Protein 5X42 (pdb70)

B-factor: mean 37.93, std 12.47, range [15.93, 81.34]

InterPro domains:
  IPR003615 HNH nuclease [SM00507] (39-89)
  IPR053558 Type IV secretion system Dot/Icm subcomplex protein [NF038221] (7-212)

GO terms:
  GO:0005737 cytoplasm (C, EXP)

Radius of gyration: 28.73 Å; Cα contacts (8 Å, |Δi|>4): 804; chains: 4; bounding box: 49×54×98 Å

Solvent-accessible surface area: 24850 Å² total; per-residue (Å²): 150,38,132,26,71,8,35,18,21,65,26,23,62,122,83,2,23,45,18,81,145,42,81,168,4,122,77,27,30,92,118,1,13,135,115,14,177,58,30,2,60,16,3,16,27,109,12,81,73,92,12,22,3,1,6,94,82,32,61,12,100,31,41,164,66,89,11,1,9,0,0,0,13,1,0,0,2,0,23,1,0,26,11,2,45,77,86,75,31,15,3,17,23,0,0,6,0,48,55,3,69,13,28,67,0,0,6,1,0,10,13,0,2,64,17,10,57,59,92,117,41,54,77,77,9,0,24,60,0,17,140,14,0,105,133,14,18,77,30,0,33,137,43,6,28,157,30,4,13,60,2,20,69,0,0,37,2,5,20,1,18,55,34,146,50,77,103,48,29,94,89,0,10,97,39,3,39,0,1,0,18,75,76,134,4,130,116,34,9,76,91,35,51,96,84,133,31,56,82,24,8,95,17,38,116,18,12,134,39,1,25,55,1,41,65,28,35,129,70,72,79,10,13,2,100,117,111,50,130,49,139,48,0,59,33,0,18,104,19,21,172,107,35,132,48,133,74,39,38,93,50,1,66,37,4,5,85,39,0,62,48,122,57,178,85,131,27,67,8,48,15,26,83,27,18,67,148,94,9,34,68,21,59,140,59,80,204,10,103,84,33,30,94,57,2,18,96,121,15,46,31,32,3,68,18,3,16,13,69,2,45,83,97,18,9,0,0,4,80,84,32,56,18,114,42,68,157,86,70,11,2,11,0,0,0,22,1,0,1,2,0,20,1,0,25,12,2,35,76,80,82,34,17,0,11,26,0,0,7,0,49,54,4,69,10,30,57,0,0,5,1,0,7,0,0,2,12,2,2,41,33,93,39,44,18,72,68,8,0,63,58,0,20,140,10,0,76,130,13,19,90,25,0,46,128,50,9,32,163,22,5,13,60,2,19,51,0,0,59,3,2,47,66,28,50,26,137,45,98,109,51,16,70,81,0,9,99,37,2,39,0,1,0,8,79,71,123,4,51,61,34,12,102,102,20,22,64,35,154,143,120,91,80,150,105,102,123,27,106,138,49,31,62,65,1,69,71,27,28,136,70,75,82,8,15,6,106,108,110,42,132,38,132,56,0,56,30,0,16,108,22,13,179,108,34,92,16,124,77,39,12,32,40,1,1,14,4,2,20,58,4,49,42,112,72,180

Structure (mmCIF, N/CA/C/O backbone):
data_5X42
#
_entry.id   5X42
#
_cell.length_a   50.683
_cell.length_b   72.220
_cell.length_c   170.435
_cell.angle_alpha   90.000
_cell.angle_beta   90.000
_cell.angle_gamma   90.000
#
_symmetry.space_group_name_H-M   'P 21 21 21'
#
loop_
_entity.id
_entity.type
_entity.pdbx_description
1 polymer DotN
2 polymer 'IcmO (DotL)'
3 polymer 'IcmJ (DotN)'
4 non-polymer 'ZINC ION'
5 water water
#
loop_
_atom_site.group_PDB
_atom_site.id
_atom_site.type_symbol
_atom_site.label_atom_id
_atom_site.label_alt_id
_atom_site.label_comp_id
_atom_site.label_asym_id
_atom_site.label_entity_id
_atom_site.label_seq_id
_atom_site.pdbx_PDB_ins_code
_atom_site.Cartn_x
_atom_site.Cartn_y
_atom_site.Cartn_z
_atom_site.occupancy
_atom_site.B_iso_or_equiv
_atom_site.auth_seq_id
_atom_site.auth_comp_id
_atom_site.auth_asym_id
_atom_site.auth_atom_id
_atom_site.pdbx_PDB_model_num
ATOM 1 N N . ARG A 1 1 ? -21.416 2.059 49.668 1.00 55.42 13 ARG A N 1
ATOM 2 C CA . ARG A 1 1 ? -21.669 0.955 48.741 1.00 51.64 13 ARG A CA 1
ATOM 3 C C . ARG A 1 1 ? -22.462 1.402 47.495 1.00 48.77 13 ARG A C 1
ATOM 4 O O . ARG A 1 1 ? -23.700 1.437 47.519 1.00 52.45 13 ARG A O 1
ATOM 6 N N . CYS A 1 2 ? -21.743 1.742 46.417 1.00 43.14 14 CYS A N 1
ATOM 7 C CA . CYS A 1 2 ? -22.347 2.079 45.130 1.00 43.37 14 CYS A CA 1
ATOM 8 C C . CYS A 1 2 ? -22.737 0.800 44.382 1.00 36.38 14 CYS A C 1
ATOM 9 O O . CYS A 1 2 ? -22.202 -0.278 44.644 1.00 38.01 14 CYS A O 1
ATOM 12 N N . GLU A 1 3 ? -23.665 0.927 43.433 1.00 35.21 15 GLU A N 1
ATOM 13 C CA . GLU A 1 3 ? -24.275 -0.235 42.781 1.00 34.86 15 GLU A CA 1
ATOM 14 C C . GLU A 1 3 ? -23.527 -0.630 41.502 1.00 32.86 15 GLU A C 1
ATOM 15 O O . GLU A 1 3 ? -23.468 0.145 40.537 1.00 31.09 15 GLU A O 1
ATOM 21 N N . LEU A 1 4 ? -22.986 -1.844 41.480 1.00 25.59 16 LEU A N 1
ATOM 22 C CA . LEU A 1 4 ? -22.304 -2.364 40.299 1.00 28.97 16 LEU A CA 1
ATOM 23 C C . LEU A 1 4 ? -23.309 -3.049 39.383 1.00 27.23 16 LEU A C 1
ATOM 24 O O . LEU A 1 4 ? -24.133 -3.836 39.846 1.00 34.27 16 LEU A O 1
ATOM 29 N N . LYS A 1 5 ? -23.256 -2.751 38.095 1.00 25.76 17 LYS A N 1
ATOM 30 C CA . LYS A 1 5 ? -24.044 -3.540 37.160 1.00 26.66 17 LYS A CA 1
ATOM 31 C C . LYS A 1 5 ? -23.278 -3.675 35.853 1.00 25.41 17 LYS A C 1
ATOM 32 O O . LYS A 1 5 ? -22.327 -2.939 35.576 1.00 24.74 17 LYS A O 1
ATOM 38 N N . LEU A 1 6 ? -23.666 -4.671 35.074 1.00 21.50 18 LEU A N 1
ATOM 39 C CA . LEU A 1 6 ? -23.068 -4.885 33.765 1.00 23.21 18 LEU A CA 1
ATOM 40 C C . LEU A 1 6 ? -23.831 -4.054 32.742 1.00 24.77 18 LEU A C 1
ATOM 41 O O . LEU A 1 6 ? -25.057 -4.178 32.623 1.00 27.79 18 LEU A O 1
ATOM 46 N N . ILE A 1 7 ? -23.113 -3.200 32.019 1.00 21.99 19 ILE A N 1
ATOM 47 C CA . ILE A 1 7 ? -23.723 -2.278 31.064 1.00 22.46 19 ILE A CA 1
ATOM 48 C C . ILE A 1 7 ? -23.019 -2.448 29.735 1.00 23.53 19 ILE A C 1
ATOM 49 O O . ILE A 1 7 ? -21.783 -2.480 29.684 1.00 24.81 19 ILE A O 1
ATOM 54 N N . ALA A 1 8 ? -23.805 -2.607 28.672 1.00 23.13 20 ALA A N 1
ATOM 55 C CA . ALA A 1 8 ? -23.322 -2.597 27.300 1.00 26.96 20 ALA A CA 1
ATOM 56 C C . ALA A 1 8 ? -24.026 -1.449 26.596 1.00 30.07 20 ALA A C 1
ATOM 57 O O . ALA A 1 8 ? -25.254 -1.444 26.496 1.00 29.16 20 ALA A O 1
ATOM 59 N N . SER A 1 9 ? -23.262 -0.473 26.129 1.00 32.17 21 SER A N 1
ATOM 60 C CA . SER A 1 9 ? -23.875 0.675 25.487 1.00 31.39 21 SER A CA 1
ATOM 61 C C . SER A 1 9 ? -23.014 1.075 24.286 1.00 36.02 21 SER A C 1
ATOM 62 O O . SER A 1 9 ? -21.810 0.824 24.283 1.00 36.18 21 SER A O 1
ATOM 65 N N . PRO A 1 10 ? -23.632 1.688 23.276 1.00 30.58 22 PRO A N 1
ATOM 66 C CA . PRO A 1 10 ? -22.869 1.948 22.037 1.00 37.11 22 PRO A CA 1
ATOM 67 C C . PRO A 1 10 ? -21.737 2.943 22.212 1.00 38.10 22 PRO A C 1
ATOM 68 O O . PRO A 1 10 ? -20.701 2.807 21.545 1.00 42.37 22 PRO A O 1
ATOM 72 N N . GLY A 1 11 ? -21.908 3.958 23.055 1.00 29.31 23 GLY A N 1
ATOM 73 C CA . GLY A 1 11 ? -20.999 5.080 22.990 1.00 31.67 23 GLY A CA 1
ATOM 74 C C . GLY A 1 11 ? -20.463 5.600 24.305 1.00 35.04 23 GLY A C 1
ATOM 75 O O . GLY A 1 11 ? -19.703 6.575 24.305 1.00 31.13 23 GLY A O 1
ATOM 76 N N . SER A 1 12 ? -20.851 4.973 25.426 1.00 30.90 24 SER A N 1
ATOM 77 C CA . SER A 1 12 ? -20.348 5.406 26.724 1.00 31.08 24 SER A CA 1
ATOM 78 C C . SER A 1 12 ? -18.843 5.242 26.811 1.00 30.14 24 SER A C 1
ATOM 79 O O . SER A 1 12 ? -18.147 6.139 27.301 1.00 29.51 24 SER A O 1
ATOM 82 N N . TRP A 1 13 ? -18.318 4.106 26.327 1.00 27.79 25 TRP A N 1
ATOM 83 C CA . TRP A 1 13 ? -16.886 3.855 26.446 1.00 33.45 25 TRP A CA 1
ATOM 84 C C . TRP A 1 13 ? -16.089 4.860 25.638 1.00 36.67 25 TRP A C 1
ATOM 85 O O . TRP A 1 13 ? -14.991 5.264 26.048 1.00 30.41 25 TRP A O 1
ATOM 96 N N . ARG A 1 14 ? -16.637 5.290 24.502 1.00 36.11 26 ARG A N 1
ATOM 97 C CA . ARG A 1 14 ? -15.933 6.258 23.677 1.00 37.79 26 ARG A CA 1
ATOM 98 C C . ARG A 1 14 ? -15.832 7.602 24.387 1.00 33.34 26 ARG A C 1
ATOM 99 O O . ARG A 1 14 ? -14.761 8.218 24.394 1.00 36.11 26 ARG A O 1
ATOM 107 N N . LEU A 1 15 ? -16.928 8.061 25.002 1.00 33.77 27 LEU A N 1
ATOM 108 C CA . LEU A 1 15 ? -16.877 9.282 25.812 1.00 31.53 27 LEU A CA 1
ATOM 109 C C . LEU A 1 15 ? -15.956 9.120 27.009 1.00 35.58 27 LEU A C 1
ATOM 110 O O . LEU A 1 15 ? -15.174 10.026 27.337 1.00 35.99 27 LEU A O 1
ATOM 115 N N . TYR A 1 16 ? -16.063 7.986 27.696 1.00 33.95 28 TYR A N 1
ATOM 116 C CA . TYR A 1 16 ? -15.205 7.708 28.843 1.00 33.73 28 TYR A CA 1
ATOM 117 C C . TYR A 1 16 ? -13.740 7.607 28.432 1.00 33.01 28 TYR A C 1
ATOM 118 O O . TYR A 1 16 ? -12.848 8.077 29.152 1.00 34.48 28 TYR A O 1
ATOM 127 N N . SER A 1 17 ? -13.474 6.999 27.275 1.00 36.66 29 SER A N 1
ATOM 128 C CA . SER A 1 17 ?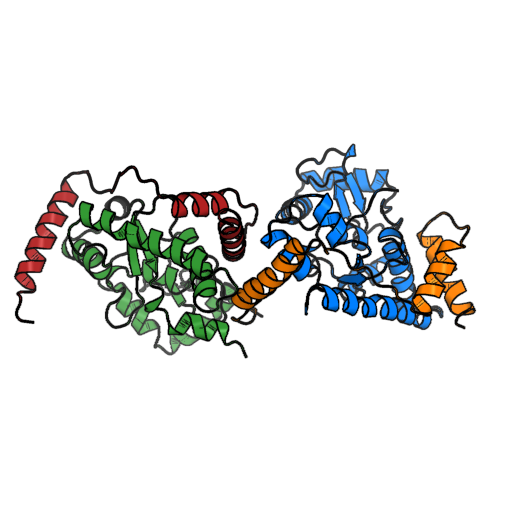 -12.097 6.823 26.828 1.00 38.41 29 SER A CA 1
ATOM 129 C C . SER A 1 17 ? -11.491 8.149 26.390 1.00 38.93 29 SER A C 1
ATOM 130 O O . SER A 1 17 ? -10.305 8.404 26.624 1.00 40.16 29 SER A O 1
ATOM 133 N N . ALA A 1 18 ? -12.294 9.007 25.757 1.00 39.20 30 ALA A N 1
ATOM 134 C CA . ALA A 1 18 ? -11.793 10.304 25.312 1.00 40.75 30 ALA A CA 1
ATOM 135 C C . ALA A 1 18 ? -11.555 11.232 26.493 1.00 41.93 30 ALA A C 1
ATOM 136 O O . ALA A 1 18 ? -10.559 11.967 26.518 1.00 40.26 30 ALA A O 1
ATOM 138 N N . ARG A 1 19 ? -12.474 11.218 27.469 1.00 36.53 31 ARG A N 1
ATOM 139 C CA . ARG A 1 19 ? -12.317 12.019 28.678 1.00 38.18 31 ARG A CA 1
ATOM 140 C C . ARG A 1 19 ? -10.998 11.715 29.359 1.00 38.18 31 ARG A C 1
ATOM 141 O O . ARG A 1 19 ? -10.365 12.615 29.921 1.00 39.07 31 ARG A O 1
ATOM 149 N N . LYS A 1 20 ? -10.553 10.461 29.280 1.00 39.96 32 LYS A N 1
ATOM 150 C CA . LYS A 1 20 ? -9.394 10.022 30.044 1.00 44.90 32 LYS A CA 1
ATOM 151 C C . LYS A 1 20 ? -8.116 10.731 29.611 1.00 44.22 32 LYS A C 1
ATOM 152 O O . LYS A 1 20 ? -7.199 10.889 30.425 1.00 51.86 32 LYS A O 1
ATOM 158 N N . ILE A 1 21 ? -8.029 11.178 28.354 1.00 46.14 33 ILE A N 1
ATOM 159 C CA . ILE A 1 21 ? -6.876 11.955 27.903 1.00 42.42 33 ILE A CA 1
ATOM 160 C C . ILE A 1 21 ? -7.174 13.441 27.801 1.00 44.37 33 ILE A C 1
ATOM 161 O O . ILE A 1 21 ? -6.298 14.213 27.397 1.00 47.42 33 ILE A O 1
ATOM 166 N N . ASP A 1 22 ? -8.385 13.867 28.139 1.00 43.36 34 ASP A N 1
ATOM 167 C CA . ASP A 1 22 ? -8.664 15.291 28.234 1.00 43.05 34 ASP A CA 1
ATOM 168 C C . ASP A 1 22 ? -7.908 15.887 29.423 1.00 48.76 34 ASP A C 1
ATOM 169 O O . ASP A 1 22 ? -7.748 15.242 30.466 1.00 43.69 34 ASP A O 1
ATOM 174 N N . ALA A 1 23 ? -7.406 17.117 29.244 1.00 50.85 35 ALA A N 1
ATOM 175 C CA . ALA A 1 23 ? -6.567 17.743 30.265 1.00 50.73 35 ALA A CA 1
ATOM 176 C C . ALA A 1 23 ? -7.402 18.303 31.407 1.00 47.88 35 ALA A C 1
ATOM 177 O O . ALA A 1 23 ? -7.011 18.200 32.576 1.00 52.33 35 ALA A O 1
ATOM 179 N N . ARG A 1 24 ? -8.550 18.900 31.079 1.00 44.71 36 ARG A N 1
ATOM 180 C CA . ARG A 1 24 ? -9.471 19.381 32.101 1.00 53.94 36 ARG A CA 1
ATOM 181 C C . ARG A 1 24 ? -9.890 18.265 33.056 1.00 51.18 36 ARG A C 1
ATOM 182 O O . ARG A 1 24 ? -10.137 18.515 34.242 1.00 51.16 36 ARG A O 1
ATOM 190 N N . PHE A 1 25 ? -9.963 17.030 32.554 1.00 49.93 37 PHE A N 1
ATOM 191 C CA . PHE A 1 25 ? -10.313 15.882 33.384 1.00 48.64 37 PHE A CA 1
ATOM 192 C C . PHE A 1 25 ? -9.244 15.606 34.439 1.00 48.85 37 PHE A C 1
ATOM 193 O O . PHE A 1 25 ? -9.565 15.361 35.609 1.00 42.88 37 PHE A O 1
ATOM 201 N N . LYS A 1 26 ? -7.967 15.637 34.050 1.00 52.19 38 LYS A N 1
ATOM 202 C CA . LYS A 1 26 ? -6.933 15.284 35.013 1.00 51.44 38 LYS A CA 1
ATOM 203 C C . LYS A 1 26 ? -6.916 16.242 36.196 1.00 50.48 38 LYS A C 1
ATOM 204 O O . LYS A 1 26 ? -6.488 15.853 37.291 1.00 50.48 38 LYS A O 1
ATOM 210 N N . SER A 1 27 ? -7.429 17.460 36.017 1.00 51.90 39 SER A N 1
ATOM 211 C CA . SER A 1 27 ? -7.614 18.380 37.132 1.00 50.22 39 SER A CA 1
ATOM 212 C C . SER A 1 27 ? -8.457 17.778 38.253 1.00 53.79 39 SER A C 1
ATOM 213 O O . SER A 1 27 ? -7.955 17.560 39.364 1.00 54.98 39 SER A O 1
ATOM 216 N N . TYR A 1 28 ? -9.739 17.510 37.980 1.00 49.98 40 TYR A N 1
ATOM 217 C CA . TYR A 1 28 ? -10.652 17.040 39.016 1.00 45.01 40 TYR A CA 1
ATOM 218 C C . TYR A 1 28 ? -10.534 15.544 39.281 1.00 41.37 40 TYR A C 1
ATOM 219 O O . TYR A 1 28 ? -11.068 15.069 40.290 1.00 39.08 40 TYR A O 1
ATOM 228 N N . GLU A 1 29 ? -9.862 14.797 38.398 1.00 41.30 41 GLU A N 1
ATOM 229 C CA . GLU A 1 29 ? -9.612 13.381 38.644 1.00 38.66 41 GLU A CA 1
ATOM 230 C C . GLU A 1 29 ? -8.927 13.170 39.988 1.00 41.67 41 GLU A C 1
ATOM 231 O O . GLU A 1 29 ? -9.276 12.257 40.750 1.00 34.69 41 GLU A O 1
ATOM 237 N N . GLN A 1 30 ? -7.953 14.022 40.301 1.00 41.09 42 GLN A N 1
ATOM 238 C CA . GLN A 1 30 ? -7.248 13.898 41.567 1.00 40.07 42 GLN A CA 1
ATOM 239 C C . GLN A 1 30 ? -8.130 14.283 42.741 1.00 36.25 42 GLN A C 1
ATOM 240 O O . GLN A 1 30 ? -7.979 13.718 43.832 1.00 37.77 42 GLN A O 1
ATOM 246 N N . LYS A 1 31 ? -9.050 15.234 42.542 1.00 33.86 43 LYS A N 1
ATOM 247 C CA . LYS A 1 31 ? -10.004 15.574 43.592 1.00 32.24 43 LYS A CA 1
ATOM 248 C C . LYS A 1 31 ? -10.842 14.365 43.990 1.00 35.07 43 LYS A C 1
ATOM 249 O O . LYS A 1 31 ? -11.071 14.122 45.185 1.00 31.12 43 LYS A O 1
ATOM 255 N N . ILE A 1 32 ? -11.310 13.590 43.004 1.00 31.16 44 ILE A N 1
ATOM 256 C CA . ILE A 1 32 ? -12.130 12.426 43.321 1.00 30.62 44 ILE A CA 1
ATOM 257 C C . ILE A 1 32 ? -11.302 11.369 44.036 1.00 26.07 44 ILE A C 1
ATOM 258 O O . ILE A 1 32 ? -11.761 10.764 45.009 1.00 26.35 44 ILE A O 1
ATOM 263 N N . PHE A 1 33 ? -10.086 11.112 43.545 1.00 28.27 45 PHE A N 1
ATOM 264 C CA . PHE A 1 33 ? -9.204 10.145 44.194 1.00 32.50 45 PHE A CA 1
ATOM 265 C C . PHE A 1 33 ? -8.972 10.520 45.649 1.00 32.49 45 PHE A C 1
ATOM 266 O O . PHE A 1 33 ? -9.058 9.673 46.545 1.00 32.95 45 PHE A O 1
ATOM 274 N N . GLN A 1 34 ? -8.688 11.798 45.900 1.00 34.76 46 GLN A N 1
ATOM 275 C CA . GLN A 1 34 ? -8.447 12.280 47.257 1.00 37.29 46 GLN A CA 1
ATOM 276 C C . GLN A 1 34 ? -9.699 12.154 48.122 1.00 35.07 46 GLN A C 1
ATOM 277 O O . GLN A 1 34 ? -9.634 11.695 49.269 1.00 33.44 46 GLN A O 1
ATOM 283 N N . ARG A 1 35 ? -10.851 12.555 47.577 1.00 33.37 47 ARG A N 1
ATOM 284 C CA . ARG A 1 35 ? -12.106 12.478 48.327 1.00 29.48 47 ARG A CA 1
ATOM 285 C C . ARG A 1 35 ? -12.399 11.055 48.778 1.00 30.20 47 ARG A C 1
ATOM 286 O O . ARG A 1 35 ? -12.847 10.832 49.915 1.00 29.78 47 ARG A O 1
ATOM 294 N N . ASP A 1 36 ? -12.128 10.081 47.914 1.00 27.81 48 ASP A N 1
ATOM 295 C CA . ASP A 1 36 ? -12.464 8.680 48.136 1.00 29.06 48 ASP A CA 1
ATOM 296 C C . ASP A 1 36 ? -11.322 7.897 48.757 1.00 30.10 48 ASP A C 1
ATOM 297 O O . ASP A 1 36 ? -11.413 6.666 48.865 1.00 31.58 48 ASP A O 1
ATOM 302 N N . ARG A 1 37 ? -10.240 8.574 49.132 1.00 31.59 49 ARG A N 1
ATOM 303 C CA . ARG A 1 37 ? -9.078 7.929 49.745 1.00 33.88 49 ARG A CA 1
ATOM 304 C C . ARG A 1 37 ? -8.490 6.854 48.829 1.00 31.32 49 ARG A C 1
ATOM 305 O O . ARG A 1 37 ? -8.008 5.809 49.279 1.00 30.47 49 ARG A O 1
ATOM 313 N N . TYR A 1 38 ? -8.530 7.115 47.521 1.00 31.12 50 TYR A N 1
ATOM 314 C CA . TYR A 1 38 ? -7.982 6.209 46.509 1.00 29.54 50 TYR A CA 1
ATOM 315 C C . TYR A 1 38 ? -8.606 4.820 46.608 1.00 28.38 50 TYR A C 1
ATOM 316 O O . TYR A 1 38 ? -7.990 3.817 46.247 1.00 29.13 50 TYR A O 1
ATOM 325 N N . THR A 1 39 ? -9.841 4.767 47.089 1.00 25.87 51 THR A N 1
ATOM 326 C CA . THR A 1 39 ? -10.553 3.524 47.337 1.00 27.56 51 THR A CA 1
ATOM 327 C C . THR A 1 39 ? -11.679 3.373 46.316 1.00 27.24 51 THR A C 1
ATOM 328 O O . THR A 1 39 ? -12.503 4.285 46.153 1.00 22.36 51 THR A O 1
ATOM 332 N N . CYS A 1 40 ? -11.694 2.226 45.628 1.00 27.80 52 CYS A N 1
ATOM 333 C CA . CYS A 1 40 ? -12.831 1.803 44.805 1.00 26.49 52 CYS A CA 1
ATOM 334 C C . CYS A 1 40 ? -14.144 1.842 45.579 1.00 22.52 52 CYS A C 1
ATOM 335 O O . CYS A 1 40 ? -14.312 1.159 46.592 1.00 24.80 52 CYS A O 1
ATOM 338 N N . GLN A 1 41 ? -15.101 2.602 45.073 1.00 24.10 53 GLN A N 1
ATOM 339 C CA . GLN A 1 41 ? -16.366 2.768 45.777 1.00 24.98 53 GLN A CA 1
ATOM 340 C C . GLN A 1 41 ? -17.328 1.610 45.546 1.00 22.75 53 GLN A C 1
ATOM 341 O O . GLN A 1 41 ? -18.434 1.625 46.095 1.00 22.90 53 GLN A O 1
ATOM 347 N N . PHE A 1 42 ? -16.938 0.616 44.751 1.00 21.71 54 PHE A N 1
ATOM 348 C CA . PHE A 1 42 ? -17.759 -0.560 44.490 1.00 22.99 54 PHE A CA 1
ATOM 349 C C . PHE A 1 42 ? -17.272 -1.802 45.230 1.00 24.91 54 PHE A C 1
ATOM 350 O O . PHE A 1 42 ? -18.081 -2.476 45.877 1.00 24.16 54 PHE A O 1
ATOM 358 N N . CYS A 1 43 ? -15.972 -2.127 45.170 1.00 22.36 55 CYS A N 1
ATOM 359 C CA . CYS A 1 43 ? -15.477 -3.314 45.876 1.00 23.65 55 CYS A CA 1
ATOM 360 C C . CYS A 1 43 ? -14.562 -3.019 47.057 1.00 26.02 55 CYS A C 1
ATOM 361 O O . CYS A 1 43 ? -14.201 -3.958 47.773 1.00 22.65 55 CYS A O 1
ATOM 364 N N . GLY A 1 44 ? -14.130 -1.775 47.250 1.00 24.10 56 GLY A N 1
ATOM 365 C CA . GLY A 1 44 ? -13.260 -1.456 48.369 1.00 28.32 56 GLY A CA 1
ATOM 366 C C . GLY A 1 44 ? -11.760 -1.539 48.120 1.00 27.00 56 GLY A C 1
ATOM 367 O O . GLY A 1 44 ? -10.992 -1.224 49.033 1.00 25.19 56 GLY A O 1
ATOM 368 N N . PHE A 1 45 ? -11.314 -1.950 46.935 1.00 22.97 57 PHE A N 1
ATOM 369 C CA . PHE A 1 45 ? -9.878 -2.069 46.680 1.00 29.64 57 PHE A CA 1
ATOM 370 C C . PHE A 1 45 ? -9.209 -0.702 46.646 1.00 31.24 57 PHE A C 1
ATOM 371 O O . PHE A 1 45 ? -9.703 0.228 46.006 1.00 29.21 57 PHE A O 1
ATOM 379 N N . GLN A 1 46 ? -8.078 -0.585 47.338 1.00 30.64 58 GLN A N 1
ATOM 380 C CA . GLN A 1 46 ? -7.354 0.671 47.471 1.00 32.31 58 GLN A CA 1
ATOM 381 C C . GLN A 1 46 ? -6.027 0.574 46.731 1.00 31.30 58 GLN A C 1
ATOM 382 O O . GLN A 1 46 ? -5.319 -0.431 46.852 1.00 32.20 58 GLN A O 1
ATOM 388 N N . ALA A 1 47 ? -5.693 1.614 45.971 1.00 32.72 59 ALA A N 1
ATOM 389 C CA . ALA A 1 47 ? -4.434 1.651 45.238 1.00 32.98 59 ALA A CA 1
ATOM 390 C C . ALA A 1 47 ? -4.160 3.078 44.810 1.00 37.06 59 ALA A C 1
ATOM 391 O O . ALA A 1 47 ? -5.085 3.830 44.487 1.00 34.56 59 ALA A O 1
ATOM 393 N N . ALA A 1 48 ? -2.869 3.436 44.803 1.00 39.30 60 ALA A N 1
ATOM 394 C CA . ALA A 1 48 ? -2.434 4.732 44.291 1.00 39.79 60 ALA A CA 1
ATOM 395 C C . ALA A 1 48 ? -2.374 4.761 42.770 1.00 39.47 60 ALA A C 1
ATOM 396 O O . ALA A 1 48 ? -2.568 5.823 42.170 1.00 43.81 60 ALA A O 1
ATOM 398 N N . LEU A 1 49 ? -2.091 3.630 42.133 1.00 39.21 61 LEU A N 1
ATOM 399 C CA . LEU A 1 49 ? -1.961 3.553 40.685 1.00 42.97 61 LEU A CA 1
ATOM 400 C C . LEU A 1 49 ? -3.162 2.851 40.056 1.00 38.65 61 LEU A C 1
ATOM 401 O O . LEU A 1 49 ? -3.818 2.021 40.687 1.00 37.57 61 LEU A O 1
ATOM 406 N N . TYR A 1 50 ? -3.441 3.211 38.802 1.00 38.96 62 TYR A N 1
ATOM 407 C CA . TYR A 1 50 ? -4.370 2.517 37.914 1.00 40.88 62 TYR A CA 1
ATOM 408 C C . TYR A 1 50 ? -5.838 2.614 38.334 1.00 40.09 62 TYR A C 1
ATOM 409 O O . TYR A 1 50 ? -6.668 1.856 37.812 1.00 39.75 62 TYR A O 1
ATOM 418 N N . GLN A 1 51 ? -6.203 3.510 39.253 1.00 35.32 63 GLN A N 1
ATOM 419 C CA . GLN A 1 51 ? -7.613 3.656 39.604 1.00 32.64 63 GLN A CA 1
ATOM 420 C C . GLN A 1 51 ? -8.337 4.445 38.516 1.00 33.53 63 GLN A C 1
ATOM 421 O O . GLN A 1 51 ? -7.737 5.263 37.820 1.00 35.02 63 GLN A O 1
ATOM 427 N N . ASP A 1 52 ? -9.635 4.181 38.359 1.00 29.67 64 ASP A N 1
ATOM 428 C CA . ASP A 1 52 ? -10.424 4.820 37.315 1.00 30.73 64 ASP A CA 1
ATOM 429 C C . ASP A 1 52 ? -11.501 5.696 37.944 1.00 27.36 64 ASP A C 1
ATOM 430 O O . ASP A 1 52 ? -11.734 5.669 39.157 1.00 25.24 64 ASP A O 1
ATOM 435 N N . ILE A 1 53 ? -12.162 6.481 37.097 1.00 27.60 65 ILE A N 1
ATOM 436 C CA . ILE A 1 53 ? -13.301 7.305 37.491 1.00 28.78 65 ILE A CA 1
ATOM 437 C C . ILE A 1 53 ? -14.508 6.845 36.684 1.00 27.64 65 ILE A C 1
ATOM 438 O O . ILE A 1 53 ? -14.475 6.882 35.448 1.00 26.41 65 ILE A O 1
ATOM 443 N N . VAL A 1 54 ? -15.575 6.429 37.365 1.00 24.54 66 VAL A N 1
ATOM 444 C CA . VAL A 1 54 ? -16.809 6.110 36.654 1.00 26.85 66 VAL A CA 1
ATOM 445 C C . VAL A 1 54 ? -17.924 7.053 37.097 1.00 26.88 66 VAL A C 1
ATOM 446 O O . VAL A 1 54 ? -17.864 7.697 38.149 1.00 23.75 66 VAL A O 1
ATOM 450 N N . ASN A 1 55 ? -18.957 7.128 36.261 1.00 24.32 67 ASN A N 1
ATOM 451 C CA . ASN A 1 55 ? -20.045 8.086 36.401 1.00 24.09 67 ASN A CA 1
ATOM 452 C C . ASN A 1 55 ? -21.292 7.346 36.846 1.00 25.84 67 ASN A C 1
ATOM 453 O O . ASN A 1 55 ? -21.762 6.447 36.141 1.00 22.24 67 ASN A O 1
ATOM 458 N N . LEU A 1 56 ? -21.823 7.744 38.008 1.00 26.16 68 LEU A N 1
ATOM 459 C CA . LEU A 1 56 ? -22.933 7.039 38.652 1.00 22.55 68 LEU A CA 1
ATOM 460 C C . LEU A 1 56 ? -24.181 6.952 37.769 1.00 26.95 68 LEU A C 1
ATOM 461 O O . LEU A 1 56 ? -24.899 5.944 37.793 1.00 24.10 68 LEU A O 1
ATOM 466 N N . ASP A 1 57 ? -24.505 8.011 37.042 1.00 26.06 69 ASP A N 1
ATOM 467 C CA . ASP A 1 57 ? -25.694 7.955 36.211 1.00 26.58 69 ASP A CA 1
ATOM 468 C C . ASP A 1 57 ? -25.412 7.367 34.831 1.00 28.94 69 ASP A C 1
ATOM 469 O O . ASP A 1 57 ? -26.302 7.369 33.974 1.00 28.87 69 ASP A O 1
ATOM 474 N N . GLY A 1 58 ? -24.203 6.866 34.605 1.00 27.09 70 GLY A N 1
ATOM 475 C CA . GLY A 1 58 ? -23.824 6.287 33.326 1.00 29.28 70 GLY A CA 1
ATOM 476 C C . GLY A 1 58 ? -23.674 7.265 32.186 1.00 29.08 70 GLY A C 1
ATOM 477 O O . GLY A 1 58 ? -23.463 6.831 31.052 1.00 27.83 70 GLY A O 1
ATOM 478 N N . ASP A 1 59 ? -23.725 8.571 32.464 1.00 28.90 71 ASP A N 1
ATOM 479 C CA . ASP A 1 59 ? -23.744 9.636 31.463 1.00 28.74 71 ASP A CA 1
ATOM 480 C C . ASP A 1 59 ? -22.391 10.341 31.514 1.00 28.91 71 ASP A C 1
ATOM 481 O O . ASP A 1 59 ? -22.130 11.131 32.423 1.00 29.49 71 ASP A O 1
ATOM 486 N N . TYR A 1 60 ? -21.527 10.049 30.539 1.00 27.52 72 TYR A N 1
ATOM 487 C CA . TYR A 1 60 ? -20.158 10.543 30.560 1.00 32.31 72 TYR A CA 1
ATOM 488 C C . TYR A 1 60 ? -20.020 11.933 29.944 1.00 32.49 72 TYR A C 1
ATOM 489 O O . TYR A 1 60 ? -18.894 12.415 29.787 1.00 34.24 72 TYR A O 1
ATOM 498 N N . THR A 1 61 ? -21.143 12.611 29.667 1.00 33.67 73 THR A N 1
ATOM 499 C CA . THR A 1 61 ? -21.158 14.060 29.494 1.00 33.33 73 THR A CA 1
ATOM 500 C C . THR A 1 61 ? -21.433 14.805 30.794 1.00 33.74 73 THR A C 1
ATOM 501 O O . THR A 1 61 ? -21.256 16.025 30.839 1.00 36.88 73 THR A O 1
ATOM 505 N N . ASN A 1 62 ? -21.885 14.121 31.842 1.00 31.89 74 ASN A N 1
ATOM 506 C CA . ASN A 1 62 ? -22.160 14.767 33.121 1.00 31.80 74 ASN A CA 1
ATOM 507 C C . ASN A 1 62 ? -20.990 14.460 34.039 1.00 31.58 74 ASN A C 1
ATOM 508 O O . ASN A 1 62 ? -20.935 13.393 34.657 1.00 30.09 74 ASN A O 1
ATOM 513 N N . ASN A 1 63 ? -20.069 15.409 34.155 1.00 31.53 75 ASN A N 1
ATOM 514 C CA . ASN A 1 63 ? -18.873 15.180 34.943 1.00 28.20 75 ASN A CA 1
ATOM 515 C C . ASN A 1 63 ? -18.786 16.109 36.143 1.00 30.40 75 ASN A C 1
ATOM 516 O O . ASN A 1 63 ? -17.692 16.416 36.618 1.00 35.15 75 ASN A O 1
ATOM 521 N N . ARG A 1 64 ? -19.932 16.522 36.683 1.00 29.28 76 ARG A N 1
ATOM 522 C CA . ARG A 1 64 ? -19.913 17.173 37.983 1.00 31.77 76 ARG A CA 1
ATOM 523 C C . ARG A 1 64 ? -19.431 16.183 39.042 1.00 30.24 76 ARG A C 1
ATOM 524 O O . ARG A 1 64 ? -19.654 14.977 38.943 1.00 27.16 76 ARG A O 1
ATOM 532 N N . LEU A 1 65 ? -18.722 16.709 40.044 1.00 28.83 77 LEU A N 1
ATOM 533 C CA . LEU A 1 65 ? -18.040 15.866 41.023 1.00 29.09 77 LEU A CA 1
ATOM 534 C C . LEU A 1 65 ? -18.988 14.917 41.759 1.00 25.03 77 LEU A C 1
ATOM 535 O O . LEU A 1 65 ? -18.592 13.796 42.092 1.00 26.00 77 LEU A O 1
ATOM 540 N N . SER A 1 66 ? -20.223 15.337 42.041 1.00 25.00 78 SER A N 1
ATOM 541 C CA . SER A 1 66 ? -21.148 14.472 42.771 1.00 25.32 78 SER A CA 1
ATOM 542 C C . SER A 1 66 ? -21.635 13.268 41.950 1.00 27.10 78 SER A C 1
ATOM 543 O O . SER A 1 66 ? -22.344 12.416 42.511 1.00 23.44 78 SER A O 1
ATOM 546 N N . ASN A 1 67 ? -21.272 13.170 40.668 1.00 24.21 79 ASN A N 1
ATOM 547 C CA . ASN A 1 67 ? -21.600 12.041 39.797 1.00 26.56 79 ASN A CA 1
ATOM 548 C C . ASN A 1 67 ? -20.412 11.112 39.572 1.00 24.76 79 ASN A C 1
ATOM 549 O O . ASN A 1 67 ? -20.560 10.083 38.906 1.00 23.02 79 ASN A O 1
ATOM 554 N N . LEU A 1 68 ? -19.237 11.444 40.107 1.00 22.88 80 LEU A N 1
ATOM 555 C CA . LEU A 1 68 ? -18.010 10.700 39.847 1.00 24.19 80 LEU A CA 1
ATOM 556 C C . LEU A 1 68 ? -17.591 9.930 41.090 1.00 24.74 80 LEU A C 1
ATOM 557 O O . LEU A 1 68 ? -17.565 10.492 42.189 1.00 24.48 80 LEU A O 1
ATOM 562 N N . VAL A 1 69 ? -17.217 8.664 40.914 1.00 26.52 81 VAL A N 1
ATOM 563 C CA . VAL A 1 69 ? -16.673 7.867 42.010 1.00 25.29 81 VAL A CA 1
ATOM 564 C C . VAL A 1 69 ? -15.400 7.182 41.538 1.00 25.21 81 VAL A C 1
ATOM 565 O O . VAL A 1 69 ? -15.247 6.861 40.353 1.00 24.72 81 VAL A O 1
ATOM 569 N N . THR A 1 70 ? -14.469 6.983 42.480 1.00 25.70 82 THR A N 1
ATOM 570 C CA . THR A 1 70 ? -13.307 6.135 42.230 1.00 24.39 82 THR A CA 1
ATOM 571 C C . THR A 1 70 ? -13.740 4.687 42.001 1.00 25.94 82 THR A C 1
ATOM 572 O O . THR A 1 70 ? -14.620 4.165 42.693 1.00 23.47 82 THR A O 1
ATOM 576 N N . ALA A 1 71 ? -13.092 4.035 41.039 1.00 26.21 83 ALA A N 1
ATOM 577 C CA . ALA A 1 71 ? -13.375 2.648 40.712 1.00 25.57 83 ALA A CA 1
ATOM 578 C C . ALA A 1 71 ? -12.075 1.991 40.284 1.00 22.79 83 ALA A C 1
ATOM 579 O O . ALA A 1 71 ? -11.361 2.535 39.437 1.00 23.11 83 ALA A O 1
ATOM 581 N N . CYS A 1 72 ? -11.789 0.815 40.837 1.00 22.62 84 CYS A N 1
ATOM 582 C CA . CYS A 1 72 ? -10.688 0.000 40.344 1.00 25.65 84 CYS A CA 1
ATOM 583 C C . CYS A 1 72 ? -11.004 -0.556 38.947 1.00 26.81 84 CYS A C 1
ATOM 584 O O . CYS A 1 72 ? -12.133 -0.496 38.450 1.00 23.43 84 CYS A O 1
ATOM 587 N N . CYS A 1 73 ? -10.003 -1.145 38.314 1.00 26.02 85 CYS A N 1
ATOM 588 C CA . CYS A 1 73 ? -10.240 -1.509 36.929 1.00 29.83 85 CYS A CA 1
ATOM 589 C C . CYS A 1 73 ? -11.125 -2.737 36.790 1.00 25.39 85 CYS A C 1
ATOM 590 O O . CYS A 1 73 ? -11.756 -2.884 35.745 1.00 24.87 85 CYS A O 1
ATOM 593 N N . PHE A 1 74 ? -11.248 -3.578 37.828 1.00 23.33 86 PHE A N 1
ATOM 594 C CA . PHE A 1 74 ? -12.151 -4.720 37.712 1.00 23.32 86 PHE A CA 1
ATOM 595 C C . PHE A 1 74 ? -13.592 -4.252 37.728 1.00 26.30 86 PHE A C 1
ATOM 596 O O . PHE A 1 74 ? -14.450 -4.842 37.057 1.00 24.20 86 PHE A O 1
ATOM 604 N N . CYS A 1 75 ? -13.875 -3.214 38.528 1.00 22.35 87 CYS A N 1
ATOM 605 C CA . CYS A 1 75 ? -15.220 -2.667 38.646 1.00 22.29 87 CYS A CA 1
ATOM 606 C C . CYS A 1 75 ? -15.535 -1.717 37.501 1.00 24.85 87 CYS A C 1
ATOM 607 O O . CYS A 1 75 ? -16.651 -1.744 36.971 1.00 23.47 87 CYS A O 1
ATOM 610 N N . ALA A 1 76 ? -14.570 -0.875 37.112 1.00 23.41 88 ALA A N 1
ATOM 611 C CA . ALA A 1 76 ? -14.810 0.080 36.035 1.00 24.08 88 ALA A CA 1
ATOM 612 C C . ALA A 1 76 ? -15.251 -0.623 34.750 1.00 24.16 88 ALA A C 1
ATOM 613 O O . ALA A 1 76 ? -16.207 -0.183 34.098 1.00 22.09 88 ALA A O 1
ATOM 615 N N . GLN A 1 77 ? -14.594 -1.729 34.388 1.00 21.52 89 GLN A N 1
ATOM 616 C CA . GLN A 1 77 ? -14.877 -2.386 33.106 1.00 23.08 89 GLN A CA 1
ATOM 617 C C . GLN A 1 77 ? -16.260 -3.035 33.065 1.00 21.36 89 GLN A C 1
ATOM 618 O O . GLN A 1 77 ? -16.744 -3.356 31.966 1.00 23.92 89 GLN A O 1
ATOM 624 N N . CYS A 1 78 ? -16.920 -3.185 34.217 1.00 20.23 90 CYS A N 1
ATOM 625 C CA . CYS A 1 78 ? -18.290 -3.684 34.257 1.00 20.55 90 CYS A CA 1
ATOM 626 C C . CYS A 1 78 ? -19.258 -2.751 33.555 1.00 21.61 90 CYS A C 1
ATOM 627 O O . CYS A 1 78 ? -20.317 -3.185 33.092 1.00 21.86 90 CYS A O 1
ATOM 630 N N . PHE A 1 79 ? -18.936 -1.474 33.488 1.00 21.33 91 PHE A N 1
ATOM 631 C CA . PHE A 1 79 ? -19.820 -0.515 32.861 1.00 23.77 91 PHE A CA 1
ATOM 632 C C . PHE A 1 79 ? -19.595 -0.386 31.364 1.00 23.21 91 PHE A C 1
ATOM 633 O O . PHE A 1 79 ? -20.294 0.409 30.731 1.00 23.51 91 PHE A O 1
ATOM 641 N N . PHE A 1 80 ? -18.664 -1.165 30.796 1.00 21.32 92 PHE A N 1
ATOM 642 C CA . PHE A 1 80 ? -18.299 -1.135 29.372 1.00 24.15 92 PHE A CA 1
ATOM 643 C C . PHE A 1 80 ? -18.103 -2.559 28.855 1.00 22.67 92 PHE A C 1
ATOM 644 O O . PHE A 1 80 ? -17.080 -2.890 28.258 1.00 23.82 92 PHE A O 1
ATOM 652 N N . VAL A 1 81 ? -19.081 -3.430 29.126 1.00 22.54 93 VAL A N 1
ATOM 653 C CA . VAL A 1 81 ? -18.954 -4.856 28.808 1.00 24.46 93 VAL A CA 1
ATOM 654 C C . VAL A 1 81 ? -18.531 -5.057 27.357 1.00 23.35 93 VAL A C 1
ATOM 655 O O . VAL A 1 81 ? -17.686 -5.905 27.048 1.00 22.18 93 VAL A O 1
ATOM 659 N N . GLU A 1 82 ? -19.122 -4.281 26.445 1.00 21.44 94 GLU A N 1
ATOM 660 C CA . GLU A 1 82 ? -18.862 -4.454 25.028 1.00 25.45 94 GLU A CA 1
ATOM 661 C C . GLU A 1 82 ? -17.423 -4.134 24.658 1.00 25.85 94 GLU A C 1
ATOM 662 O O . GLU A 1 82 ? -16.984 -4.527 23.581 1.00 27.20 94 GLU A O 1
ATOM 668 N N . SER A 1 83 ? -16.683 -3.409 25.505 1.00 25.41 95 SER A N 1
ATOM 669 C CA . SER A 1 83 ? -15.325 -2.997 25.178 1.00 27.77 95 SER A CA 1
ATOM 670 C C . SER A 1 83 ? -14.261 -3.810 25.898 1.00 29.06 95 SER A C 1
ATOM 671 O O . SER A 1 83 ? -13.069 -3.620 25.622 1.00 30.23 95 SER A O 1
ATOM 674 N N . VAL A 1 84 ? -14.663 -4.709 26.801 1.00 26.04 96 VAL A N 1
ATOM 675 C CA . VAL A 1 84 ? -13.707 -5.470 27.606 1.00 30.38 96 VAL A CA 1
ATOM 676 C C . VAL A 1 84 ? -12.879 -6.384 26.710 1.00 31.39 96 VAL A C 1
ATOM 677 O O . VAL A 1 84 ? -13.424 -7.173 25.926 1.00 31.17 96 VAL A O 1
ATOM 681 N N . GLY A 1 85 ? -11.553 -6.295 26.834 1.00 31.22 97 GLY A N 1
ATOM 682 C CA . GLY A 1 85 ? -10.664 -7.069 25.981 1.00 32.33 97 GLY A CA 1
ATOM 683 C C . GLY A 1 85 ? -10.560 -6.580 24.553 1.00 37.60 97 GLY A C 1
ATOM 684 O O . GLY A 1 85 ? -10.043 -7.299 23.691 1.00 37.69 97 GLY A O 1
ATOM 685 N N . VAL A 1 86 ? -11.054 -5.385 24.269 1.00 35.34 98 VAL A N 1
ATOM 686 C CA . VAL A 1 86 ? -10.972 -4.788 22.948 1.00 37.53 98 VAL A CA 1
ATOM 687 C C . VAL A 1 86 ? -9.896 -3.715 23.005 1.00 40.84 98 VAL A C 1
ATOM 688 O O . VAL A 1 86 ? -9.929 -2.843 23.884 1.00 36.39 98 VAL A O 1
ATOM 692 N N . GLY A 1 87 ? -8.928 -3.799 22.094 1.00 40.24 99 GLY A N 1
ATOM 693 C CA . GLY A 1 87 ? -7.886 -2.787 22.023 1.00 40.72 99 GLY A CA 1
ATOM 694 C C . GLY A 1 87 ? -7.056 -2.669 23.279 1.00 40.08 99 GLY A C 1
ATOM 695 O O . GLY A 1 87 ? -6.602 -1.572 23.615 1.00 44.27 99 GLY A O 1
ATOM 696 N N . GLY A 1 88 ? -6.848 -3.774 23.988 1.00 39.49 100 GLY A N 1
ATOM 697 C CA . GLY A 1 88 ? -6.102 -3.736 25.224 1.00 45.51 100 GLY A CA 1
ATOM 698 C C . GLY A 1 88 ? -6.850 -3.202 26.426 1.00 39.20 100 GLY A C 1
ATOM 699 O O . GLY A 1 88 ? -6.229 -2.991 27.475 1.00 41.75 100 GLY A O 1
ATOM 700 N N . TYR A 1 89 ? -8.158 -2.970 26.319 1.00 40.19 101 TYR A N 1
ATOM 701 C CA . TYR A 1 89 ? -8.921 -2.456 27.460 1.00 35.91 101 TYR A CA 1
ATOM 702 C C . TYR A 1 89 ? -9.342 -3.605 28.362 1.00 38.49 101 TYR A C 1
ATOM 703 O O . TYR A 1 89 ? -10.309 -4.320 28.072 1.00 37.29 101 TYR A O 1
ATOM 712 N N . GLY A 1 90 ? -8.628 -3.756 29.476 1.00 35.20 102 GLY A N 1
ATOM 713 C CA . GLY A 1 90 ? -8.972 -4.733 30.499 1.00 35.41 102 GLY A CA 1
ATOM 714 C C . GLY A 1 90 ? -9.024 -6.136 29.945 1.00 34.14 102 GLY A C 1
ATOM 715 O O . GLY A 1 90 ? -8.316 -6.487 28.997 1.00 33.41 102 GLY A O 1
ATOM 716 N N . GLY A 1 91 ? -9.884 -6.952 30.534 1.00 32.73 103 GLY A N 1
ATOM 717 C CA . GLY A 1 91 ? -10.081 -8.297 30.043 1.00 29.25 103 GLY A CA 1
ATOM 718 C C . GLY A 1 91 ? -10.871 -9.092 31.049 1.00 27.98 103 GLY A C 1
ATOM 719 O O . GLY A 1 91 ? -10.750 -8.851 32.254 1.00 26.08 103 GLY A O 1
ATOM 720 N N . GLY A 1 92 ? -11.686 -10.031 30.581 1.00 23.42 104 GLY A N 1
ATOM 721 C CA . GLY A 1 92 ? -12.558 -10.746 31.491 1.00 25.49 104 GLY A CA 1
ATOM 722 C C . GLY A 1 92 ? -13.396 -11.754 30.740 1.00 26.49 104 GLY A C 1
ATOM 723 O O . GLY A 1 92 ? -13.336 -11.864 29.512 1.00 27.04 104 GLY A O 1
ATOM 724 N N . THR A 1 93 ? -14.199 -12.475 31.506 1.00 24.34 105 THR A N 1
ATOM 725 C CA . THR A 1 93 ? -15.054 -13.537 31.006 1.00 22.00 105 THR A CA 1
ATOM 726 C C . THR A 1 93 ? -16.386 -13.461 31.743 1.00 25.63 105 THR A C 1
ATOM 727 O O . THR A 1 93 ? -16.401 -13.281 32.963 1.00 23.72 105 THR A O 1
ATOM 731 N N . LEU A 1 94 ? -17.502 -13.574 31.011 1.00 22.15 106 LEU A N 1
ATOM 732 C CA . LEU A 1 94 ? -18.811 -13.652 31.652 1.00 21.82 106 LEU A CA 1
ATOM 733 C C . LEU A 1 94 ? -19.055 -15.064 32.182 1.00 24.49 106 LEU A C 1
ATOM 734 O O . LEU A 1 94 ? -18.872 -16.047 31.461 1.00 24.92 106 LEU A O 1
ATOM 739 N N . ILE A 1 95 ? -19.477 -15.158 33.439 1.00 21.42 107 ILE A N 1
ATOM 740 C CA . ILE A 1 95 ? -19.676 -16.434 34.111 1.00 20.49 107 ILE A CA 1
ATOM 741 C C . ILE A 1 95 ? -21.013 -16.410 34.820 1.00 19.51 107 ILE A C 1
ATOM 742 O O . ILE A 1 95 ? -21.508 -15.355 35.234 1.00 22.39 107 ILE A O 1
ATOM 747 N N . TYR A 1 96 ? -21.603 -17.587 34.973 1.00 21.49 108 TYR A N 1
ATOM 748 C CA . TYR A 1 96 ? -22.799 -17.741 35.795 1.00 19.40 108 TYR A CA 1
ATOM 749 C C . TYR A 1 96 ? -22.386 -17.928 37.253 1.00 25.47 108 TYR A C 1
ATOM 750 O O . TYR A 1 96 ? -21.975 -19.018 37.655 1.00 19.79 108 TYR A O 1
ATOM 759 N N . LEU A 1 97 ? -22.502 -16.885 38.071 1.00 21.51 109 LEU A N 1
ATOM 760 C CA . LEU A 1 97 ? -22.045 -16.969 39.466 1.00 20.77 109 LEU A CA 1
ATOM 761 C C . LEU A 1 97 ? -23.070 -16.371 40.399 1.00 20.25 109 LEU A C 1
ATOM 762 O O . LEU A 1 97 ? -22.845 -15.314 41.022 1.00 21.99 109 LEU A O 1
ATOM 767 N N . PRO A 1 98 ? -24.205 -17.049 40.599 1.00 20.33 110 PRO A N 1
ATOM 768 C CA . PRO A 1 98 ? -25.213 -16.545 41.532 1.00 23.08 110 PRO A CA 1
ATOM 769 C C . PRO A 1 98 ? -24.744 -16.510 42.976 1.00 23.62 110 PRO A C 1
ATOM 770 O O . PRO A 1 98 ? -25.404 -15.865 43.796 1.00 22.02 110 PRO A O 1
ATOM 774 N N . GLU A 1 99 ? -23.642 -17.194 43.315 1.00 23.10 111 GLU A N 1
ATOM 775 C CA . GLU A 1 99 ? -23.228 -17.311 44.717 1.00 23.04 111 GLU A CA 1
ATOM 776 C C . GLU A 1 99 ? -22.542 -16.059 45.266 1.00 24.44 111 GLU A C 1
ATOM 777 O O . GLU A 1 99 ? -22.443 -15.913 46.492 1.00 24.01 111 GLU A O 1
ATOM 783 N N . LEU A 1 100 ? -22.016 -15.189 44.401 1.00 22.07 112 LEU A N 1
ATOM 784 C CA . LEU A 1 100 ? -21.351 -13.960 44.815 1.00 22.51 112 LEU A CA 1
ATOM 785 C C . LEU A 1 100 ? -21.933 -12.791 44.029 1.00 27.20 112 LEU A C 1
ATOM 786 O O . LEU A 1 100 ? -22.284 -12.937 42.852 1.00 21.66 112 LEU A O 1
ATOM 791 N N . THR A 1 101 ? -22.014 -11.625 44.675 1.00 21.62 113 THR A N 1
ATOM 792 C CA . THR A 1 101 ? -22.287 -10.408 43.930 1.00 21.39 113 THR A CA 1
ATOM 793 C C . THR A 1 101 ? -21.058 -10.002 43.135 1.00 24.24 113 THR A C 1
ATOM 794 O O . THR A 1 101 ? -19.937 -10.470 43.383 1.00 21.03 113 THR A O 1
ATOM 798 N N . GLN A 1 102 ? -21.273 -9.116 42.162 1.00 21.44 114 GLN A N 1
ATOM 799 C CA . GLN A 1 102 ? -20.149 -8.638 41.364 1.00 19.70 114 GLN A CA 1
ATOM 800 C C . GLN A 1 102 ? -19.112 -7.941 42.243 1.00 21.45 114 GLN A C 1
ATOM 801 O O . GLN A 1 102 ? -17.905 -8.065 42.012 1.00 20.50 114 GLN A O 1
ATOM 807 N N . ALA A 1 103 ? -19.571 -7.147 43.212 1.00 21.48 115 ALA A N 1
ATOM 808 C CA . ALA A 1 103 ? -18.648 -6.444 44.101 1.00 23.39 115 ALA A CA 1
ATOM 809 C C . ALA A 1 103 ? -17.853 -7.428 44.951 1.00 22.45 115 ALA A C 1
ATOM 810 O O . ALA A 1 103 ? -16.632 -7.285 45.094 1.00 23.57 115 ALA A O 1
ATOM 812 N N . GLU A 1 104 ? -18.537 -8.437 45.510 1.00 23.91 116 GLU A N 1
ATOM 813 C CA . GLU A 1 104 ? -17.873 -9.487 46.273 1.00 22.32 116 GLU A CA 1
ATOM 814 C C . GLU A 1 104 ? -16.856 -10.223 45.411 1.00 24.17 116 GLU A C 1
ATOM 815 O O . GLU A 1 104 ? -15.749 -10.518 45.869 1.00 21.95 116 GLU A O 1
ATOM 821 N N . LEU A 1 105 ? -17.217 -10.525 44.150 1.00 20.96 117 LEU A N 1
ATOM 822 C CA . LEU A 1 105 ? -16.293 -11.233 43.270 1.00 20.62 117 LEU A CA 1
ATOM 823 C C . LEU A 1 105 ? -15.071 -10.385 42.986 1.00 20.26 117 LEU A C 1
ATOM 824 O O . LEU A 1 105 ? -13.943 -10.892 42.944 1.00 19.18 117 LEU A O 1
ATOM 829 N N . ASN A 1 106 ? -15.269 -9.078 42.810 1.00 19.21 118 ASN A N 1
ATOM 830 C CA . ASN A 1 106 ? -14.150 -8.220 42.446 1.00 19.45 118 ASN A CA 1
ATOM 831 C C . ASN A 1 106 ? -13.182 -8.026 43.602 1.00 20.25 118 ASN A C 1
ATOM 832 O O . ASN A 1 106 ? -11.962 -8.011 43.394 1.00 21.13 118 ASN A O 1
ATOM 837 N N . SER A 1 107 ? -13.702 -7.807 44.803 1.00 19.76 119 SER A N 1
ATOM 838 C CA . SER A 1 107 ? -12.800 -7.653 45.938 1.00 21.62 119 SER A CA 1
ATOM 839 C C . SER A 1 107 ? -12.091 -8.969 46.218 1.00 21.37 119 SER A C 1
ATOM 840 O O . SER A 1 107 ? -10.880 -8.986 46.456 1.00 23.98 119 SER A O 1
ATOM 843 N N . LEU A 1 108 ? -12.811 -10.084 46.104 1.00 19.92 120 LEU A N 1
ATOM 844 C CA . LEU A 1 108 ? -12.170 -11.380 46.259 1.00 22.07 120 LEU A CA 1
ATOM 845 C C . LEU A 1 108 ? -11.071 -11.590 45.215 1.00 25.38 120 LEU A C 1
ATOM 846 O O . LEU A 1 108 ? -9.976 -12.040 45.561 1.00 24.74 120 LEU A O 1
ATOM 851 N N . CYS A 1 109 ? -11.324 -11.248 43.935 1.00 24.77 121 CYS A N 1
ATOM 852 C CA . CYS A 1 109 ? -10.303 -11.462 42.905 1.00 22.63 121 CYS A CA 1
ATOM 853 C C . CYS A 1 109 ? -9.046 -10.638 43.161 1.00 26.85 121 CYS A C 1
ATOM 854 O O . CYS A 1 109 ? -7.943 -11.084 42.832 1.00 26.50 121 CYS A O 1
ATOM 857 N N . HIS A 1 110 ? -9.181 -9.416 43.691 1.00 22.37 122 HIS A N 1
ATOM 858 C CA . HIS A 1 110 ? -7.980 -8.696 44.117 1.00 23.85 122 HIS A CA 1
ATOM 859 C C . HIS A 1 110 ? -7.177 -9.536 45.102 1.00 24.62 122 HIS A C 1
ATOM 860 O O . HIS A 1 110 ? -5.955 -9.665 44.965 1.00 25.53 122 HIS A O 1
ATOM 867 N N . VAL A 1 111 ? -7.865 -10.131 46.085 1.00 22.76 123 VAL A N 1
ATOM 868 C CA . VAL A 1 111 ? -7.217 -10.968 47.104 1.00 26.43 123 VAL A CA 1
ATOM 869 C C . VAL A 1 111 ? -6.603 -12.208 46.463 1.00 29.20 123 VAL A C 1
ATOM 870 O O . VAL A 1 111 ? -5.447 -12.561 46.731 1.00 24.62 123 VAL A O 1
ATOM 874 N N . LEU A 1 112 ? -7.371 -12.886 45.605 1.00 27.60 124 LEU A N 1
ATOM 875 C CA . LEU A 1 112 ? -6.871 -14.097 44.956 1.00 26.40 124 LEU A CA 1
ATOM 876 C C . LEU A 1 112 ? -5.653 -13.799 44.096 1.00 28.00 124 LEU A C 1
ATOM 877 O O . LEU A 1 112 ? -4.658 -14.527 44.158 1.00 33.99 124 LEU A O 1
ATOM 882 N N . PHE A 1 113 ? -5.694 -12.728 43.297 1.00 26.51 125 PHE A N 1
ATOM 883 C CA . PHE A 1 113 ? -4.580 -12.473 42.386 1.00 31.59 125 PHE A CA 1
ATOM 884 C C . PHE A 1 113 ? -3.311 -12.110 43.157 1.00 34.06 125 PHE A C 1
ATOM 885 O O . PHE A 1 113 ? -2.207 -12.512 42.770 1.00 32.12 125 PHE A O 1
ATOM 893 N N . CYS A 1 114 ? -3.444 -11.346 44.242 1.00 29.61 126 CYS A N 1
ATOM 894 C CA . CYS A 1 114 ? -2.274 -11.065 45.068 1.00 33.22 126 CYS A CA 1
ATOM 895 C C . CYS A 1 114 ? -1.715 -12.348 45.668 1.00 30.13 126 CYS A C 1
ATOM 896 O O . CYS A 1 114 ? -0.496 -12.554 45.679 1.00 38.45 126 CYS A O 1
ATOM 899 N N . ALA A 1 115 ? -2.593 -13.240 46.144 1.00 29.07 127 ALA A N 1
ATOM 900 C CA . ALA A 1 115 ? -2.153 -14.514 46.703 1.00 28.32 127 ALA A CA 1
ATOM 901 C C . ALA A 1 115 ? -1.482 -15.409 45.675 1.00 37.26 127 ALA A C 1
ATOM 902 O O . ALA A 1 115 ? -0.704 -16.296 46.062 1.00 33.04 127 ALA A O 1
ATOM 904 N N . ILE A 1 116 ? -1.794 -15.224 44.388 1.00 31.19 128 ILE A N 1
ATOM 905 C CA . ILE A 1 116 ? -1.214 -16.031 43.319 1.00 33.94 128 ILE A CA 1
ATOM 906 C C . ILE A 1 116 ? 0.112 -15.444 42.837 1.00 31.60 128 ILE A C 1
ATOM 907 O O . ILE A 1 116 ? 1.081 -16.175 42.638 1.00 36.11 128 ILE A O 1
ATOM 912 N N . THR A 1 117 ? 0.195 -14.125 42.651 1.00 31.66 129 THR A N 1
ATOM 913 C CA . THR A 1 117 ? 1.448 -13.519 42.219 1.00 32.38 129 THR A CA 1
ATOM 914 C C . THR A 1 117 ? 2.497 -13.555 43.328 1.00 38.96 129 THR A C 1
ATOM 915 O O . THR A 1 117 ? 3.690 -13.719 43.054 1.00 35.20 129 THR A O 1
ATOM 919 N N . ASN A 1 118 ? 2.078 -13.422 44.580 1.00 37.40 130 ASN A N 1
ATOM 920 C CA . ASN A 1 118 ? 2.994 -13.412 45.719 1.00 36.54 130 ASN A CA 1
ATOM 921 C C . ASN A 1 118 ? 2.570 -14.558 46.620 1.00 36.75 130 ASN A C 1
ATOM 922 O O . ASN A 1 118 ? 1.779 -14.369 47.552 1.00 37.85 130 ASN A O 1
ATOM 927 N N . ASP A 1 119 ? 3.083 -15.750 46.326 1.00 32.46 131 ASP A N 1
ATOM 928 C CA . ASP A 1 119 ? 2.735 -16.938 47.094 1.00 35.97 131 ASP A CA 1
ATOM 929 C C . ASP A 1 119 ? 3.293 -16.814 48.514 1.00 39.84 131 ASP A C 1
ATOM 930 O O . ASP A 1 119 ? 4.497 -16.613 48.706 1.00 44.09 131 ASP A O 1
ATOM 935 N N . THR A 1 120 ? 2.407 -16.884 49.503 1.00 36.46 132 THR A N 1
ATOM 936 C CA . THR A 1 120 ? 2.784 -17.070 50.895 1.00 40.00 132 THR A CA 1
ATOM 937 C C . THR A 1 120 ? 2.290 -18.411 51.397 1.00 39.02 132 THR A C 1
ATOM 938 O O . THR A 1 120 ? 2.435 -18.716 52.585 1.00 40.55 132 THR A O 1
ATOM 942 N N . GLY A 1 121 ? 1.711 -19.220 50.509 1.00 39.45 133 GLY A N 1
ATOM 943 C CA . GLY A 1 121 ? 1.137 -20.489 50.904 1.00 38.93 133 GLY A CA 1
ATOM 944 C C . GLY A 1 121 ? -0.271 -20.744 50.412 1.00 35.69 133 GLY A C 1
ATOM 945 O O . GLY A 1 121 ? -0.816 -21.837 50.623 1.00 36.37 133 GLY A O 1
ATOM 946 N N . TYR A 1 122 ? -0.881 -19.746 49.766 1.00 38.11 134 TYR A N 1
ATOM 947 C CA . TYR A 1 122 ? -2.292 -19.815 49.400 1.00 36.04 134 TYR A CA 1
ATOM 948 C C . TYR A 1 122 ? -2.507 -19.734 47.893 1.00 36.46 134 TYR A C 1
ATOM 949 O O . TYR A 1 122 ? -3.661 -19.707 47.443 1.00 33.49 134 TYR A O 1
ATOM 958 N N . LYS A 1 123 ? -1.428 -19.722 47.107 1.00 34.19 135 LYS A N 1
ATOM 959 C CA . LYS A 1 123 ? -1.553 -19.673 45.656 1.00 39.45 135 LYS A CA 1
ATOM 960 C C . LYS A 1 123 ? -2.408 -20.820 45.128 1.00 38.87 135 LYS A C 1
ATOM 961 O O . LYS A 1 123 ? -3.262 -20.616 44.255 1.00 38.28 135 LYS A O 1
ATOM 967 N N . SER A 1 124 ? -2.198 -22.029 45.642 1.00 34.84 136 SER A N 1
ATOM 968 C CA . SER A 1 124 ? -2.909 -23.174 45.093 1.00 38.65 136 SER A CA 1
ATOM 969 C C . SER A 1 124 ? -4.395 -23.059 45.372 1.00 35.97 136 SER A C 1
ATOM 970 O O . SER A 1 124 ? -5.222 -23.238 44.469 1.00 34.68 136 SER A O 1
ATOM 973 N N . SER A 1 125 ? -4.747 -22.732 46.616 1.00 34.11 137 SER A N 1
ATOM 974 C CA . SER A 1 125 ? -6.145 -22.512 46.976 1.00 34.71 137 SER A CA 1
ATOM 975 C C . SER A 1 125 ? -6.753 -21.389 46.140 1.00 30.88 137 SER A C 1
ATOM 976 O O . SER A 1 125 ? -7.897 -21.498 45.672 1.00 31.96 137 SER A O 1
ATOM 979 N N . ALA A 1 126 ? -5.989 -20.318 45.922 1.00 29.54 138 ALA A N 1
ATOM 980 C CA . ALA A 1 126 ? -6.473 -19.184 45.148 1.00 29.51 138 ALA A CA 1
ATOM 981 C C . ALA A 1 126 ? -6.674 -19.552 43.683 1.00 32.47 138 ALA A C 1
ATOM 982 O O . ALA A 1 126 ? -7.639 -19.104 43.053 1.00 30.22 138 ALA A O 1
ATOM 984 N N . GLN A 1 127 ? -5.758 -20.344 43.116 1.00 33.07 139 GLN A N 1
ATOM 985 C CA . GLN A 1 127 ? -5.929 -20.823 41.747 1.00 33.38 139 GLN A CA 1
ATOM 986 C C . GLN A 1 127 ? -7.124 -21.755 41.633 1.00 31.31 139 GLN A C 1
ATOM 987 O O . GLN A 1 127 ? -7.867 -21.698 40.645 1.00 32.50 139 GLN A O 1
ATOM 993 N N . ASN A 1 128 ? -7.318 -22.624 42.627 1.00 31.10 140 ASN A N 1
ATOM 994 C CA . ASN A 1 128 ? -8.452 -23.541 42.606 1.00 29.39 140 ASN A CA 1
ATOM 995 C C . ASN A 1 128 ? -9.776 -22.789 42.554 1.00 33.83 140 ASN A C 1
ATOM 996 O O . ASN A 1 128 ? -10.711 -23.217 41.866 1.00 30.14 140 ASN A O 1
ATOM 1001 N N . ILE A 1 129 ? -9.880 -21.686 43.301 1.00 27.81 141 ILE A N 1
ATOM 1002 C CA . ILE A 1 129 ? -11.108 -20.902 43.325 1.00 27.88 141 ILE A CA 1
ATOM 1003 C C . ILE A 1 129 ? -11.310 -20.188 41.997 1.00 27.59 141 ILE A C 1
ATOM 1004 O O . ILE A 1 129 ? -12.414 -20.193 41.434 1.00 29.48 141 ILE A O 1
ATOM 1009 N N . TYR A 1 130 ? -10.255 -19.536 41.497 1.00 25.40 142 TYR A N 1
ATOM 1010 C CA . TYR A 1 130 ? -10.355 -18.767 40.269 1.00 27.56 142 TYR A CA 1
ATOM 1011 C C . TYR A 1 130 ? -10.704 -19.676 39.094 1.00 30.23 142 TYR A C 1
ATOM 1012 O O . TYR A 1 130 ? -11.458 -19.286 38.201 1.00 26.19 142 TYR A O 1
ATOM 1021 N N . ARG A 1 131 ? -10.194 -20.908 39.107 1.00 28.11 143 ARG A N 1
ATOM 1022 C CA . ARG A 1 131 ? -10.464 -21.833 38.019 1.00 31.97 143 ARG A CA 1
ATOM 1023 C C . ARG A 1 131 ? -11.884 -22.353 38.077 1.00 28.95 143 ARG A C 1
ATOM 1024 O O . ARG A 1 131 ? -12.505 -22.576 37.031 1.00 31.40 143 ARG A O 1
ATOM 1032 N N . SER A 1 132 ? -12.413 -22.548 39.281 1.00 27.39 144 SER A N 1
ATOM 1033 C CA . SER A 1 132 ? -13.816 -22.911 39.426 1.00 27.28 144 SER A CA 1
ATOM 1034 C C . SER A 1 132 ? -14.721 -21.776 38.967 1.00 27.77 144 SER A C 1
ATOM 1035 O O . SER A 1 132 ? -15.776 -22.024 38.369 1.00 25.98 144 SER A O 1
ATOM 1038 N N . PHE A 1 133 ? -14.352 -20.529 39.282 1.00 24.80 145 PHE A N 1
ATOM 1039 C CA . PHE A 1 133 ? -15.074 -19.392 38.717 1.00 24.99 145 PHE A CA 1
ATOM 1040 C C . PHE A 1 133 ? -15.054 -19.450 37.190 1.00 26.32 145 PHE A C 1
ATOM 1041 O O . PHE A 1 133 ? -16.106 -19.401 36.543 1.00 26.02 145 PHE A O 1
ATOM 1049 N N . LYS A 1 134 ? -13.858 -19.550 36.595 1.00 27.90 146 LYS A N 1
ATOM 1050 C CA . LYS A 1 134 ? -13.742 -19.423 35.146 1.00 29.72 146 LYS A CA 1
ATOM 1051 C C . LYS A 1 134 ? -14.473 -20.547 34.428 1.00 31.41 146 LYS A C 1
ATOM 1052 O O . LYS A 1 134 ? -14.937 -20.365 33.297 1.00 27.44 146 LYS A O 1
ATOM 1058 N N . PHE A 1 135 ? -14.591 -21.702 35.077 1.00 28.42 147 PHE A N 1
ATOM 1059 C CA . PHE A 1 135 ? -15.336 -22.814 34.511 1.00 34.25 147 PHE A CA 1
ATOM 1060 C C . PHE A 1 135 ? -16.801 -22.459 34.289 1.00 35.26 147 PHE A C 1
ATOM 1061 O O . PHE A 1 135 ? -17.439 -22.994 33.370 1.00 29.82 147 PHE A O 1
ATOM 1069 N N . ARG A 1 136 ? -17.360 -21.579 35.133 1.00 26.75 148 ARG A N 1
ATOM 1070 C CA . ARG A 1 136 ? -18.758 -21.188 35.022 1.00 27.06 148 ARG A CA 1
ATOM 1071 C C . ARG A 1 136 ? -19.067 -20.400 33.749 1.00 25.94 148 ARG A C 1
ATOM 1072 O O . ARG A 1 136 ? -20.236 -20.073 33.535 1.00 23.87 148 ARG A O 1
ATOM 1080 N N . SER A 1 137 ? -18.083 -20.099 32.894 1.00 27.30 149 SER A N 1
ATOM 1081 C CA . SER A 1 137 ? -18.392 -19.489 31.597 1.00 26.92 149 SER A CA 1
ATOM 1082 C C . SER A 1 137 ? -19.209 -20.415 30.713 1.00 26.63 149 SER A C 1
ATOM 1083 O O . SER A 1 137 ? -19.923 -19.944 29.826 1.00 28.07 149 SER A O 1
ATOM 1086 N N . GLN A 1 138 ? -19.106 -21.727 30.921 1.00 30.13 150 GLN A N 1
ATOM 1087 C CA . GLN A 1 138 ? -19.776 -22.656 30.019 1.00 32.01 150 GLN A CA 1
ATOM 1088 C C . GLN A 1 138 ? -21.284 -22.578 30.136 1.00 30.84 150 GLN A C 1
ATOM 1089 O O . GLN A 1 138 ? -21.984 -22.822 29.150 1.00 28.13 150 GLN A O 1
ATOM 1095 N N . ILE A 1 139 ? -21.801 -22.246 31.323 1.00 28.49 151 ILE A N 1
ATOM 1096 C CA . ILE A 1 139 ? -23.246 -22.141 31.495 1.00 28.77 151 ILE A CA 1
ATOM 1097 C C . ILE A 1 139 ? -23.789 -20.937 30.722 1.00 25.54 151 ILE A C 1
ATOM 1098 O O . ILE A 1 139 ? -24.899 -20.986 30.182 1.00 24.95 151 ILE A O 1
ATOM 1103 N N . VAL A 1 140 ? -23.009 -19.857 30.634 1.00 24.59 152 VAL A N 1
ATOM 1104 C CA . VAL A 1 140 ? -23.398 -18.712 29.820 1.00 22.30 152 VAL A CA 1
ATOM 1105 C C . VAL A 1 140 ? -23.501 -19.124 28.351 1.00 25.44 152 VAL A C 1
ATOM 1106 O O . VAL A 1 140 ? -24.478 -18.805 27.675 1.00 24.08 152 VAL A O 1
ATOM 1110 N N . GLU A 1 141 ? -22.531 -19.892 27.858 1.00 24.55 153 GLU A N 1
ATOM 1111 C CA . GLU A 1 141 ? -22.531 -20.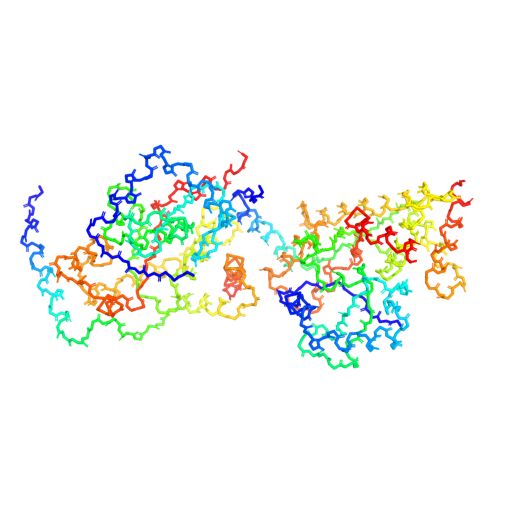249 26.437 1.00 28.55 153 GLU A CA 1
ATOM 1112 C C . GLU A 1 141 ? -23.573 -21.305 26.098 1.00 32.55 153 GLU A C 1
ATOM 1113 O O . GLU A 1 141 ? -24.121 -21.294 24.983 1.00 30.96 153 GLU A O 1
ATOM 1119 N N . GLU A 1 142 ? -23.873 -22.205 27.040 1.00 31.49 154 GLU A N 1
ATOM 1120 C CA . GLU A 1 142 ? -25.002 -23.110 26.869 1.00 31.76 154 GLU A CA 1
ATOM 1121 C C . GLU A 1 142 ? -26.312 -22.350 26.703 1.00 32.90 154 GLU A C 1
ATOM 1122 O O . GLU A 1 142 ? -27.208 -22.807 25.980 1.00 34.99 154 GLU A O 1
ATOM 1128 N N . LYS A 1 143 ? -26.438 -21.175 27.319 1.00 27.03 155 LYS A N 1
ATOM 1129 C CA . LYS A 1 143 ? -27.667 -20.412 27.138 1.00 30.92 155 LYS A CA 1
ATOM 1130 C C . LYS A 1 143 ? -27.620 -19.560 25.873 1.00 32.48 155 LYS A C 1
ATOM 1131 O O . LYS A 1 143 ? -28.544 -19.605 25.057 1.00 31.01 155 LYS A O 1
ATOM 1137 N N . PHE A 1 144 ? -26.555 -18.786 25.677 1.00 28.62 156 PHE A N 1
ATOM 1138 C CA . PHE A 1 144 ? -26.574 -17.771 24.636 1.00 30.55 156 PHE A CA 1
ATOM 1139 C C . PHE A 1 144 ? -25.805 -18.150 23.369 1.00 30.17 156 PHE A C 1
ATOM 1140 O O . PHE A 1 144 ? -25.939 -17.447 22.367 1.00 31.43 156 PHE A O 1
ATOM 1148 N N . GLY A 1 145 ? -25.036 -19.226 23.373 1.00 30.08 157 GLY A N 1
ATOM 1149 C CA . GLY A 1 145 ? -24.349 -19.708 22.185 1.00 31.00 157 GLY A CA 1
ATOM 1150 C C . GLY A 1 145 ? -22.845 -19.645 22.315 1.00 35.35 157 GLY A C 1
ATOM 1151 O O . GLY A 1 145 ? -22.284 -19.011 23.214 1.00 31.00 157 GLY A O 1
ATOM 1152 N N . GLU A 1 146 ? -22.167 -20.313 21.382 1.00 34.58 158 GLU A N 1
ATOM 1153 C CA . GLU A 1 146 ? -20.718 -20.446 21.490 1.00 34.88 158 GLU A CA 1
ATOM 1154 C C . GLU A 1 146 ? -20.051 -19.082 21.380 1.00 31.37 158 GLU A C 1
ATOM 1155 O O . GLU A 1 146 ? -20.492 -18.221 20.618 1.00 32.48 158 GLU A O 1
ATOM 1161 N N . GLY A 1 147 ? -19.014 -18.867 22.199 1.00 35.69 159 GLY A N 1
ATOM 1162 C CA . GLY A 1 147 ? -18.285 -17.611 22.229 1.00 31.13 159 GLY A CA 1
ATOM 1163 C C . GLY A 1 147 ? -18.887 -16.508 23.084 1.00 29.26 159 GLY A C 1
ATOM 1164 O O . GLY A 1 147 ? -18.191 -15.524 23.371 1.00 29.79 159 GLY A O 1
ATOM 1165 N N . THR A 1 148 ? -20.138 -16.632 23.519 1.00 24.11 160 THR A N 1
ATOM 1166 C CA . THR A 1 148 ? -20.806 -15.497 24.142 1.00 28.11 160 THR A CA 1
ATOM 1167 C C . THR A 1 148 ? -20.365 -15.258 25.585 1.00 23.70 160 THR A C 1
ATOM 1168 O O . THR A 1 148 ? -20.794 -14.269 26.175 1.00 24.26 160 THR A O 1
ATOM 1172 N N . SER A 1 149 ? -19.499 -16.106 26.153 1.00 24.37 161 SER A N 1
ATOM 1173 C CA . SER A 1 149 ? -18.888 -15.747 27.432 1.00 26.21 161 SER A CA 1
ATOM 1174 C C . SER A 1 149 ? -17.816 -14.676 27.260 1.00 26.74 161 SER A C 1
ATOM 1175 O O . SER A 1 149 ? -17.355 -14.097 28.262 1.00 24.10 161 SER A O 1
ATOM 1178 N N . ASP A 1 150 ? -17.423 -14.391 26.022 1.00 24.17 162 ASP A N 1
ATOM 1179 C CA . ASP A 1 150 ? -16.599 -13.229 25.736 1.00 22.96 162 ASP A CA 1
ATOM 1180 C C . ASP A 1 150 ? -17.451 -11.972 25.879 1.00 22.66 162 ASP A C 1
ATOM 1181 O O . ASP A 1 150 ? -18.404 -11.786 25.106 1.00 21.68 162 ASP A O 1
ATOM 1186 N N . PRO A 1 151 ? -17.160 -11.095 26.844 1.00 25.87 163 PRO A N 1
ATOM 1187 C CA . PRO A 1 151 ? -18.012 -9.912 27.042 1.00 22.65 163 PRO A CA 1
ATOM 1188 C C . PRO A 1 151 ? -18.123 -9.024 25.812 1.00 22.48 163 PRO A C 1
ATOM 1189 O O . PRO A 1 151 ? -19.184 -8.414 25.601 1.00 22.42 163 PRO A O 1
ATOM 1193 N N . ALA A 1 152 ? -17.054 -8.908 25.013 1.00 23.48 164 ALA A N 1
ATOM 1194 C CA . ALA A 1 152 ? -17.124 -8.108 23.792 1.00 26.02 164 ALA A CA 1
ATOM 1195 C C . ALA A 1 152 ? -18.188 -8.649 22.842 1.00 24.64 164 ALA A C 1
ATOM 1196 O O . ALA A 1 152 ? -18.944 -7.877 22.243 1.00 25.83 164 ALA A O 1
ATOM 1198 N N . ILE A 1 153 ? -18.314 -9.976 22.753 1.00 23.86 165 ILE A N 1
ATOM 1199 C CA . ILE A 1 153 ? -19.333 -10.583 21.897 1.00 23.77 165 ILE A CA 1
ATOM 1200 C C . ILE A 1 153 ? -20.725 -10.378 22.483 1.00 24.75 165 ILE A C 1
ATOM 1201 O O . ILE A 1 153 ? -21.648 -9.904 21.807 1.00 22.38 165 ILE A O 1
ATOM 1206 N N . PHE A 1 154 ? -20.898 -10.735 23.758 1.00 24.45 166 PHE A N 1
ATOM 1207 C CA . PHE A 1 154 ? -22.194 -10.600 24.401 1.00 20.37 166 PHE A CA 1
ATOM 1208 C C . PHE A 1 154 ? -22.706 -9.164 24.329 1.00 21.88 166 PHE A C 1
ATOM 1209 O O . PHE A 1 154 ? -23.876 -8.914 23.992 1.00 21.24 166 PHE A O 1
ATOM 1217 N N . GLY A 1 155 ? -21.842 -8.203 24.657 1.00 23.49 167 GLY A N 1
ATOM 1218 C CA . GLY A 1 155 ? -22.260 -6.816 24.642 1.00 22.69 167 GLY A CA 1
ATOM 1219 C C . GLY A 1 155 ? -22.579 -6.320 23.246 1.00 22.14 167 GLY A C 1
ATOM 1220 O O . GLY A 1 155 ? -23.478 -5.489 23.073 1.00 23.16 167 GLY A O 1
ATOM 1221 N N . GLN A 1 156 ? -21.857 -6.814 22.233 1.00 23.25 168 GLN A N 1
ATOM 1222 C CA . GLN A 1 156 ? -22.202 -6.422 20.864 1.00 25.77 168 GLN A CA 1
ATOM 1223 C C . GLN A 1 156 ? -23.534 -7.024 20.439 1.00 24.46 168 GLN A C 1
ATOM 1224 O O . GLN A 1 156 ? -24.280 -6.399 19.669 1.00 25.66 168 GLN A O 1
ATOM 1230 N N . LEU A 1 157 ? -23.866 -8.217 20.950 1.00 22.99 169 LEU A N 1
ATOM 1231 C CA . LEU A 1 157 ? -25.149 -8.825 20.610 1.00 24.43 169 LEU A CA 1
ATOM 1232 C C . LEU A 1 157 ? -26.295 -7.994 21.144 1.00 26.05 169 LEU A C 1
ATOM 1233 O O . LEU A 1 157 ? -27.277 -7.766 20.433 1.00 24.93 169 LEU A O 1
ATOM 1238 N N . MET A 1 158 ? -26.176 -7.511 22.388 1.00 22.02 170 MET A N 1
ATOM 1239 C CA . MET A 1 158 ? -27.196 -6.659 22.975 1.00 24.47 170 MET A CA 1
ATOM 1240 C C . MET A 1 158 ? -27.322 -5.346 22.219 1.00 24.42 170 MET A C 1
ATOM 1241 O O . MET A 1 158 ? -28.435 -4.880 21.951 1.00 29.58 170 MET A O 1
ATOM 1246 N N . ILE A 1 159 ? -26.191 -4.705 21.916 1.00 22.30 171 ILE A N 1
ATOM 1247 C CA . ILE A 1 159 ? -26.233 -3.412 21.241 1.00 24.72 171 ILE A CA 1
ATOM 1248 C C . ILE A 1 159 ? -26.813 -3.564 19.837 1.00 24.14 171 ILE A C 1
ATOM 1249 O O . ILE A 1 159 ? -27.716 -2.827 19.440 1.00 28.29 171 ILE A O 1
ATOM 1254 N N . ASP A 1 160 ? -26.315 -4.534 19.077 1.00 23.85 172 ASP A N 1
ATOM 1255 C CA . ASP A 1 160 ? -26.784 -4.695 17.702 1.00 26.93 172 ASP A CA 1
ATOM 1256 C C . ASP A 1 160 ? -28.225 -5.171 17.636 1.00 29.18 172 ASP A C 1
ATOM 1257 O O . ASP A 1 160 ? -28.898 -4.942 16.619 1.00 28.58 172 ASP A O 1
ATOM 1262 N N . SER A 1 161 ? -28.722 -5.815 18.696 1.00 26.00 173 SER A N 1
ATOM 1263 C CA . SER A 1 161 ? -30.129 -6.189 18.752 1.00 27.47 173 SER A CA 1
ATOM 1264 C C . SER A 1 161 ? -31.015 -5.053 19.225 1.00 27.62 173 SER A C 1
ATOM 1265 O O . SER A 1 161 ? -32.227 -5.241 19.330 1.00 32.10 173 SER A O 1
ATOM 1268 N N . GLY A 1 162 ? -30.451 -3.892 19.531 1.00 27.91 174 GLY A N 1
ATOM 1269 C CA . GLY A 1 162 ? -31.296 -2.805 19.960 1.00 25.91 174 GLY A CA 1
ATOM 1270 C C . GLY A 1 162 ? -31.816 -2.940 21.368 1.00 32.74 174 GLY A C 1
ATOM 1271 O O . GLY A 1 162 ? -32.827 -2.321 21.705 1.00 34.84 174 GLY A O 1
ATOM 1272 N N . VAL A 1 163 ? -31.149 -3.722 22.214 1.00 29.90 175 VAL A N 1
ATOM 1273 C CA . VAL A 1 163 ? -31.628 -3.863 23.580 1.00 33.82 175 VAL A CA 1
ATOM 1274 C C . VAL A 1 163 ? -31.541 -2.513 24.267 1.00 37.90 175 VAL A C 1
ATOM 1275 O O . VAL A 1 163 ? -30.450 -1.970 24.480 1.00 38.59 175 VAL A O 1
ATOM 1279 N N . ASN A 1 164 ? -32.695 -1.978 24.634 1.00 38.48 176 ASN A N 1
ATOM 1280 C CA . ASN A 1 164 ? -32.779 -0.642 25.184 1.00 44.37 176 ASN A CA 1
ATOM 1281 C C . ASN A 1 164 ? -33.075 -0.630 26.676 1.00 46.14 176 ASN A C 1
ATOM 1282 O O . ASN A 1 164 ? -32.362 0.028 27.439 1.00 53.41 176 ASN A O 1
ATOM 1287 N N . SER A 1 165 ? -34.089 -1.359 27.123 1.00 43.92 177 SER A N 1
ATOM 1288 C CA . SER A 1 165 ? -34.654 -1.096 28.437 1.00 41.40 177 SER A CA 1
ATOM 1289 C C . SER A 1 165 ? -33.827 -1.700 29.569 1.00 37.34 177 SER A C 1
ATOM 1290 O O . SER A 1 165 ? -33.129 -2.709 29.408 1.00 34.86 177 SER A O 1
ATOM 1293 N N . GLU A 1 166 ? -33.918 -1.055 30.733 1.00 38.75 178 GLU A N 1
ATOM 1294 C CA . GLU A 1 166 ? -33.286 -1.592 31.929 1.00 36.49 178 GLU A CA 1
ATOM 1295 C C . GLU A 1 166 ? -33.864 -2.949 32.286 1.00 35.46 178 GLU A C 1
ATOM 1296 O O . GLU A 1 166 ? -33.133 -3.831 32.755 1.00 34.05 178 GLU A O 1
ATOM 1302 N N . GLU A 1 167 ? -35.163 -3.143 32.045 1.00 35.21 179 GLU A N 1
ATOM 1303 C CA . GLU A 1 167 ? -35.808 -4.388 32.438 1.00 39.17 179 GLU A CA 1
ATOM 1304 C C . GLU A 1 167 ? -35.257 -5.565 31.653 1.00 34.67 179 GLU A C 1
ATOM 1305 O O . GLU A 1 167 ? -35.098 -6.662 32.203 1.00 32.55 179 GLU A O 1
ATOM 1311 N N . ILE A 1 168 ? -34.958 -5.364 30.367 1.00 31.79 180 ILE A N 1
ATOM 1312 C CA . ILE A 1 168 ? -34.407 -6.451 29.573 1.00 31.31 180 ILE A CA 1
ATOM 1313 C C . ILE A 1 168 ? -32.944 -6.686 29.936 1.00 28.32 180 ILE A C 1
ATOM 1314 O O . ILE A 1 168 ? -32.476 -7.832 29.973 1.00 25.63 180 ILE A O 1
ATOM 1319 N N . ARG A 1 169 ? -32.193 -5.608 30.165 1.00 28.84 181 ARG A N 1
ATOM 1320 C CA . ARG A 1 169 ? -30.785 -5.750 30.516 1.00 28.94 181 ARG A CA 1
ATOM 1321 C C . ARG A 1 169 ? -30.628 -6.522 31.820 1.00 25.31 181 ARG A C 1
ATOM 1322 O O . ARG A 1 169 ? -29.745 -7.381 31.945 1.00 23.83 181 ARG A O 1
ATOM 1330 N N . GLU A 1 170 ? -31.490 -6.230 32.796 1.00 27.10 182 GLU A N 1
ATOM 1331 C CA . GLU A 1 170 ? -31.440 -6.913 34.086 1.00 29.57 182 GLU A CA 1
ATOM 1332 C C . GLU A 1 170 ? -31.651 -8.413 33.927 1.00 28.94 182 GLU A C 1
ATOM 1333 O O . GLU A 1 170 ? -30.947 -9.218 34.551 1.00 24.48 182 GLU A O 1
ATOM 1339 N N . LYS A 1 171 ? -32.597 -8.807 33.069 1.00 28.10 183 LYS A N 1
ATOM 1340 C CA . LYS A 1 171 ? -32.885 -10.223 32.874 1.00 26.18 183 LYS A CA 1
ATOM 1341 C C . LYS A 1 171 ? -31.733 -10.953 32.188 1.00 25.39 183 LYS A C 1
ATOM 1342 O O . LYS A 1 171 ? -31.370 -12.066 32.596 1.00 24.34 183 LYS A O 1
ATOM 1348 N N . LEU A 1 172 ? -31.166 -10.358 31.130 1.00 23.24 184 LEU A N 1
ATOM 1349 C CA . LEU A 1 172 ? -30.088 -11.003 30.379 1.00 25.46 184 LEU A CA 1
ATOM 1350 C C . LEU A 1 172 ? -28.864 -11.247 31.259 1.00 24.01 184 LEU A C 1
ATOM 1351 O O . LEU A 1 172 ? -28.207 -12.287 31.163 1.00 22.50 184 LEU A O 1
ATOM 1356 N N . PHE A 1 173 ? -28.530 -10.285 32.096 1.00 24.44 185 PHE A N 1
ATOM 1357 C CA . PHE A 1 173 ? -27.367 -10.378 32.961 1.00 23.63 185 PHE A CA 1
ATOM 1358 C C . PHE A 1 173 ? -27.681 -10.993 34.327 1.00 25.86 185 PHE A C 1
ATOM 1359 O O . PHE A 1 173 ? -26.819 -10.960 35.209 1.00 22.29 185 PHE A O 1
ATOM 1367 N N . LYS A 1 174 ? -28.879 -11.556 34.528 1.00 21.40 186 LYS A N 1
ATOM 1368 C CA . LYS A 1 174 ? -29.229 -12.079 35.851 1.00 26.78 186 LYS A CA 1
ATOM 1369 C C . LYS A 1 174 ? -28.266 -13.185 36.290 1.00 27.15 186 LYS A C 1
ATOM 1370 O O . LYS A 1 174 ? -28.113 -14.199 35.600 1.00 23.64 186 LYS A O 1
ATOM 1376 N N . ASN A 1 175 ? -27.623 -12.984 37.449 1.00 23.55 187 ASN A N 1
ATOM 1377 C CA . ASN A 1 175 ? -26.656 -13.926 38.039 1.00 26.54 187 ASN A CA 1
ATOM 1378 C C . ASN A 1 175 ? -25.424 -14.152 37.172 1.00 23.18 187 ASN A C 1
ATOM 1379 O O . ASN A 1 175 ? -24.646 -15.078 37.419 1.00 22.52 187 ASN A O 1
ATOM 1384 N N . ILE A 1 176 ? -25.192 -13.282 36.199 1.00 20.00 188 ILE A N 1
ATOM 1385 C CA . ILE A 1 176 ? -23.978 -13.298 35.401 1.00 21.85 188 ILE A CA 1
ATOM 1386 C C . ILE A 1 176 ? -23.030 -12.263 35.980 1.00 22.58 188 ILE A C 1
ATOM 1387 O O . ILE A 1 176 ? -23.453 -11.169 36.384 1.00 22.83 188 ILE A O 1
ATOM 1392 N N . ARG A 1 177 ? -21.753 -12.621 36.052 1.00 19.44 189 ARG A N 1
ATOM 1393 C CA . ARG A 1 177 ? -20.712 -11.759 36.575 1.00 19.87 189 ARG A CA 1
ATOM 1394 C C . ARG A 1 177 ? -19.610 -11.644 35.548 1.00 20.98 189 ARG A C 1
ATOM 1395 O O . ARG A 1 177 ? -19.338 -12.593 34.805 1.00 22.34 189 ARG A O 1
ATOM 1403 N N . LEU A 1 178 ? -18.977 -10.474 35.495 1.00 18.54 190 LEU A N 1
ATOM 1404 C CA . LEU A 1 178 ? -17.774 -10.303 34.694 1.00 20.45 190 LEU A CA 1
ATOM 1405 C C . LEU A 1 178 ? -16.584 -10.675 35.572 1.00 22.85 190 LEU A C 1
ATOM 1406 O O . LEU A 1 178 ? -16.226 -9.932 36.496 1.00 24.01 190 LEU A O 1
ATOM 1411 N N . LEU A 1 179 ? -16.004 -11.843 35.310 1.00 19.71 191 LEU A N 1
ATOM 1412 C CA . LEU A 1 179 ? -14.833 -12.297 36.060 1.00 20.66 191 LEU A CA 1
ATOM 1413 C C . LEU A 1 179 ? -13.603 -11.631 35.474 1.00 24.69 191 LEU A C 1
ATOM 1414 O O . LEU A 1 179 ? -13.333 -11.808 34.274 1.00 24.39 191 LEU A O 1
ATOM 1419 N N . PRO A 1 180 ? -12.859 -10.829 36.244 1.00 20.10 192 PRO A N 1
ATOM 1420 C CA . PRO A 1 180 ? -11.707 -10.136 35.661 1.00 25.21 192 PRO A CA 1
ATOM 1421 C C . PRO A 1 180 ? -10.621 -11.141 35.294 1.00 25.74 192 PRO A C 1
ATOM 1422 O O . PRO A 1 180 ? -10.527 -12.223 35.879 1.00 26.65 192 PRO A O 1
ATOM 1426 N N . SER A 1 181 ? -9.818 -10.785 34.290 1.00 24.11 193 SER A N 1
ATOM 1427 C CA . SER A 1 181 ? -8.806 -11.686 33.739 1.00 31.29 193 SER A CA 1
ATOM 1428 C C . SER A 1 181 ? -7.481 -11.468 34.459 1.00 32.01 193 SER A C 1
ATOM 1429 O O . SER A 1 181 ? -6.880 -10.395 34.357 1.00 30.57 193 SER A O 1
ATOM 1432 N N . ARG A 1 182 ? -7.019 -12.492 35.178 1.00 32.50 194 ARG A N 1
ATOM 1433 C CA . ARG A 1 182 ? -5.725 -12.389 35.843 1.00 34.23 194 ARG A CA 1
ATOM 1434 C C . ARG A 1 182 ? -4.610 -12.156 34.830 1.00 37.45 194 ARG A C 1
ATOM 1435 O O . ARG A 1 182 ? -3.710 -11.345 35.070 1.00 35.16 194 ARG A O 1
ATOM 1443 N N . ALA A 1 183 ? -4.678 -12.836 33.675 1.00 34.29 195 ALA A N 1
ATOM 1444 C CA . ALA A 1 183 ? -3.652 -12.694 32.643 1.00 34.39 195 ALA A CA 1
ATOM 1445 C C . ALA A 1 183 ? -3.599 -11.275 32.090 1.00 38.49 195 ALA A C 1
ATOM 1446 O O . ALA A 1 183 ? -2.519 -10.687 31.967 1.00 42.51 195 ALA A O 1
ATOM 1448 N N . LYS A 1 184 ? -4.758 -10.704 31.744 1.00 36.39 196 LYS A N 1
ATOM 1449 C CA . LYS A 1 184 ? -4.757 -9.379 31.127 1.00 38.24 196 LYS A CA 1
ATOM 1450 C C . LYS A 1 184 ? -4.373 -8.273 32.101 1.00 38.25 196 LYS A C 1
ATOM 1451 O O . LYS A 1 184 ? -3.943 -7.202 31.664 1.00 38.87 196 LYS A O 1
ATOM 1457 N N . PHE A 1 185 ? -4.516 -8.500 33.403 1.00 37.57 197 PHE A N 1
ATOM 1458 C CA . PHE A 1 185 ? -4.199 -7.492 34.404 1.00 41.22 197 PHE A CA 1
ATOM 1459 C C . PHE A 1 185 ? -2.850 -7.744 35.081 1.00 42.67 197 PHE A C 1
ATOM 1460 O O . PHE A 1 185 ? -2.607 -7.212 36.169 1.00 42.27 197 PHE A O 1
ATOM 1468 N N . ARG A 1 186 ? -1.964 -8.531 34.452 1.00 44.31 198 ARG A N 1
ATOM 1469 C CA . ARG A 1 186 ? -0.704 -8.885 35.107 1.00 44.34 198 ARG A CA 1
ATOM 1470 C C . ARG A 1 186 ? 0.137 -7.647 35.396 1.00 45.87 198 ARG A C 1
ATOM 1471 O O . ARG A 1 186 ? 0.780 -7.563 36.445 1.00 48.64 198 ARG A O 1
ATOM 1479 N N . LYS A 1 187 ? 0.136 -6.669 34.487 1.00 49.26 199 LYS A N 1
ATOM 1480 C CA . LYS A 1 187 ? 0.884 -5.439 34.734 1.00 48.12 199 LYS A CA 1
ATOM 1481 C C . LYS A 1 187 ? 0.388 -4.749 35.998 1.00 49.90 199 LYS A C 1
ATOM 1482 O O . LYS A 1 187 ? 1.179 -4.361 36.868 1.00 48.26 199 LYS A O 1
ATOM 1488 N N . GLN A 1 188 ? -0.932 -4.608 36.125 1.00 46.96 200 GLN A N 1
ATOM 1489 C CA . GLN A 1 188 ? -1.493 -3.956 37.299 1.00 46.03 200 GLN A CA 1
ATOM 1490 C C . GLN A 1 188 ? -1.253 -4.786 38.558 1.00 45.90 200 GLN A C 1
ATOM 1491 O O . GLN A 1 188 ? -0.800 -4.255 39.576 1.00 46.51 200 GLN A O 1
ATOM 1497 N N . ILE A 1 189 ? -1.525 -6.096 38.501 1.00 41.94 201 ILE A N 1
ATOM 1498 C CA . ILE A 1 189 ? -1.412 -6.930 39.697 1.00 46.21 201 ILE A CA 1
ATOM 1499 C C . ILE A 1 189 ? -0.014 -6.825 40.300 1.00 49.04 201 ILE A C 1
ATOM 1500 O O . ILE A 1 189 ? 0.140 -6.673 41.518 1.00 47.32 201 ILE A O 1
ATOM 1505 N N . GLU A 1 190 ? 1.023 -6.885 39.458 1.00 47.72 202 GLU A N 1
ATOM 1506 C CA . GLU A 1 190 ? 2.388 -6.850 39.973 1.00 49.19 202 GLU A CA 1
ATOM 1507 C C . GLU A 1 190 ? 2.751 -5.463 40.485 1.00 53.02 202 GLU A C 1
ATOM 1508 O O . GLU A 1 190 ? 3.350 -5.328 41.561 1.00 56.25 202 GLU A O 1
ATOM 1514 N N . LYS A 1 191 ? 2.390 -4.422 39.732 1.00 52.66 203 LYS A N 1
ATOM 1515 C CA . LYS A 1 191 ? 2.715 -3.054 40.126 1.00 51.10 203 LYS A CA 1
ATOM 1516 C C . LYS A 1 191 ? 1.983 -2.641 41.400 1.00 56.29 203 LYS A C 1
ATOM 1517 O O . LYS A 1 191 ? 2.487 -1.800 42.156 1.00 57.39 203 LYS A O 1
ATOM 1523 N N . TRP A 1 192 ? 0.804 -3.221 41.663 1.00 53.90 204 TRP A N 1
ATOM 1524 C CA . TRP A 1 192 ? 0.095 -2.923 42.906 1.00 55.34 204 TRP A CA 1
ATOM 1525 C C . TRP A 1 192 ? 0.848 -3.440 44.121 1.00 57.84 204 TRP A C 1
ATOM 1526 O O . TRP A 1 192 ? 0.755 -2.842 45.197 1.00 58.07 204 TRP A O 1
ATOM 1537 N N . ALA A 1 193 ? 1.586 -4.547 43.973 1.00 61.07 205 ALA A N 1
ATOM 1538 C CA . ALA A 1 193 ? 2.306 -5.137 45.100 1.00 62.50 205 ALA A CA 1
ATOM 1539 C C . ALA A 1 193 ? 3.598 -4.382 45.398 1.00 62.93 205 ALA A C 1
ATOM 1540 O O . ALA A 1 193 ? 3.886 -4.070 46.561 1.00 66.16 205 ALA A O 1
ATOM 1542 N N . ALA A 1 194 ? 4.396 -4.098 44.362 1.00 63.50 206 ALA A N 1
ATOM 1543 C CA . ALA A 1 194 ? 5.583 -3.264 44.541 1.00 64.49 206 ALA A CA 1
ATOM 1544 C C . ALA A 1 194 ? 5.202 -1.879 45.057 1.00 67.09 206 ALA A C 1
ATOM 1545 O O . ALA A 1 194 ? 5.801 -1.368 46.012 1.00 70.22 206 ALA A O 1
ATOM 1547 N N . ALA A 1 195 ? 4.199 -1.260 44.435 1.00 69.54 207 ALA A N 1
ATOM 1548 C CA . ALA A 1 195 ? 3.658 0.019 44.882 1.00 63.33 207 ALA A CA 1
ATOM 1549 C C . ALA A 1 195 ? 2.482 -0.211 45.817 1.00 63.07 207 ALA A C 1
ATOM 1550 O O . ALA A 1 195 ? 2.638 -0.778 46.897 1.00 64.88 207 ALA A O 1
ATOM 1552 N N . GLU B 2 2 ? -3.984 -10.927 11.512 1.00 79.12 591 GLU B N 1
ATOM 1553 C CA . GLU B 2 2 ? -4.816 -10.238 12.498 1.00 79.95 591 GLU B CA 1
ATOM 1554 C C . GLU B 2 2 ? -6.293 -10.040 12.077 1.00 80.89 591 GLU B C 1
ATOM 1555 O O . GLU B 2 2 ? -7.180 -10.355 12.877 1.00 81.34 591 GLU B O 1
ATOM 1557 N N . PRO B 2 3 ? -6.568 -9.532 10.866 1.00 79.53 592 PRO B N 1
ATOM 1558 C CA . PRO B 2 3 ? -7.973 -9.271 10.470 1.00 73.16 592 PRO B CA 1
ATOM 1559 C C . PRO B 2 3 ? -8.842 -10.503 10.658 1.00 74.74 592 PRO B C 1
ATOM 1560 O O . PRO B 2 3 ? -8.438 -11.615 10.286 1.00 80.07 592 PRO B O 1
ATOM 1564 N N . PRO B 2 4 ? -10.036 -10.345 11.231 1.00 73.35 593 PRO B N 1
ATOM 1565 C CA . PRO B 2 4 ? -10.906 -11.511 11.515 1.00 71.05 593 PRO B CA 1
ATOM 1566 C C . PRO B 2 4 ? -11.272 -12.262 10.246 1.00 67.10 593 PRO B C 1
ATOM 1567 O O . PRO B 2 4 ? -11.261 -11.684 9.148 1.00 67.80 593 PRO B O 1
ATOM 1571 N N . PRO B 2 5 ? -11.603 -13.556 10.355 1.00 66.93 594 PRO B N 1
ATOM 1572 C CA . PRO B 2 5 ? -11.957 -14.330 9.158 1.00 66.12 594 PRO B CA 1
ATOM 1573 C C . PRO B 2 5 ? -13.191 -13.754 8.481 1.00 62.14 594 PRO B C 1
ATOM 1574 O O . PRO B 2 5 ? -14.093 -13.221 9.134 1.00 58.09 594 PRO B O 1
ATOM 1578 N N . ASP B 2 6 ? -13.217 -13.864 7.150 1.00 62.04 595 ASP B N 1
ATOM 1579 C CA . ASP B 2 6 ? -14.211 -13.155 6.348 1.00 61.48 595 ASP B CA 1
ATOM 1580 C C . ASP B 2 6 ? -15.641 -13.646 6.584 1.00 59.01 595 ASP B C 1
ATOM 1581 O O . ASP B 2 6 ? -16.587 -12.952 6.184 1.00 59.24 595 ASP B O 1
ATOM 1586 N N . ASP B 2 7 ? -15.829 -14.807 7.228 1.00 54.46 596 ASP B N 1
ATOM 1587 C CA . ASP B 2 7 ? -17.164 -15.217 7.664 1.00 55.66 596 ASP B CA 1
ATOM 1588 C C . ASP B 2 7 ? -17.680 -14.388 8.840 1.00 48.59 596 ASP B C 1
ATOM 1589 O O . ASP B 2 7 ? -18.774 -14.681 9.337 1.00 45.54 596 ASP B O 1
ATOM 1594 N N . TYR B 2 8 ? -16.921 -13.366 9.262 1.00 47.00 597 TYR B N 1
ATOM 1595 C CA . TYR B 2 8 ? -17.262 -12.575 10.441 1.00 47.09 597 TYR B CA 1
ATOM 1596 C C . TYR B 2 8 ? -18.646 -11.961 10.320 1.00 41.64 597 TYR B C 1
ATOM 1597 O O . TYR B 2 8 ? -19.475 -12.097 11.223 1.00 40.22 597 TYR B O 1
ATOM 1606 N N . LEU B 2 9 ? -18.904 -11.273 9.207 1.00 41.19 598 LEU B N 1
ATOM 1607 C CA . LEU B 2 9 ? -20.174 -10.579 9.023 1.00 36.50 598 LEU B CA 1
ATOM 1608 C C . LEU B 2 9 ? -21.352 -11.551 9.041 1.00 37.05 598 LEU B C 1
ATOM 1609 O O . LEU B 2 9 ? -22.362 -11.312 9.717 1.00 34.77 598 LEU B O 1
ATOM 1614 N N . MET B 2 10 ? -21.238 -12.668 8.318 1.00 35.39 599 MET B N 1
ATOM 1615 C CA . MET B 2 10 ? -22.320 -13.644 8.340 1.00 35.32 599 MET B CA 1
ATOM 1616 C C . MET B 2 10 ? -22.416 -14.363 9.685 1.00 35.80 599 MET B C 1
ATOM 1617 O O . MET B 2 10 ? -23.512 -14.757 10.096 1.00 33.99 599 MET B O 1
ATOM 1622 N N . LYS B 2 11 ? -21.300 -14.547 10.390 1.00 37.29 600 LYS B N 1
ATOM 1623 C CA . LYS B 2 11 ? -21.401 -15.167 11.708 1.00 39.37 600 LYS B CA 1
ATOM 1624 C C . LYS B 2 11 ? -22.098 -14.240 12.689 1.00 34.30 600 LYS B C 1
ATOM 1625 O O . LYS B 2 11 ? -22.926 -14.689 13.494 1.00 32.86 600 LYS B O 1
ATOM 1631 N N . LEU B 2 12 ? -21.793 -12.937 12.608 1.00 32.10 601 LEU B N 1
ATOM 1632 C CA . LEU B 2 12 ? -22.456 -11.943 13.446 1.00 28.84 601 LEU B CA 1
ATOM 1633 C C . LEU B 2 12 ? -23.957 -11.927 13.196 1.00 28.30 601 LEU B C 1
ATOM 1634 O O . LEU B 2 12 ? -24.759 -11.938 14.140 1.00 27.25 601 LEU B O 1
ATOM 1639 N N . GLN B 2 13 ? -24.364 -11.904 11.922 1.00 29.88 602 GLN B N 1
ATOM 1640 C CA . GLN B 2 13 ? -25.787 -11.916 11.607 1.00 27.32 602 GLN B CA 1
ATOM 1641 C C . GLN B 2 13 ? -26.444 -13.209 12.079 1.00 25.50 602 GLN B C 1
ATOM 1642 O O . GLN B 2 13 ? -27.556 -13.191 12.611 1.00 27.42 602 GLN B O 1
ATOM 1648 N N . LYS B 2 14 ? -25.762 -14.335 11.905 1.00 31.13 603 LYS B N 1
ATOM 1649 C CA . LYS B 2 14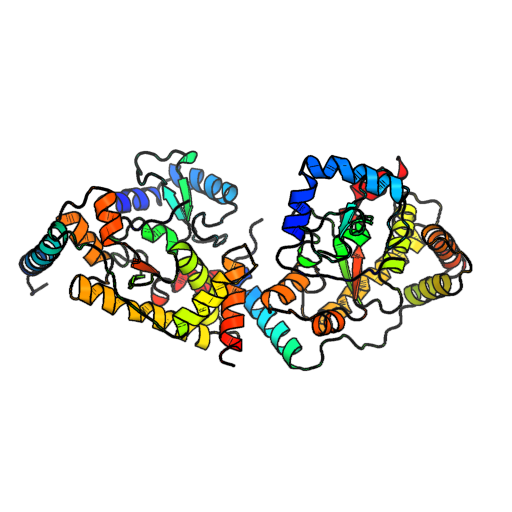 ? -26.263 -15.604 12.431 1.00 36.20 603 LYS B CA 1
ATOM 1650 C C . LYS B 2 14 ? -26.407 -15.552 13.959 1.00 34.73 603 LYS B C 1
ATOM 1651 O O . LYS B 2 14 ? -27.493 -15.794 14.505 1.00 32.30 603 LYS B O 1
ATOM 1657 N N . GLN B 2 15 ? -25.328 -15.197 14.662 1.00 32.51 604 GLN B N 1
ATOM 1658 C CA . GLN B 2 15 ? -25.385 -15.117 16.124 1.00 30.97 604 GLN B CA 1
ATOM 1659 C C . GLN B 2 15 ? -26.475 -14.156 16.577 1.00 31.86 604 GLN B C 1
ATOM 1660 O O . GLN B 2 15 ? -27.187 -14.422 17.556 1.00 32.40 604 GLN B O 1
ATOM 1662 N N . LEU B 2 16 ? -26.654 -13.052 15.844 1.00 29.01 605 LEU B N 1
ATOM 1663 C CA . LEU B 2 16 ? -27.688 -12.095 16.211 1.00 30.23 605 LEU B CA 1
ATOM 1664 C C . LEU B 2 16 ? -29.081 -12.686 16.034 1.00 31.44 605 LEU B C 1
ATOM 1665 O O . LEU B 2 16 ? -29.999 -12.363 16.801 1.00 30.68 605 LEU B O 1
ATOM 1670 N N . ALA B 2 17 ? -29.277 -13.529 15.012 1.00 33.53 606 ALA B N 1
ATOM 1671 C CA . ALA B 2 17 ? -30.602 -14.113 14.832 1.00 31.85 606 ALA B CA 1
ATOM 1672 C C . ALA B 2 17 ? -30.925 -15.068 15.974 1.00 30.78 606 ALA B C 1
ATOM 1673 O O . ALA B 2 17 ? -32.075 -15.144 16.425 1.00 31.94 606 ALA B O 1
ATOM 1675 N N . SER B 2 18 ? -29.919 -15.794 16.458 1.00 32.61 607 SER B N 1
ATOM 1676 C CA . SER B 2 18 ? -30.117 -16.653 17.618 1.00 36.07 607 SER B CA 1
ATOM 1677 C C . SER B 2 18 ? -30.427 -15.825 18.858 1.00 34.52 607 SER B C 1
ATOM 1678 O O . SER B 2 18 ? -31.399 -16.100 19.577 1.00 33.03 607 SER B O 1
ATOM 1681 N N . PHE B 2 19 ? -29.609 -14.798 19.124 1.00 32.26 608 PHE B N 1
ATOM 1682 C CA . PHE B 2 19 ? -29.874 -13.915 20.259 1.00 30.84 608 PHE B CA 1
ATOM 1683 C C . PHE B 2 19 ? -31.271 -13.328 20.159 1.00 28.59 608 PHE B C 1
ATOM 1684 O O . PHE B 2 19 ? -31.988 -13.203 21.161 1.00 28.49 608 PHE B O 1
ATOM 1692 N N . GLN B 2 20 ? -31.693 -12.997 18.940 1.00 31.01 609 GLN B N 1
ATOM 1693 C CA . GLN B 2 20 ? -33.014 -12.415 18.745 1.00 27.12 609 GLN B CA 1
ATOM 1694 C C . GLN B 2 20 ? -34.135 -13.367 19.151 1.00 29.01 609 GLN B C 1
ATOM 1695 O O . GLN B 2 20 ? -35.141 -12.938 19.728 1.00 30.03 609 GLN B O 1
ATOM 1701 N N . SER B 2 21 ? -34.014 -14.653 18.826 1.00 28.89 610 SER B N 1
ATOM 1702 C CA . SER B 2 21 ? -35.107 -15.545 19.202 1.00 35.55 610 SER B CA 1
ATOM 1703 C C . SER B 2 21 ? -35.162 -15.738 20.713 1.00 35.05 610 SER B C 1
ATOM 1704 O O . SER B 2 21 ? -36.251 -15.888 21.282 1.00 33.40 610 SER B O 1
ATOM 1707 N N . ILE B 2 22 ? -34.014 -15.689 21.388 1.00 32.00 611 ILE B N 1
ATOM 1708 C CA . ILE B 2 22 ? -34.030 -15.683 22.847 1.00 31.34 611 ILE B CA 1
ATOM 1709 C C . ILE B 2 22 ? -34.781 -14.461 23.357 1.00 29.71 611 ILE B C 1
ATOM 1710 O O . ILE B 2 22 ? -35.665 -14.571 24.213 1.00 31.49 611 ILE B O 1
ATOM 1715 N N . LEU B 2 23 ? -34.486 -13.283 22.790 1.00 32.40 612 LEU B N 1
ATOM 1716 C CA . LEU B 2 23 ? -35.188 -12.063 23.188 1.00 29.82 612 LEU B CA 1
ATOM 1717 C C . LEU B 2 23 ? -36.698 -12.208 23.069 1.00 32.29 612 LEU B C 1
ATOM 1718 O O . LEU B 2 23 ? -37.442 -11.668 23.899 1.00 32.68 612 LEU B O 1
ATOM 1723 N N . GLU B 2 24 ? -37.164 -12.945 22.068 1.00 33.87 613 GLU B N 1
ATOM 1724 C CA . GLU B 2 24 ? -38.583 -13.109 21.805 1.00 37.05 613 GLU B CA 1
ATOM 1725 C C . GLU B 2 24 ? -39.203 -14.276 22.564 1.00 38.88 613 GLU B C 1
ATOM 1726 O O . GLU B 2 24 ? -40.433 -14.391 22.595 1.00 41.75 613 GLU B O 1
ATOM 1732 N N . SER B 2 25 ? -38.385 -15.138 23.176 1.00 39.08 614 SER B N 1
ATOM 1733 C CA . SER B 2 25 ? -38.898 -16.287 23.910 1.00 35.60 614 SER B CA 1
ATOM 1734 C C . SER B 2 25 ? -39.554 -15.918 25.237 1.00 38.79 614 SER B C 1
ATOM 1735 O O . SER B 2 25 ? -40.299 -16.736 25.783 1.00 40.33 614 SER B O 1
ATOM 1738 N N . GLY B 2 26 ? -39.293 -14.732 25.787 1.00 37.59 615 GLY B N 1
ATOM 1739 C CA . GLY B 2 26 ? -39.722 -14.493 27.158 1.00 39.35 615 GLY B CA 1
ATOM 1740 C C . GLY B 2 26 ? -38.991 -15.337 28.183 1.00 35.05 615 GLY B C 1
ATOM 1741 O O . GLY B 2 26 ? -39.522 -15.601 29.271 1.00 39.74 615 GLY B O 1
ATOM 1742 N N . ASP B 2 27 ? -37.800 -15.811 27.841 1.00 34.13 616 ASP B N 1
ATOM 1743 C CA . ASP B 2 27 ? -36.987 -16.648 28.709 1.00 35.97 616 ASP B CA 1
ATOM 1744 C C . ASP B 2 27 ? -35.562 -16.119 28.581 1.00 29.89 616 ASP B C 1
ATOM 1745 O O . ASP B 2 27 ? -34.703 -16.692 27.916 1.00 27.85 616 ASP B O 1
ATOM 1750 N N . LEU B 2 28 ? -35.318 -14.975 29.213 1.00 29.39 617 LEU B N 1
ATOM 1751 C CA . LEU B 2 28 ? -34.094 -14.228 28.962 1.00 29.70 617 LEU B CA 1
ATOM 1752 C C . LEU B 2 28 ? -32.957 -14.605 29.898 1.00 29.14 617 LEU B C 1
ATOM 1753 O O . LEU B 2 28 ? -31.798 -14.342 29.571 1.00 25.71 617 LEU B O 1
ATOM 1758 N N . SER B 2 29 ? -33.259 -15.211 31.043 1.00 30.63 618 SER B N 1
ATOM 1759 C CA . SER B 2 29 ? -32.267 -15.429 32.084 1.00 31.03 618 SER B CA 1
ATOM 1760 C C . SER B 2 29 ? -31.821 -16.888 32.141 1.00 29.57 618 SER B C 1
ATOM 1761 O O . SER B 2 29 ? -32.495 -17.794 31.653 1.00 28.39 618 SER B O 1
ATOM 1764 N N . ILE B 2 30 ? -30.641 -17.097 32.717 1.00 28.51 619 ILE B N 1
ATOM 1765 C CA . ILE B 2 30 ? -30.186 -18.432 33.081 1.00 31.07 619 ILE B CA 1
ATOM 1766 C C . ILE B 2 30 ? -30.776 -18.733 34.444 1.00 29.90 619 ILE B C 1
ATOM 1767 O O . ILE B 2 30 ? -30.493 -18.019 35.412 1.00 29.62 619 ILE B O 1
ATOM 1772 N N . ASN B 2 31 ? -31.621 -19.756 34.522 1.00 31.44 620 ASN B N 1
ATOM 1773 C CA . ASN B 2 31 ? -32.216 -20.179 35.792 1.00 30.69 620 ASN B CA 1
ATOM 1774 C C . ASN B 2 31 ? -31.791 -21.620 35.992 1.00 32.10 620 ASN B C 1
ATOM 1775 O O . ASN B 2 31 ? -32.541 -22.551 35.696 1.00 32.87 620 ASN B O 1
ATOM 1780 N N . LYS B 2 32 ? -30.566 -21.802 36.464 1.00 28.51 621 LYS B N 1
ATOM 1781 C CA . LYS B 2 32 ? -29.976 -23.123 36.610 1.00 27.46 621 LYS B CA 1
ATOM 1782 C C . LYS B 2 32 ? -29.571 -23.320 38.061 1.00 29.08 621 LYS B C 1
ATOM 1783 O O . LYS B 2 32 ? -29.013 -22.413 38.686 1.00 24.52 621 LYS B O 1
ATOM 1789 N N . ALA B 2 33 ? -29.859 -24.505 38.585 1.00 27.39 622 ALA B N 1
ATOM 1790 C CA . ALA B 2 33 ? -29.378 -24.902 39.893 1.00 26.22 622 ALA B CA 1
ATOM 1791 C C . ALA B 2 33 ? -28.002 -25.525 39.727 1.00 26.42 622 ALA B C 1
ATOM 1792 O O . ALA B 2 33 ? -27.816 -26.404 38.880 1.00 26.33 622 ALA B O 1
ATOM 1794 N N . VAL B 2 34 ? -27.020 -25.024 40.485 1.00 23.88 623 VAL B N 1
ATOM 1795 C CA . VAL B 2 34 ? -25.626 -25.423 40.317 1.00 24.25 623 VAL B CA 1
ATOM 1796 C C . VAL B 2 34 ? -24.990 -25.614 41.688 1.00 27.48 623 VAL B C 1
ATOM 1797 O O . VAL B 2 34 ? -25.441 -25.059 42.693 1.00 24.50 623 VAL B O 1
ATOM 1801 N N . GLU B 2 35 ? -23.906 -26.386 41.709 1.00 24.38 624 GLU B N 1
ATOM 1802 C CA . GLU B 2 35 ? -23.179 -26.644 42.953 1.00 28.29 624 GLU B CA 1
ATOM 1803 C C . GLU B 2 35 ? -21.745 -26.975 42.598 1.00 28.43 624 GLU B C 1
ATOM 1804 O O . GLU B 2 35 ? -21.505 -27.943 41.873 1.00 27.40 624 GLU B O 1
ATOM 1810 N N . ASN B 2 36 ? -20.803 -26.165 43.081 1.00 25.18 625 ASN B N 1
ATOM 1811 C CA . ASN B 2 36 ? -19.378 -26.450 42.992 1.00 26.12 625 ASN B CA 1
ATOM 1812 C C . ASN B 2 36 ? -18.805 -26.332 44.398 1.00 29.35 625 ASN B C 1
ATOM 1813 O O . ASN B 2 36 ? -19.005 -25.310 45.058 1.00 23.59 625 ASN B O 1
ATOM 1818 N N . GLU B 2 37 ? -18.098 -27.372 44.855 1.00 26.44 626 GLU B N 1
ATOM 1819 C CA . GLU B 2 37 ? -17.645 -27.391 46.246 1.00 29.16 626 GLU B CA 1
ATOM 1820 C C . GLU B 2 37 ? -16.774 -26.185 46.569 1.00 25.41 626 GLU B C 1
ATOM 1821 O O . GLU B 2 37 ? -16.912 -25.578 47.635 1.00 28.70 626 GLU B O 1
ATOM 1827 N N . GLU B 2 38 ? -15.873 -25.814 45.663 1.00 25.67 627 GLU B N 1
ATOM 1828 C CA . GLU B 2 38 ? -14.972 -24.716 45.981 1.00 26.39 627 GLU B CA 1
ATOM 1829 C C . GLU B 2 38 ? -15.704 -23.381 46.015 1.00 30.48 627 GLU B C 1
ATOM 1830 O O . GLU B 2 38 ? -15.458 -22.554 46.905 1.00 25.25 627 GLU B O 1
ATOM 1836 N N . ILE B 2 39 ? -16.620 -23.161 45.067 1.00 28.41 628 ILE B N 1
ATOM 1837 C CA . ILE B 2 39 ? -17.440 -21.954 45.084 1.00 26.63 628 ILE B CA 1
ATOM 1838 C C . ILE B 2 39 ? -18.325 -21.913 46.327 1.00 24.00 628 ILE B C 1
ATOM 1839 O O . ILE B 2 39 ? -18.485 -20.862 46.963 1.00 24.91 628 ILE B O 1
ATOM 1844 N N . THR B 2 40 ? -18.936 -23.040 46.684 1.00 22.99 629 THR B N 1
ATOM 1845 C CA . THR B 2 40 ? -19.750 -23.078 47.893 1.00 24.38 629 THR B CA 1
ATOM 1846 C C . THR B 2 40 ? -18.923 -22.698 49.123 1.00 25.02 629 THR B C 1
ATOM 1847 O O . THR B 2 40 ? -19.371 -21.916 49.966 1.00 22.38 629 THR B O 1
ATOM 1851 N N . LEU B 2 41 ? -17.699 -23.219 49.219 1.00 27.82 630 LEU B N 1
ATOM 1852 C CA . LEU B 2 41 ? -16.901 -23.007 50.427 1.00 28.71 630 LEU B CA 1
ATOM 1853 C C . LEU B 2 41 ? -16.482 -21.551 50.559 1.00 26.33 630 LEU B C 1
ATOM 1854 O O . LEU B 2 41 ? -16.614 -20.963 51.642 1.00 27.94 630 LEU B O 1
ATOM 1859 N N . ILE B 2 42 ? -15.984 -20.946 49.469 1.00 23.84 631 ILE B N 1
ATOM 1860 C CA . ILE B 2 42 ? -15.536 -19.555 49.564 1.00 25.40 631 ILE B CA 1
ATOM 1861 C C . ILE B 2 42 ? -16.722 -18.609 49.740 1.00 26.82 631 ILE B C 1
ATOM 1862 O O . ILE B 2 42 ? -16.599 -17.595 50.437 1.00 23.30 631 ILE B O 1
ATOM 1867 N N . SER B 2 43 ? -17.890 -18.919 49.146 1.00 23.53 632 SER B N 1
ATOM 1868 C CA . SER B 2 43 ? -19.075 -18.099 49.403 1.00 25.94 632 SER B CA 1
ATOM 1869 C C . SER B 2 43 ? -19.526 -18.225 50.848 1.00 26.48 632 SER B C 1
ATOM 1870 O O . SER B 2 43 ? -19.922 -17.235 51.463 1.00 26.64 632 SER B O 1
ATOM 1873 N N . LYS B 2 44 ? -19.511 -19.444 51.394 1.00 27.79 633 LYS B N 1
ATOM 1874 C CA . LYS B 2 44 ? -19.920 -19.635 52.781 1.00 26.31 633 LYS B CA 1
ATOM 1875 C C . LYS B 2 44 ? -19.003 -18.875 53.738 1.00 27.30 633 LYS B C 1
ATOM 1876 O O . LYS B 2 44 ? -19.472 -18.302 54.727 1.00 28.35 633 LYS B O 1
ATOM 1882 N N . ALA B 2 45 ? -17.697 -18.854 53.447 1.00 26.23 634 ALA B N 1
ATOM 1883 C CA . ALA B 2 45 ? -16.743 -18.136 54.291 1.00 27.34 634 ALA B CA 1
ATOM 1884 C C . ALA B 2 45 ? -16.969 -16.632 54.220 1.00 31.09 634 ALA B C 1
ATOM 1885 O O . ALA B 2 45 ? -16.947 -15.944 55.253 1.00 26.00 634 ALA B O 1
ATOM 1887 N N . LEU B 2 46 ? -17.176 -16.108 53.004 1.00 22.96 635 LEU B N 1
ATOM 1888 C CA . LEU B 2 46 ? -17.498 -14.693 52.844 1.00 26.50 635 LEU B CA 1
ATOM 1889 C C . LEU B 2 46 ? -18.789 -14.327 53.562 1.00 26.34 635 LEU B C 1
ATOM 1890 O O . LEU B 2 46 ? -18.886 -13.255 54.166 1.00 27.99 635 LEU B O 1
ATOM 1895 N N . LYS B 2 47 ? -19.796 -15.202 53.501 1.00 28.43 636 LYS B N 1
ATOM 1896 C CA . LYS B 2 47 ? -21.091 -14.913 54.120 1.00 33.89 636 LYS B CA 1
ATOM 1897 C C . LYS B 2 47 ? -20.995 -14.908 55.641 1.00 33.97 636 LYS B C 1
ATOM 1898 O O . LYS B 2 47 ? -21.554 -14.025 56.301 1.00 37.36 636 LYS B O 1
ATOM 1904 N N . GLU B 2 48 ? -20.307 -15.891 56.215 1.00 33.90 637 GLU B N 1
ATOM 1905 C CA . GLU B 2 48 ? -20.229 -16.033 57.662 1.00 38.84 637 GLU B CA 1
ATOM 1906 C C . GLU B 2 48 ? -19.215 -15.090 58.303 1.00 33.92 637 GLU B C 1
ATOM 1907 O O . GLU B 2 48 ? -19.076 -15.102 59.530 1.00 39.48 637 GLU B O 1
ATOM 1913 N N . SER B 2 49 ? -18.508 -14.282 57.522 1.00 33.07 638 SER B N 1
ATOM 1914 C CA . SER B 2 49 ? -17.506 -13.396 58.098 1.00 33.60 638 SER B CA 1
ATOM 1915 C C . SER B 2 49 ? -18.154 -12.250 58.870 1.00 36.44 638 SER B C 1
ATOM 1916 O O . SER B 2 49 ? -19.208 -11.730 58.489 1.00 30.30 638 SER B O 1
ATOM 1919 N N . THR B 2 50 ? -17.505 -11.861 59.965 1.00 34.41 639 THR B N 1
ATOM 1920 C CA . THR B 2 50 ? -17.864 -10.671 60.716 1.00 31.70 639 THR B CA 1
ATOM 1921 C C . THR B 2 50 ? -16.939 -9.509 60.401 1.00 30.70 639 THR B C 1
ATOM 1922 O O . THR B 2 50 ? -17.033 -8.455 61.043 1.00 33.69 639 THR B O 1
ATOM 1926 N N . ILE B 2 51 ? -16.057 -9.671 59.418 1.00 27.84 640 ILE B N 1
ATOM 1927 C CA . ILE B 2 51 ? -15.172 -8.590 59.011 1.00 24.94 640 ILE B CA 1
ATOM 1928 C C . ILE B 2 51 ? -15.927 -7.659 58.070 1.00 30.70 640 ILE B C 1
ATOM 1929 O O . ILE B 2 51 ? -16.583 -8.103 57.121 1.00 27.84 640 ILE B O 1
ATOM 1934 N N . VAL B 2 52 ? -15.812 -6.362 58.328 1.00 29.42 641 VAL B N 1
ATOM 1935 C CA . VAL B 2 52 ? -16.602 -5.334 57.661 1.00 30.21 641 VAL B CA 1
ATOM 1936 C C . VAL B 2 52 ? -15.952 -4.875 56.368 1.00 27.21 641 VAL B C 1
ATOM 1937 O O . VAL B 2 52 ? -16.615 -4.734 55.337 1.00 27.79 641 VAL B O 1
ATOM 1941 N N . GLU B 2 53 ? -14.668 -4.589 56.408 1.00 22.44 642 GLU B N 1
ATOM 1942 C CA . GLU B 2 53 ? -13.989 -4.082 55.237 1.00 24.82 642 GLU B CA 1
ATOM 1943 C C . GLU B 2 53 ? -13.796 -5.211 54.220 1.00 25.01 642 GLU B C 1
ATOM 1944 O O . GLU B 2 53 ? -13.305 -6.296 54.577 1.00 22.62 642 GLU B O 1
ATOM 1950 N N . PRO B 2 54 ? -14.163 -4.996 52.951 1.00 25.87 643 PRO B N 1
ATOM 1951 C CA . PRO B 2 54 ? -14.262 -6.133 52.011 1.00 24.96 643 PRO B CA 1
ATOM 1952 C C . PRO B 2 54 ? -12.935 -6.757 51.622 1.00 21.41 643 PRO B C 1
ATOM 1953 O O . PRO B 2 54 ? -12.887 -7.970 51.406 1.00 22.57 643 PRO B O 1
ATOM 1957 N N . ILE B 2 55 ? -11.872 -5.977 51.447 1.00 19.90 644 ILE B N 1
ATOM 1958 C CA . ILE B 2 55 ? -10.605 -6.602 51.081 1.00 21.39 644 ILE B CA 1
ATOM 1959 C C . ILE B 2 55 ? -10.097 -7.478 52.222 1.00 24.20 644 ILE B C 1
ATOM 1960 O O . ILE B 2 55 ? -9.598 -8.590 51.999 1.00 24.28 644 ILE B O 1
ATOM 1965 N N . GLU B 2 56 ? -10.225 -6.995 53.457 1.00 23.68 645 GLU B N 1
ATOM 1966 C CA . GLU B 2 56 ? -9.833 -7.786 54.622 1.00 23.27 645 GLU B CA 1
ATOM 1967 C C . GLU B 2 56 ? -10.733 -9.003 54.782 1.00 24.55 645 GLU B C 1
ATOM 1968 O O . GLU B 2 56 ? -10.259 -10.088 55.142 1.00 24.31 645 GLU B O 1
ATOM 1974 N N . ARG B 2 57 ? -12.033 -8.860 54.490 1.00 20.60 646 ARG B N 1
ATOM 1975 C CA . ARG B 2 57 ? -12.922 -10.015 54.561 1.00 24.66 646 ARG B CA 1
ATOM 1976 C C . ARG B 2 57 ? -12.494 -11.092 53.573 1.00 22.60 646 ARG B C 1
ATOM 1977 O O . ARG B 2 57 ? -12.497 -12.286 53.904 1.00 25.91 646 ARG B O 1
ATOM 1985 N N . GLY B 2 58 ? -12.117 -10.690 52.355 1.00 24.89 647 GLY B N 1
ATOM 1986 C CA . GLY B 2 58 ? -11.637 -11.664 51.389 1.00 22.29 647 GLY B CA 1
ATOM 1987 C C . GLY B 2 58 ? -10.318 -12.291 51.804 1.00 25.61 647 GLY B C 1
ATOM 1988 O O . GLY B 2 58 ? -10.077 -13.477 51.556 1.00 24.49 647 GLY B O 1
ATOM 1989 N N . VAL B 2 59 ? -9.448 -11.506 52.436 1.00 24.10 648 VAL B N 1
ATOM 1990 C CA . VAL B 2 59 ? -8.177 -12.038 52.927 1.00 27.52 648 VAL B CA 1
ATOM 1991 C C . VAL B 2 59 ? -8.417 -13.153 53.934 1.00 23.18 648 VAL B C 1
ATOM 1992 O O . VAL B 2 59 ? -7.875 -14.257 53.806 1.00 27.94 648 VAL B O 1
ATOM 1996 N N . ALA B 2 60 ? -9.272 -12.902 54.923 1.00 24.71 649 ALA B N 1
ATOM 1997 C CA . ALA B 2 60 ? -9.552 -13.924 55.922 1.00 27.11 649 ALA B CA 1
ATOM 1998 C C . ALA B 2 60 ? -10.318 -15.107 55.340 1.00 29.22 649 ALA B C 1
ATOM 1999 O O . ALA B 2 60 ? -10.171 -16.236 55.832 1.00 24.40 649 ALA B O 1
ATOM 2001 N N . ALA B 2 61 ? -11.176 -14.865 54.336 1.00 21.01 650 ALA B N 1
ATOM 2002 C CA . ALA B 2 61 ? -11.960 -15.958 53.771 1.00 25.88 650 ALA B CA 1
ATOM 2003 C C . ALA B 2 61 ? -11.072 -16.925 53.002 1.00 24.01 650 ALA B C 1
ATOM 2004 O O . ALA B 2 61 ? -11.265 -18.143 53.077 1.00 28.95 650 ALA B O 1
ATOM 2006 N N . LEU B 2 62 ? -10.088 -16.409 52.273 1.00 21.86 651 LEU B N 1
ATOM 2007 C CA . LEU B 2 62 ? -9.181 -17.296 51.556 1.00 24.50 651 LEU B CA 1
ATOM 2008 C C . LEU B 2 62 ? -8.388 -18.169 52.523 1.00 29.03 651 LEU B C 1
ATOM 2009 O O . LEU B 2 62 ? -8.223 -19.380 52.298 1.00 25.50 651 LEU B O 1
ATOM 2014 N N . ILE B 2 63 ? -7.893 -17.571 53.607 1.00 25.14 652 ILE B N 1
ATOM 2015 C CA . ILE B 2 63 ? -7.177 -18.334 54.635 1.00 27.75 652 ILE B CA 1
ATOM 2016 C C . ILE B 2 63 ? -8.072 -19.414 55.236 1.00 29.13 652 ILE B C 1
ATOM 2017 O O . ILE B 2 63 ? -7.662 -20.570 55.398 1.00 33.54 652 ILE B O 1
ATOM 2022 N N . ALA B 2 64 ? -9.307 -19.063 55.581 1.00 28.39 653 ALA B N 1
ATOM 2023 C CA . ALA B 2 64 ? -10.198 -20.069 56.151 1.00 31.93 653 ALA B CA 1
ATOM 2024 C C . ALA B 2 64 ? -10.561 -21.131 55.125 1.00 33.59 653 ALA B C 1
ATOM 2025 O O . ALA B 2 64 ? -10.791 -22.290 55.489 1.00 37.98 653 ALA B O 1
ATOM 2027 N N . PHE B 2 65 ? -10.661 -20.736 53.853 1.00 30.32 654 PHE B N 1
ATOM 2028 C CA . PHE B 2 65 ? -10.845 -21.689 52.767 1.00 34.13 654 PHE B CA 1
ATOM 2029 C C . PHE B 2 65 ? -9.716 -22.714 52.756 1.00 34.46 654 PHE B C 1
ATOM 2030 O O . PHE B 2 65 ? -9.953 -23.927 52.768 1.00 35.90 654 PHE B O 1
ATOM 2038 N N . HIS B 2 66 ? -8.478 -22.222 52.732 1.00 34.10 655 HIS B N 1
ATOM 2039 C CA . HIS B 2 66 ? -7.303 -23.076 52.664 1.00 36.34 655 HIS B CA 1
ATOM 2040 C C . HIS B 2 66 ? -7.238 -24.033 53.846 1.00 42.46 655 HIS B C 1
ATOM 2041 O O . HIS B 2 66 ? -6.946 -25.223 53.676 1.00 41.92 655 HIS B O 1
ATOM 2048 N N . GLY B 2 67 ? -7.529 -23.538 55.050 1.00 41.11 656 GLY B N 1
ATOM 2049 C CA . GLY B 2 67 ? -7.518 -24.397 56.220 1.00 43.87 656 GLY B CA 1
ATOM 2050 C C . GLY B 2 67 ? -8.610 -25.450 56.216 1.00 46.14 656 GLY B C 1
ATOM 2051 O O . GLY B 2 67 ? -8.434 -26.528 56.789 1.00 47.68 656 GLY B O 1
ATOM 2052 N N . GLN B 2 68 ? -9.746 -25.166 55.576 1.00 47.15 657 GLN B N 1
ATOM 2053 C CA . GLN B 2 68 ? -10.872 -26.095 55.580 1.00 47.92 657 GLN B CA 1
ATOM 2054 C C . GLN B 2 68 ? -10.906 -27.016 54.368 1.00 51.81 657 GLN B C 1
ATOM 2055 O O . GLN B 2 68 ? -11.674 -27.979 54.377 1.00 57.92 657 GLN B O 1
ATOM 2061 N N . ASN B 2 69 ? -10.099 -26.761 53.340 1.00 51.57 658 ASN B N 1
ATOM 2062 C CA . ASN B 2 69 ? -10.217 -27.506 52.076 1.00 56.61 658 ASN B CA 1
ATOM 2063 C C . ASN B 2 69 ? -9.656 -28.955 52.056 1.00 60.82 658 ASN B C 1
ATOM 2068 N N . GLU B 2 70 ? -8.545 -29.348 52.696 1.00 62.82 659 GLU B N 1
ATOM 2069 C CA . GLU B 2 70 ? -7.681 -28.517 53.541 1.00 61.52 659 GLU B CA 1
ATOM 2070 C C . GLU B 2 70 ? -6.249 -28.458 53.005 1.00 65.06 659 GLU B C 1
ATOM 2071 O O . GLU B 2 70 ? -5.287 -28.321 53.774 1.00 72.94 659 GLU B O 1
ATOM 2077 N N . CYS C 3 13 ? -11.551 10.112 3.738 1.00 52.19 14 CYS C N 1
ATOM 2078 C CA . CYS C 3 13 ? -11.522 9.811 2.314 1.00 44.58 14 CYS C CA 1
ATOM 2079 C C . CYS C 3 13 ? -12.904 9.947 1.695 1.00 44.09 14 CYS C C 1
ATOM 2080 O O . CYS C 3 13 ? -13.823 9.216 2.064 1.00 41.35 14 CYS C O 1
ATOM 2083 N N . GLU C 3 14 ? -13.040 10.872 0.748 1.00 42.87 15 GLU C N 1
ATOM 2084 C CA . GLU C 3 14 ? -14.325 11.159 0.127 1.00 44.96 15 GLU C CA 1
ATOM 2085 C C . GLU C 3 14 ? -14.573 10.271 -1.084 1.00 42.19 15 GLU C C 1
ATOM 2086 O O . GLU C 3 14 ? -13.697 10.094 -1.936 1.00 40.64 15 GLU C O 1
ATOM 2092 N N . LEU C 3 15 ? -15.791 9.740 -1.170 1.00 39.59 16 LEU C N 1
ATOM 2093 C CA . LEU C 3 15 ? -16.225 8.968 -2.323 1.00 37.27 16 LEU C CA 1
ATOM 2094 C C . LEU C 3 15 ? -16.868 9.902 -3.334 1.00 38.53 16 LEU C C 1
ATOM 2095 O O . LEU C 3 15 ? -17.845 10.586 -3.013 1.00 38.07 16 LEU C O 1
ATOM 2100 N N . LYS C 3 16 ? -16.324 9.929 -4.548 1.00 31.85 17 LYS C N 1
ATOM 2101 C CA . LYS C 3 16 ? -16.903 10.689 -5.646 1.00 33.18 17 LYS C CA 1
ATOM 2102 C C . LYS C 3 16 ? -17.017 9.784 -6.865 1.00 30.16 17 LYS C C 1
ATOM 2103 O O . LYS C 3 16 ? -16.224 8.854 -7.037 1.00 33.31 17 LYS C O 1
ATOM 2109 N N . LEU C 3 17 ? -18.029 10.039 -7.695 1.00 28.40 18 LEU C N 1
ATOM 2110 C CA . LEU C 3 17 ? -18.218 9.283 -8.932 1.00 31.19 18 LEU C CA 1
ATOM 2111 C C . LEU C 3 17 ? -17.372 9.897 -10.051 1.00 31.98 18 LEU C C 1
ATOM 2112 O O . LEU C 3 17 ? -17.617 11.034 -10.463 1.00 33.21 18 LEU C O 1
ATOM 2117 N N . ILE C 3 18 ? -16.408 9.145 -10.580 1.00 31.18 19 ILE C N 1
ATOM 2118 C CA . ILE C 3 18 ? -15.452 9.685 -11.548 1.00 30.65 19 ILE C CA 1
ATOM 2119 C C . ILE C 3 18 ? -15.530 8.910 -12.861 1.00 31.97 19 ILE C C 1
ATOM 2120 O O . ILE C 3 18 ? -15.490 7.674 -12.867 1.00 31.04 19 ILE C O 1
ATOM 2125 N N . ALA C 3 19 ? -15.626 9.644 -13.971 1.00 32.33 20 ALA C N 1
ATOM 2126 C CA . ALA C 3 19 ? -15.531 9.084 -15.314 1.00 30.98 20 ALA C CA 1
ATOM 2127 C C . ALA C 3 19 ? -14.333 9.706 -16.020 1.00 34.61 20 ALA C C 1
ATOM 2128 O O . ALA C 3 19 ? -14.261 10.932 -16.159 1.00 36.86 20 ALA C O 1
ATOM 2130 N N . SER C 3 20 ? -13.404 8.864 -16.473 1.00 35.45 21 SER C N 1
ATOM 2131 C CA . SER C 3 20 ? -12.231 9.322 -17.215 1.00 36.76 21 SER C CA 1
ATOM 2132 C C . SER C 3 20 ? -11.826 8.230 -18.207 1.00 40.52 21 SER C C 1
ATOM 2133 O O . SER C 3 20 ? -12.112 7.056 -17.968 1.00 42.11 21 SER C O 1
ATOM 2136 N N . PRO C 3 21 ? -11.177 8.602 -19.316 1.00 39.67 22 PRO C N 1
ATOM 2137 C CA . PRO C 3 21 ? -10.866 7.570 -20.331 1.00 40.33 22 PRO C CA 1
ATOM 2138 C C . PRO C 3 21 ? -9.712 6.645 -19.960 1.00 42.71 22 PRO C C 1
ATOM 2139 O O . PRO C 3 21 ? -9.741 5.459 -20.321 1.00 43.67 22 PRO C O 1
ATOM 2143 N N . GLY C 3 22 ? -8.684 7.133 -19.277 1.00 39.20 23 GLY C N 1
ATOM 2144 C CA . GLY C 3 22 ? -7.487 6.316 -19.182 1.00 43.48 23 GLY C CA 1
ATOM 2145 C C . GLY C 3 22 ? -7.299 5.564 -17.881 1.00 45.60 23 GLY C C 1
ATOM 2146 O O . GLY C 3 22 ? -6.577 4.559 -17.826 1.00 42.95 23 GLY C O 1
ATOM 2147 N N . SER C 3 23 ? -7.970 6.029 -16.828 1.00 45.99 24 SER C N 1
ATOM 2148 C CA . SER C 3 23 ? -7.594 5.602 -15.487 1.00 42.15 24 SER C CA 1
ATOM 2149 C C . SER C 3 23 ? -7.811 4.106 -15.282 1.00 46.55 24 SER C C 1
ATOM 2150 O O . SER C 3 23 ? -7.009 3.453 -14.607 1.00 48.01 24 SER C O 1
ATOM 2153 N N . TRP C 3 24 ? -8.865 3.530 -15.877 1.00 42.13 25 TRP C N 1
ATOM 2154 C CA . TRP C 3 24 ? -9.155 2.124 -15.586 1.00 43.90 25 TRP C CA 1
ATOM 2155 C C . TRP C 3 24 ? -8.050 1.188 -16.085 1.00 47.98 25 TRP C C 1
ATOM 2156 O O . TRP C 3 24 ? -7.744 0.187 -15.425 1.00 46.61 25 TRP C O 1
ATOM 2167 N N . ARG C 3 25 ? -7.451 1.474 -17.247 1.00 47.64 26 ARG C N 1
ATOM 2168 C CA . ARG C 3 25 ? -6.386 0.600 -17.750 1.00 52.53 26 ARG C CA 1
ATOM 2169 C C . ARG C 3 25 ? -5.143 0.683 -16.864 1.00 50.41 26 ARG C C 1
ATOM 2170 O O . ARG C 3 25 ? -4.564 -0.346 -16.493 1.00 54.34 26 ARG C O 1
ATOM 2178 N N . LEU C 3 26 ? -4.727 1.907 -16.515 1.00 49.68 27 LEU C N 1
ATOM 2179 C CA . LEU C 3 26 ? -3.597 2.093 -15.606 1.00 50.54 27 LEU C CA 1
ATOM 2180 C C . LEU C 3 26 ? -3.829 1.359 -14.293 1.00 56.02 27 LEU C C 1
ATOM 2181 O O . LEU C 3 26 ? -2.982 0.576 -13.844 1.00 56.72 27 LEU C O 1
ATOM 2186 N N . TYR C 3 27 ? -4.993 1.585 -13.678 1.00 51.51 28 TYR C N 1
ATOM 2187 C CA . TYR C 3 27 ? -5.356 0.886 -12.450 1.00 54.88 28 TYR C CA 1
ATOM 2188 C C . TYR C 3 27 ? -5.389 -0.627 -12.660 1.00 55.70 28 TYR C C 1
ATOM 2189 O O . TYR C 3 27 ? -5.022 -1.397 -11.761 1.00 55.39 28 TYR C O 1
ATOM 2198 N N . SER C 3 28 ? -5.835 -1.074 -13.838 1.00 53.16 29 SER C N 1
ATOM 2199 C CA . SER C 3 28 ? -5.998 -2.505 -14.072 1.00 54.25 29 SER C CA 1
ATOM 2200 C C . SER C 3 28 ? -4.676 -3.169 -14.445 1.00 57.79 29 SER C C 1
ATOM 2201 O O . SER C 3 28 ? -4.370 -4.263 -13.953 1.00 61.00 29 SER C O 1
ATOM 2204 N N . ALA C 3 29 ? -3.886 -2.523 -15.311 1.00 56.01 30 ALA C N 1
ATOM 2205 C CA . ALA C 3 29 ? -2.562 -3.044 -15.651 1.00 58.69 30 ALA C CA 1
ATOM 2206 C C . ALA C 3 29 ? -1.676 -3.129 -14.412 1.00 63.42 30 ALA C C 1
ATOM 2207 O O . ALA C 3 29 ? -1.006 -4.143 -14.178 1.00 64.77 30 ALA C O 1
ATOM 2209 N N . ARG C 3 30 ? -1.673 -2.066 -13.602 1.00 60.62 31 ARG C N 1
ATOM 2210 C CA . ARG C 3 30 ? -0.936 -2.060 -12.345 1.00 58.37 31 ARG C CA 1
ATOM 2211 C C . ARG C 3 30 ? -1.284 -3.261 -11.473 1.00 64.45 31 ARG C C 1
ATOM 2212 O O . ARG C 3 30 ? -0.429 -3.760 -10.731 1.00 68.67 31 ARG C O 1
ATOM 2220 N N . LYS C 3 31 ? -2.526 -3.746 -11.554 1.00 66.23 32 LYS C N 1
ATOM 2221 C CA . LYS C 3 31 ? -2.956 -4.851 -10.705 1.00 66.05 32 LYS C CA 1
ATOM 2222 C C . LYS C 3 31 ? -2.234 -6.153 -11.037 1.00 66.89 32 LYS C C 1
ATOM 2223 O O . LYS C 3 31 ? -2.130 -7.028 -10.170 1.00 65.56 32 LYS C O 1
ATOM 2229 N N . ILE C 3 32 ? -1.729 -6.299 -12.264 1.00 70.97 33 ILE C N 1
ATOM 2230 C CA . ILE C 3 32 ? -0.918 -7.456 -12.640 1.00 73.33 33 ILE C CA 1
ATOM 2231 C C . ILE C 3 32 ? 0.494 -6.984 -12.975 1.00 72.15 33 ILE C C 1
ATOM 2232 O O . ILE C 3 32 ? 0.886 -6.933 -14.147 1.00 71.87 33 ILE C O 1
ATOM 2237 N N . ASP C 3 33 ? 1.263 -6.631 -11.948 1.00 70.62 34 ASP C N 1
ATOM 2238 C CA . ASP C 3 33 ? 2.595 -6.069 -12.125 1.00 69.00 34 ASP C CA 1
ATOM 2239 C C . ASP C 3 33 ? 3.424 -6.447 -10.910 1.00 73.32 34 ASP C C 1
ATOM 2240 O O . ASP C 3 33 ? 2.961 -6.284 -9.777 1.00 73.79 34 ASP C O 1
ATOM 2245 N N . GLU C 3 34 ? 4.637 -6.955 -11.151 1.00 72.65 35 GLU C N 1
ATOM 2246 C CA . GLU C 3 34 ? 5.463 -7.472 -10.061 1.00 71.99 35 GLU C CA 1
ATOM 2247 C C . GLU C 3 34 ? 5.688 -6.420 -8.980 1.00 69.86 35 GLU C C 1
ATOM 2248 O O . GLU C 3 34 ? 5.509 -6.695 -7.786 1.00 72.88 35 GLU C O 1
ATOM 2250 N N . ARG C 3 35 ? 6.066 -5.198 -9.380 1.00 66.52 36 ARG C N 1
ATOM 2251 C CA . ARG C 3 35 ? 6.443 -4.179 -8.402 1.00 68.94 36 ARG C CA 1
ATOM 2252 C C . ARG C 3 35 ? 5.262 -3.764 -7.541 1.00 70.51 36 ARG C C 1
ATOM 2253 O O . ARG C 3 35 ? 5.427 -3.482 -6.347 1.00 69.95 36 ARG C O 1
ATOM 2261 N N . PHE C 3 36 ? 4.065 -3.709 -8.129 1.00 71.81 37 PHE C N 1
ATOM 2262 C CA . PHE C 3 36 ? 2.888 -3.266 -7.391 1.00 70.73 37 PHE C CA 1
ATOM 2263 C C . PHE C 3 36 ? 2.380 -4.329 -6.426 1.00 66.30 37 PHE C C 1
ATOM 2264 O O . PHE C 3 36 ? 1.824 -3.988 -5.376 1.00 67.20 37 PHE C O 1
ATOM 2272 N N . LYS C 3 37 ? 2.566 -5.608 -6.762 1.00 67.41 38 LYS C N 1
ATOM 2273 C CA . LYS C 3 37 ? 2.081 -6.687 -5.908 1.00 68.53 38 LYS C CA 1
ATOM 2274 C C . LYS C 3 37 ? 2.662 -6.598 -4.502 1.00 72.16 38 LYS C C 1
ATOM 2275 O O . LYS C 3 37 ? 1.992 -6.970 -3.531 1.00 71.38 38 LYS C O 1
ATOM 2281 N N . SER C 3 38 ? 3.898 -6.104 -4.371 1.00 72.29 39 SER C N 1
ATOM 2282 C CA . SER C 3 38 ? 4.527 -5.991 -3.057 1.00 69.04 39 SER C CA 1
ATOM 2283 C C . SER C 3 38 ? 4.058 -4.742 -2.318 1.00 67.01 39 SER C C 1
ATOM 2284 O O . SER C 3 38 ? 3.659 -4.822 -1.151 1.00 67.15 39 SER C O 1
ATOM 2287 N N . TYR C 3 39 ? 4.070 -3.584 -2.986 1.00 67.20 40 TYR C N 1
ATOM 2288 C CA . TYR C 3 39 ? 3.620 -2.328 -2.383 1.00 67.63 40 TYR C CA 1
ATOM 2289 C C . TYR C 3 39 ? 2.156 -2.410 -1.959 1.00 69.45 40 TYR C C 1
ATOM 2290 O O . TYR C 3 39 ? 1.605 -1.454 -1.401 1.00 65.18 40 TYR C O 1
ATOM 2292 N N . GLU C 3 40 ? 1.533 -3.563 -2.210 1.00 69.34 41 GLU C N 1
ATOM 2293 C CA . GLU C 3 40 ? 0.112 -3.816 -2.027 1.00 67.23 41 GLU C CA 1
ATOM 2294 C C . GLU C 3 40 ? -0.221 -4.248 -0.606 1.00 62.99 41 GLU C C 1
ATOM 2295 O O . GLU C 3 40 ? -1.110 -3.674 0.029 1.00 60.04 41 GLU C O 1
ATOM 2301 N N . GLN C 3 41 ? 0.473 -5.271 -0.104 1.00 63.32 42 GLN C N 1
ATOM 2302 C CA . GLN C 3 41 ? 0.230 -5.740 1.252 1.00 59.07 42 GLN C CA 1
ATOM 2303 C C . GLN C 3 41 ? 0.637 -4.709 2.298 1.00 57.12 42 GLN C C 1
ATOM 2304 O O . GLN C 3 41 ? 0.095 -4.724 3.410 1.00 55.77 42 GLN C O 1
ATOM 2310 N N . LYS C 3 42 ? 1.556 -3.802 1.964 1.00 56.30 43 LYS C N 1
ATOM 2311 C CA . LYS C 3 42 ? 1.899 -2.736 2.897 1.00 54.67 43 LYS C CA 1
ATOM 2312 C C . LYS C 3 42 ? 0.733 -1.771 3.072 1.00 55.34 43 LYS C C 1
ATOM 2313 O O . LYS C 3 42 ? 0.482 -1.283 4.182 1.00 52.58 43 LYS C O 1
ATOM 2315 N N . ILE C 3 43 ? 0.003 -1.491 1.989 1.00 59.39 44 ILE C N 1
ATOM 2316 C CA . ILE C 3 43 ? -1.156 -0.602 2.072 1.00 54.51 44 ILE C CA 1
ATOM 2317 C C . ILE C 3 43 ? -2.287 -1.271 2.849 1.00 48.13 44 ILE C C 1
ATOM 2318 O O . ILE C 3 43 ? -2.914 -0.654 3.717 1.00 48.51 44 ILE C O 1
ATOM 2323 N N . PHE C 3 44 ? -2.563 -2.542 2.540 1.00 48.21 45 PHE C N 1
ATOM 2324 C CA . PHE C 3 44 ? -3.590 -3.301 3.246 1.00 49.29 45 PHE C CA 1
ATOM 2325 C C . PHE C 3 44 ? -3.349 -3.284 4.752 1.00 52.85 45 PHE C C 1
ATOM 2326 O O . PHE C 3 44 ? -4.166 -2.760 5.523 1.00 47.56 45 PHE C O 1
ATOM 2334 N N . GLN C 3 45 ? -2.216 -3.841 5.195 1.00 51.24 46 GLN C N 1
ATOM 2335 C CA . GLN C 3 45 ? -1.998 -3.926 6.633 1.00 52.39 46 GLN C CA 1
ATOM 2336 C C . GLN C 3 45 ? -1.925 -2.545 7.275 1.00 48.28 46 GLN C C 1
ATOM 2337 O O . GLN C 3 45 ? -2.349 -2.389 8.424 1.00 49.37 46 GLN C O 1
ATOM 2343 N N . ARG C 3 46 ? -1.437 -1.525 6.558 1.00 47.08 47 ARG C N 1
ATOM 2344 C CA . ARG C 3 46 ? -1.546 -0.167 7.092 1.00 47.19 47 ARG C CA 1
ATOM 2345 C C . ARG C 3 46 ? -2.997 0.185 7.393 1.00 50.04 47 ARG C C 1
ATOM 2346 O O . ARG C 3 46 ? -3.315 0.680 8.479 1.00 47.71 47 ARG C O 1
ATOM 2354 N N . ASP C 3 47 ? -3.892 -0.058 6.432 1.00 50.89 48 ASP C N 1
ATOM 2355 C CA . ASP C 3 47 ? -5.317 0.215 6.582 1.00 46.15 48 ASP C CA 1
ATOM 2356 C C . ASP C 3 47 ? -6.059 -0.884 7.333 1.00 46.81 48 ASP C C 1
ATOM 2357 O O . ASP C 3 47 ? -7.293 -0.828 7.410 1.00 47.26 48 ASP C O 1
ATOM 2362 N N . ARG C 3 48 ? -5.344 -1.875 7.873 1.00 46.03 49 ARG C N 1
ATOM 2363 C CA . ARG C 3 48 ? -5.954 -3.014 8.562 1.00 45.66 49 ARG C CA 1
ATOM 2364 C C . ARG C 3 48 ? -6.970 -3.727 7.668 1.00 45.31 49 ARG C C 1
ATOM 2365 O O . ARG C 3 48 ? -8.002 -4.214 8.138 1.00 45.52 49 ARG C O 1
ATOM 2367 N N . TYR C 3 49 ? -6.675 -3.782 6.362 1.00 45.57 50 TYR C N 1
ATOM 2368 C CA . TYR C 3 49 ? -7.539 -4.425 5.366 1.00 44.21 50 TYR C CA 1
ATOM 2369 C C . TYR C 3 49 ? -8.924 -3.794 5.315 1.00 38.32 50 TYR C C 1
ATOM 2370 O O . TYR C 3 49 ? -9.893 -4.443 4.922 1.00 38.63 50 TYR C O 1
ATOM 2379 N N . THR C 3 50 ? -9.041 -2.534 5.718 1.00 38.60 51 THR C N 1
ATOM 2380 C CA . THR C 3 50 ? -10.337 -1.884 5.838 1.00 36.24 51 THR C CA 1
ATOM 2381 C C . THR C 3 50 ? -10.507 -0.862 4.717 1.00 35.27 51 THR C C 1
ATOM 2382 O O . THR C 3 50 ? -9.605 -0.060 4.452 1.00 32.06 51 THR C O 1
ATOM 2386 N N . CYS C 3 51 ? -11.648 -0.939 4.031 1.00 33.53 52 CYS C N 1
ATOM 2387 C CA . CYS C 3 51 ? -12.011 0.071 3.052 1.00 31.02 52 CYS C CA 1
ATOM 2388 C C . CYS C 3 51 ? -11.970 1.452 3.681 1.00 32.43 52 CYS C C 1
ATOM 2389 O O . CYS C 3 51 ? -12.603 1.697 4.710 1.00 32.37 52 CYS C O 1
ATOM 2392 N N . GLN C 3 52 ? -11.240 2.364 3.053 1.00 30.92 53 GLN C N 1
ATOM 2393 C CA . GLN C 3 52 ? -11.063 3.680 3.647 1.00 31.66 53 GLN C CA 1
ATOM 2394 C C . GLN C 3 52 ? -12.198 4.629 3.316 1.00 35.72 53 GLN C C 1
ATOM 2395 O O . GLN C 3 52 ? -12.183 5.776 3.777 1.00 38.19 53 GLN C O 1
ATOM 2401 N N . PHE C 3 53 ? -13.178 4.183 2.537 1.00 31.49 54 PHE C N 1
ATOM 2402 C CA . PHE C 3 53 ? -14.338 4.994 2.214 1.00 30.56 54 PHE C CA 1
ATOM 2403 C C . PHE C 3 53 ? -15.591 4.551 2.946 1.00 32.40 54 PHE C C 1
ATOM 2404 O O . PHE C 3 53 ? -16.318 5.400 3.465 1.00 33.50 54 PHE C O 1
ATOM 2412 N N . CYS C 3 54 ? -15.847 3.243 3.041 1.00 29.26 55 CYS C N 1
ATOM 2413 C CA . CYS C 3 54 ? -17.052 2.759 3.692 1.00 31.78 55 CYS C CA 1
ATOM 2414 C C . CYS C 3 54 ? -16.805 1.925 4.943 1.00 31.28 55 CYS C C 1
ATOM 2415 O O . CYS C 3 54 ? -17.761 1.654 5.673 1.00 28.50 55 CYS C O 1
ATOM 2418 N N . GLY C 3 55 ? -15.574 1.497 5.207 1.00 33.07 56 GLY C N 1
ATOM 2419 C CA . GLY C 3 55 ? -15.290 0.743 6.411 1.00 32.36 56 GLY C CA 1
ATOM 2420 C C . GLY C 3 55 ? -15.439 -0.757 6.291 1.00 33.67 56 GLY C C 1
ATOM 2421 O O . GLY C 3 55 ? -15.258 -1.463 7.291 1.00 28.74 56 GLY C O 1
ATOM 2422 N N . PHE C 3 56 ? -15.759 -1.279 5.108 1.00 29.58 57 PHE C N 1
ATOM 2423 C CA . PHE C 3 56 ? -15.833 -2.725 4.947 1.00 28.81 57 PHE C CA 1
ATOM 2424 C C . PHE C 3 56 ? -14.446 -3.340 5.090 1.00 34.33 57 PHE C C 1
ATOM 2425 O O . PHE C 3 56 ? -13.496 -2.906 4.431 1.00 34.39 57 PHE C O 1
ATOM 2433 N N . GLN C 3 57 ? -14.334 -4.361 5.943 1.00 32.91 58 GLN C N 1
ATOM 2434 C CA . GLN C 3 57 ? -13.072 -5.034 6.227 1.00 33.49 58 GLN C CA 1
ATOM 2435 C C . GLN C 3 57 ? -13.116 -6.462 5.696 1.00 34.78 58 GLN C C 1
ATOM 2436 O O . GLN C 3 57 ? -14.114 -7.168 5.871 1.00 36.71 58 GLN C O 1
ATOM 2442 N N . ALA C 3 58 ? -12.047 -6.881 5.021 1.00 40.11 59 ALA C N 1
ATOM 2443 C CA . ALA C 3 58 ? -11.967 -8.245 4.508 1.00 44.02 59 ALA C CA 1
ATOM 2444 C C . ALA C 3 58 ? -10.515 -8.579 4.202 1.00 48.09 59 ALA C C 1
ATOM 2445 O O . ALA C 3 58 ? -9.808 -7.773 3.587 1.00 47.99 59 ALA C O 1
ATOM 2447 N N . ARG C 3 59 ? -10.075 -9.765 4.631 1.00 53.00 60 ARG C N 1
ATOM 2448 C CA . ARG C 3 59 ? -8.734 -10.237 4.300 1.00 54.81 60 ARG C CA 1
ATOM 2449 C C . ARG C 3 59 ? -8.603 -10.660 2.843 1.00 54.78 60 ARG C C 1
ATOM 2450 O O . ARG C 3 59 ? -7.504 -11.055 2.437 1.00 59.93 60 ARG C O 1
ATOM 2452 N N . LEU C 3 60 ? -9.674 -10.579 2.049 1.00 53.18 61 LEU C N 1
ATOM 2453 C CA . LEU C 3 60 ? -9.667 -11.082 0.681 1.00 54.31 61 LEU C CA 1
ATOM 2454 C C . LEU C 3 60 ? -10.484 -10.172 -0.223 1.00 54.82 61 LEU C C 1
ATOM 2455 O O . LEU C 3 60 ? -11.553 -9.697 0.169 1.00 55.46 61 LEU C O 1
ATOM 2460 N N . TYR C 3 61 ? -9.969 -9.944 -1.434 1.00 53.14 62 TYR C N 1
ATOM 2461 C CA . TYR C 3 61 ? -10.612 -9.247 -2.555 1.00 48.77 62 TYR C CA 1
ATOM 2462 C C . TYR C 3 61 ? -10.606 -7.726 -2.462 1.00 49.29 62 TYR C C 1
ATOM 2463 O O . TYR C 3 61 ? -11.236 -7.085 -3.309 1.00 49.26 62 TYR C O 1
ATOM 2472 N N . GLN C 3 62 ? -9.923 -7.122 -1.490 1.00 47.05 63 GLN C N 1
ATOM 2473 C CA . GLN C 3 62 ? -9.875 -5.668 -1.420 1.00 41.79 63 GLN C CA 1
ATOM 2474 C C . GLN C 3 62 ? -9.041 -5.097 -2.565 1.00 42.92 63 GLN C C 1
ATOM 2475 O O . GLN C 3 62 ? -8.365 -5.814 -3.304 1.00 43.74 63 GLN C O 1
ATOM 2481 N N . ASP C 3 63 ? -9.084 -3.776 -2.696 1.00 41.10 64 ASP C N 1
ATOM 2482 C CA . ASP C 3 63 ? -8.469 -3.087 -3.812 1.00 42.76 64 ASP C CA 1
ATOM 2483 C C . ASP C 3 63 ? -7.684 -1.896 -3.292 1.00 41.03 64 ASP C C 1
ATOM 2484 O O . ASP C 3 63 ? -7.845 -1.478 -2.147 1.00 41.57 64 ASP C O 1
ATOM 2489 N N . ILE C 3 64 ? -6.814 -1.359 -4.142 1.00 42.87 65 ILE C N 1
ATOM 2490 C CA . ILE C 3 64 ? -6.108 -0.115 -3.864 1.00 45.15 65 ILE C CA 1
ATOM 2491 C C . ILE C 3 64 ? -6.448 0.882 -4.961 1.00 46.04 65 ILE C C 1
ATOM 2492 O O . ILE C 3 64 ? -6.327 0.567 -6.153 1.00 49.31 65 ILE C O 1
ATOM 2497 N N . VAL C 3 65 ? -6.869 2.078 -4.562 1.00 45.31 66 VAL C N 1
ATOM 2498 C CA . VAL C 3 65 ? -7.150 3.152 -5.503 1.00 51.26 66 VAL C CA 1
ATOM 2499 C C . VAL C 3 65 ? -6.285 4.350 -5.148 1.00 51.95 66 VAL C C 1
ATOM 2500 O O . VAL C 3 65 ? -5.885 4.533 -3.993 1.00 48.57 66 VAL C O 1
ATOM 2504 N N . ASN C 3 66 ? -5.987 5.162 -6.165 1.00 55.69 67 ASN C N 1
ATOM 2505 C CA . ASN C 3 66 ? -5.152 6.347 -6.007 1.00 58.06 67 ASN C CA 1
ATOM 2506 C C . ASN C 3 66 ? -6.023 7.550 -5.673 1.00 56.75 67 ASN C C 1
ATOM 2507 O O . ASN C 3 66 ? -6.996 7.833 -6.378 1.00 59.92 67 ASN C O 1
ATOM 2512 N N . LEU C 3 67 ? -5.657 8.265 -4.609 1.00 58.17 68 LEU C N 1
ATOM 2513 C CA . LEU C 3 67 ? -6.531 9.301 -4.074 1.00 60.25 68 LEU C CA 1
ATOM 2514 C C . LEU C 3 67 ? -6.781 10.402 -5.098 1.00 62.81 68 LEU C C 1
ATOM 2515 O O . LEU C 3 67 ? -7.924 10.637 -5.506 1.00 64.62 68 LEU C O 1
ATOM 2520 N N . ASP C 3 68 ? -5.719 11.081 -5.542 1.00 67.00 69 ASP C N 1
ATOM 2521 C CA . ASP C 3 68 ? -5.848 12.187 -6.488 1.00 66.43 69 ASP C CA 1
ATOM 2522 C C . ASP C 3 68 ? -6.210 11.737 -7.901 1.00 63.66 69 ASP C C 1
ATOM 2523 O O . ASP C 3 68 ? -5.926 12.466 -8.860 1.00 65.32 69 ASP C O 1
ATOM 2528 N N . GLY C 3 69 ? -6.800 10.554 -8.063 1.00 64.20 70 GLY C N 1
ATOM 2529 C CA . GLY C 3 69 ? -7.206 10.072 -9.371 1.00 64.22 70 GLY C CA 1
ATOM 2530 C C . GLY C 3 69 ? -6.065 9.957 -10.361 1.00 64.09 70 GLY C C 1
ATOM 2531 O O . GLY C 3 69 ? -6.280 9.652 -11.541 1.00 59.22 70 GLY C O 1
ATOM 2532 N N . ASP C 3 70 ? -4.843 10.179 -9.876 1.00 63.62 71 ASP C N 1
ATOM 2533 C CA . ASP C 3 70 ? -3.646 10.290 -10.703 1.00 62.17 71 ASP C CA 1
ATOM 2534 C C . ASP C 3 70 ? -2.830 9.013 -10.531 1.00 61.79 71 ASP C C 1
ATOM 2535 O O . ASP C 3 70 ? -2.116 8.843 -9.537 1.00 60.62 71 ASP C O 1
ATOM 2540 N N . TYR C 3 71 ? -2.945 8.113 -11.503 1.00 59.58 72 TYR C N 1
ATOM 2541 C CA . TYR C 3 71 ? -2.277 6.822 -11.448 1.00 61.59 72 TYR C CA 1
ATOM 2542 C C . TYR C 3 71 ? -0.866 6.884 -12.020 1.00 65.28 72 TYR C C 1
ATOM 2543 O O . TYR C 3 71 ? -0.174 5.861 -12.060 1.00 66.93 72 TYR C O 1
ATOM 2552 N N . THR C 3 72 ? -0.432 8.071 -12.459 1.00 66.55 73 THR C N 1
ATOM 2553 C CA . THR C 3 72 ? 0.995 8.371 -12.523 1.00 66.79 73 THR C CA 1
ATOM 2554 C C . THR C 3 72 ? 1.608 8.328 -11.128 1.00 68.18 73 THR C C 1
ATOM 2555 O O . THR C 3 72 ? 2.750 7.886 -10.947 1.00 68.95 73 THR C O 1
ATOM 2559 N N . ASN C 3 73 ? 0.839 8.756 -10.124 1.00 66.33 74 ASN C N 1
ATOM 2560 C CA . ASN C 3 73 ? 1.341 9.101 -8.797 1.00 62.45 74 ASN C CA 1
ATOM 2561 C C . ASN C 3 73 ? 1.057 7.946 -7.834 1.00 64.30 74 ASN C C 1
ATOM 2562 O O . ASN C 3 73 ? 0.140 7.992 -7.012 1.00 66.51 74 ASN C O 1
ATOM 2567 N N . ASN C 3 74 ? 1.869 6.885 -7.944 1.00 63.64 75 ASN C N 1
ATOM 2568 C CA . ASN C 3 74 ? 1.734 5.701 -7.099 1.00 63.63 75 ASN C CA 1
ATOM 2569 C C . ASN C 3 74 ? 2.457 5.853 -5.776 1.00 63.55 75 ASN C C 1
ATOM 2570 O O . ASN C 3 74 ? 2.987 4.868 -5.229 1.00 62.39 75 ASN C O 1
ATOM 2575 N N . ARG C 3 75 ? 2.491 7.082 -5.261 1.00 63.06 76 ARG C N 1
ATOM 2576 C CA . ARG C 3 75 ? 3.002 7.352 -3.925 1.00 66.44 76 ARG C CA 1
ATOM 2577 C C . ARG C 3 75 ? 2.204 6.574 -2.881 1.00 66.02 76 ARG C C 1
ATOM 2578 O O . ARG C 3 75 ? 0.971 6.483 -2.949 1.00 65.39 76 ARG C O 1
ATOM 2586 N N . LEU C 3 76 ? 2.917 6.028 -1.893 1.00 64.65 77 LEU C N 1
ATOM 2587 C CA . LEU C 3 76 ? 2.239 5.276 -0.843 1.00 63.83 77 LEU C CA 1
ATOM 2588 C C . LEU C 3 76 ? 1.261 6.145 -0.071 1.00 65.70 77 LEU C C 1
ATOM 2589 O O . LEU C 3 76 ? 0.222 5.651 0.381 1.00 65.96 77 LEU C O 1
ATOM 2594 N N . SER C 3 77 ? 1.560 7.436 0.082 1.00 66.06 78 SER C N 1
ATOM 2595 C CA . SER C 3 77 ? 0.594 8.353 0.677 1.00 64.82 78 SER C CA 1
ATOM 2596 C C . SER C 3 77 ? -0.603 8.610 -0.228 1.00 65.52 78 SER C C 1
ATOM 2597 O O . SER C 3 77 ? -1.604 9.168 0.239 1.00 65.01 78 SER C O 1
ATOM 2600 N N . ASN C 3 78 ? -0.524 8.220 -1.502 1.00 64.17 79 ASN C N 1
ATOM 2601 C CA . ASN C 3 78 ? -1.611 8.396 -2.453 1.00 60.82 79 ASN C CA 1
ATOM 2602 C C . ASN C 3 78 ? -2.462 7.145 -2.620 1.00 58.51 79 ASN C C 1
ATOM 2603 O O . ASN C 3 78 ? -3.529 7.218 -3.235 1.00 58.20 79 ASN C O 1
ATOM 2608 N N . LEU C 3 79 ? -2.023 6.009 -2.098 1.00 56.87 80 LEU C N 1
ATOM 2609 C CA . LEU C 3 79 ? -2.760 4.763 -2.231 1.00 54.98 80 LEU C CA 1
ATOM 2610 C C . LEU C 3 79 ? -3.562 4.491 -0.962 1.00 55.60 80 LEU C C 1
ATOM 2611 O O . LEU C 3 79 ? -3.067 4.690 0.151 1.00 54.10 80 LEU C O 1
ATOM 2616 N N . VAL C 3 80 ? -4.811 4.049 -1.136 1.00 54.22 81 VAL C N 1
ATOM 2617 C CA . VAL C 3 80 ? -5.660 3.641 -0.019 1.00 52.04 81 VAL C CA 1
ATOM 2618 C C . VAL C 3 80 ? -6.395 2.353 -0.370 1.00 45.57 81 VAL C C 1
ATOM 2619 O O . VAL C 3 80 ? -6.629 2.036 -1.542 1.00 45.64 81 VAL C O 1
ATOM 2623 N N . THR C 3 81 ? -6.756 1.611 0.673 1.00 42.87 82 THR C N 1
ATOM 2624 C CA . THR C 3 81 ? -7.546 0.400 0.525 1.00 42.86 82 THR C CA 1
ATOM 2625 C C . THR C 3 81 ? -9.003 0.767 0.260 1.00 34.67 82 THR C C 1
ATOM 2626 O O . THR C 3 81 ? -9.557 1.674 0.888 1.00 36.73 82 THR C O 1
ATOM 2630 N N . ALA C 3 82 ? -9.610 0.081 -0.701 1.00 33.94 83 ALA C N 1
ATOM 2631 C CA . ALA C 3 82 ? -11.010 0.297 -1.034 1.00 35.14 83 ALA C CA 1
ATOM 2632 C C . ALA C 3 82 ? -11.642 -1.044 -1.360 1.00 34.54 83 ALA C C 1
ATOM 2633 O O . ALA C 3 82 ? -11.029 -1.869 -2.040 1.00 34.38 83 ALA C O 1
ATOM 2635 N N . CYS C 3 83 ? -12.861 -1.263 -0.872 1.00 29.61 84 CYS C N 1
ATOM 2636 C CA . CYS C 3 83 ? -13.581 -2.448 -1.289 1.00 32.11 84 CYS C CA 1
ATOM 2637 C C . CYS C 3 83 ? -14.035 -2.276 -2.741 1.00 26.93 84 CYS C C 1
ATOM 2638 O O . CYS C 3 83 ? -13.954 -1.192 -3.319 1.00 26.76 84 CYS C O 1
ATOM 2641 N N . CYS C 3 84 ? -14.504 -3.365 -3.345 1.00 29.40 85 CYS C N 1
ATOM 2642 C CA . CYS C 3 84 ? -14.840 -3.282 -4.766 1.00 31.47 85 CYS C CA 1
ATOM 2643 C C . CYS C 3 84 ? -16.052 -2.383 -5.020 1.00 28.51 85 CYS C C 1
ATOM 2644 O O . CYS C 3 84 ? -16.165 -1.807 -6.113 1.00 27.18 85 CYS C O 1
ATOM 2647 N N . PHE C 3 85 ? -16.942 -2.213 -4.021 1.00 24.97 86 PHE C N 1
ATOM 2648 C CA . PHE C 3 85 ? -18.083 -1.308 -4.211 1.00 26.61 86 PHE C CA 1
ATOM 2649 C C . PHE C 3 85 ? -17.614 0.131 -4.285 1.00 23.36 86 PHE C C 1
ATOM 2650 O O . PHE C 3 85 ? -18.123 0.916 -5.085 1.00 23.57 86 PHE C O 1
ATOM 2658 N N . CYS C 3 86 ? -16.657 0.496 -3.438 1.00 23.14 87 CYS C N 1
ATOM 2659 C CA . CYS C 3 86 ? -16.158 1.864 -3.440 1.00 21.15 87 CYS C CA 1
ATOM 2660 C C . CYS C 3 86 ? -15.174 2.105 -4.579 1.00 24.85 87 CYS C C 1
ATOM 2661 O O . CYS C 3 86 ? -15.160 3.194 -5.178 1.00 22.72 87 CYS C O 1
ATOM 2664 N N . ALA C 3 87 ? -14.314 1.119 -4.850 1.00 25.70 88 ALA C N 1
ATOM 2665 C CA . ALA C 3 87 ? -13.293 1.282 -5.885 1.00 27.71 88 ALA C CA 1
ATOM 2666 C C . ALA C 3 87 ? -13.922 1.603 -7.234 1.00 29.92 88 ALA C C 1
ATOM 2667 O O . ALA C 3 87 ? -13.460 2.505 -7.944 1.00 30.86 88 ALA C O 1
ATOM 2669 N N . GLN C 3 88 ? -14.988 0.887 -7.599 1.00 25.14 89 GLN C N 1
ATOM 2670 C CA . GLN C 3 88 ? -15.562 1.060 -8.925 1.00 25.24 89 GLN C CA 1
ATOM 2671 C C . GLN C 3 88 ? -16.201 2.430 -9.105 1.00 27.77 89 GLN C C 1
ATOM 2672 O O . GLN C 3 88 ? -16.452 2.833 -10.254 1.00 27.31 89 GLN C O 1
ATOM 2678 N N . CYS C 3 89 ? -16.432 3.165 -8.006 1.00 26.62 90 CYS C N 1
ATOM 2679 C CA . CYS C 3 89 ? -16.924 4.537 -8.108 1.00 27.61 90 CYS C CA 1
ATOM 2680 C C . CYS C 3 89 ? -15.947 5.436 -8.851 1.00 28.38 90 CYS C C 1
ATOM 2681 O O . CYS C 3 89 ? -16.353 6.442 -9.442 1.00 24.13 90 CYS C O 1
ATOM 2684 N N . PHE C 3 90 ? -14.668 5.104 -8.831 1.00 28.16 91 PHE C N 1
ATOM 2685 C CA . PHE C 3 90 ? -13.678 5.942 -9.490 1.00 31.75 91 PHE C CA 1
ATOM 2686 C C . PHE C 3 90 ? -13.488 5.590 -10.962 1.00 30.29 91 PHE C C 1
ATOM 2687 O O . PHE C 3 90 ? -12.720 6.266 -11.650 1.00 32.25 91 PHE C O 1
ATOM 2695 N N . PHE C 3 91 ? -14.209 4.589 -11.462 1.00 31.07 92 PHE C N 1
ATOM 2696 C CA . PHE C 3 91 ? -14.144 4.155 -12.860 1.00 30.47 92 PHE C CA 1
ATOM 2697 C C . PHE C 3 91 ? -15.550 3.919 -13.383 1.00 28.04 92 PHE C C 1
ATOM 2698 O O . PHE C 3 91 ? -15.871 2.845 -13.893 1.00 28.37 92 PHE C O 1
ATOM 2706 N N . VAL C 3 92 ? -16.414 4.936 -13.226 1.00 26.79 93 VAL C N 1
ATOM 2707 C CA . VAL C 3 92 ? -17.825 4.821 -13.601 1.00 30.19 93 VAL C CA 1
ATOM 2708 C C . VAL C 3 92 ? -17.973 4.316 -15.031 1.00 25.11 93 VAL C C 1
ATOM 2709 O O . VAL C 3 92 ? -18.803 3.444 -15.309 1.00 23.20 93 VAL C O 1
ATOM 2713 N N . GLU C 3 93 ? -17.150 4.838 -15.955 1.00 25.57 94 GLU C N 1
ATOM 2714 C CA . GLU C 3 93 ? -17.270 4.496 -17.375 1.00 29.04 94 GLU C CA 1
ATOM 2715 C C . GLU C 3 93 ? -16.977 3.026 -17.653 1.00 29.37 94 GLU C C 1
ATOM 2716 O O . GLU C 3 93 ? -17.369 2.517 -18.713 1.00 28.85 94 GLU C O 1
ATOM 2722 N N . SER C 3 94 ? -16.311 2.329 -16.730 1.00 26.67 95 SER C N 1
ATOM 2723 C CA . SER C 3 94 ? -15.945 0.934 -16.941 1.00 27.66 95 SER C CA 1
ATOM 2724 C C . SER C 3 94 ? -16.813 -0.057 -16.178 1.00 29.71 95 SER C C 1
ATOM 2725 O O . SER C 3 94 ? -16.627 -1.268 -16.343 1.00 31.74 95 SER C O 1
ATOM 2728 N N . VAL C 3 95 ? -17.746 0.408 -15.342 1.00 27.12 96 VAL C N 1
ATOM 2729 C CA . VAL C 3 95 ? -18.549 -0.515 -14.541 1.00 28.37 96 VAL C CA 1
ATOM 2730 C C . VAL C 3 95 ? -19.428 -1.379 -15.438 1.00 28.84 96 VAL C C 1
ATOM 2731 O O . VAL C 3 95 ? -20.192 -0.870 -16.264 1.00 27.95 96 VAL C O 1
ATOM 2735 N N . GLY C 3 96 ? -19.364 -2.698 -15.241 1.00 28.59 97 GLY C N 1
ATOM 2736 C CA . GLY C 3 96 ? -20.128 -3.630 -16.045 1.00 32.91 97 GLY C CA 1
ATOM 2737 C C . GLY C 3 96 ? -19.588 -3.854 -17.443 1.00 34.34 97 GLY C C 1
ATOM 2738 O O . GLY C 3 96 ? -20.288 -4.438 -18.278 1.00 39.60 97 GLY C O 1
ATOM 2739 N N . VAL C 3 97 ? -18.373 -3.397 -17.724 1.00 31.64 98 VAL C N 1
ATOM 2740 C CA . VAL C 3 97 ? -17.749 -3.504 -19.038 1.00 32.84 98 VAL C CA 1
ATOM 2741 C C . VAL C 3 97 ? -16.580 -4.463 -18.913 1.00 34.15 98 VAL C C 1
ATOM 2742 O O . VAL C 3 97 ? -15.693 -4.255 -18.077 1.00 34.10 98 VAL C O 1
ATOM 2746 N N . GLY C 3 98 ? -16.561 -5.492 -19.756 1.00 39.58 99 GLY C N 1
ATOM 2747 C CA . GLY C 3 98 ? -15.457 -6.440 -19.731 1.00 37.33 99 GLY C CA 1
ATOM 2748 C C . GLY C 3 98 ? -15.311 -7.160 -18.408 1.00 40.76 99 GLY C C 1
ATOM 2749 O O . GLY C 3 98 ? -14.184 -7.419 -17.963 1.00 41.33 99 GLY C O 1
ATOM 2750 N N . GLY C 3 99 ? -16.429 -7.471 -17.757 1.00 36.03 100 GLY C N 1
ATOM 2751 C CA . GLY C 3 99 ? -16.392 -8.188 -16.498 1.00 41.66 100 GLY C CA 1
ATOM 2752 C C . GLY C 3 99 ? -15.915 -7.389 -15.303 1.00 41.29 100 GLY C C 1
ATOM 2753 O O . GLY C 3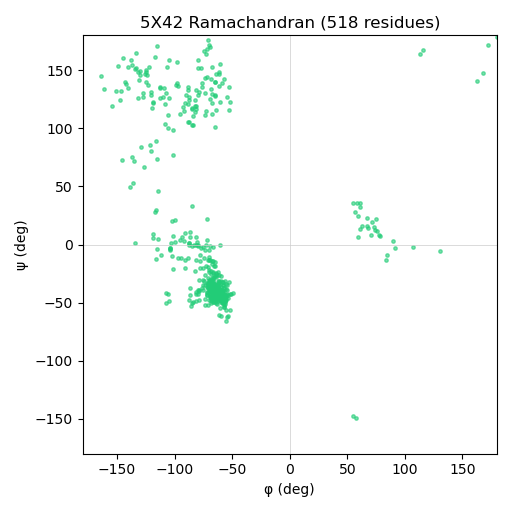 99 ? -15.581 -7.976 -14.271 1.00 39.57 100 GLY C O 1
ATOM 2754 N N . TYR C 3 100 ? -15.869 -6.064 -15.400 1.00 38.59 101 TYR C N 1
ATOM 2755 C CA . TYR C 3 100 ? -15.395 -5.245 -14.298 1.00 37.37 101 TYR C CA 1
ATOM 2756 C C . TYR C 3 100 ? -16.588 -4.763 -13.485 1.00 37.38 101 TYR C C 1
ATOM 2757 O O . TYR C 3 100 ? -17.401 -3.973 -13.977 1.00 34.80 101 TYR C O 1
ATOM 2766 N N . GLY C 3 101 ? -16.693 -5.260 -12.256 1.00 37.09 102 GLY C N 1
ATOM 2767 C CA . GLY C 3 101 ? -17.702 -4.801 -11.320 1.00 32.98 102 GLY C CA 1
ATOM 2768 C C . GLY C 3 101 ? -19.096 -4.905 -11.876 1.00 32.96 102 GLY C C 1
ATOM 2769 O O . GLY C 3 101 ? -19.410 -5.792 -12.670 1.00 36.77 102 GLY C O 1
ATOM 2770 N N . GLY C 3 102 ? -19.946 -3.970 -11.468 1.00 32.52 103 GLY C N 1
ATOM 2771 C CA . GLY C 3 102 ? -21.344 -3.996 -11.848 1.00 30.67 103 GLY C CA 1
ATOM 2772 C C . GLY C 3 102 ? -22.154 -3.097 -10.941 1.00 31.95 103 GLY C C 1
ATOM 2773 O O . GLY C 3 102 ? -21.920 -3.045 -9.726 1.00 28.23 103 GLY C O 1
ATOM 2774 N N . GLY C 3 103 ? -23.111 -2.383 -11.506 1.00 29.37 104 GLY C N 1
ATOM 2775 C CA . GLY C 3 103 ? -23.888 -1.470 -10.697 1.00 28.14 104 GLY C CA 1
ATOM 2776 C C . GLY C 3 103 ? -24.788 -0.633 -11.566 1.00 28.96 104 GLY C C 1
ATOM 2777 O O . GLY C 3 103 ? -24.703 -0.646 -12.796 1.00 26.80 104 GLY C O 1
ATOM 2778 N N . THR C 3 104 ? -25.660 0.113 -10.892 1.00 26.68 105 THR C N 1
ATOM 2779 C CA . THR C 3 104 ? -26.638 0.957 -11.555 1.00 25.39 105 THR C CA 1
ATOM 2780 C C . THR C 3 104 ? -26.590 2.340 -10.929 1.00 28.70 105 THR C C 1
ATOM 2781 O O . THR C 3 104 ? -26.418 2.464 -9.711 1.00 28.06 105 THR C O 1
ATOM 2785 N N . LEU C 3 105 ? -26.737 3.380 -11.755 1.00 26.73 106 LEU C N 1
ATOM 2786 C CA . LEU C 3 105 ? -26.867 4.740 -11.239 1.00 24.87 106 LEU C CA 1
ATOM 2787 C C . LEU C 3 105 ? -28.299 4.986 -10.770 1.00 27.23 106 LEU C C 1
ATOM 2788 O O . LEU C 3 105 ? -29.257 4.743 -11.521 1.00 27.44 106 LEU C O 1
ATOM 2793 N N . ILE C 3 106 ? -28.444 5.471 -9.532 1.00 25.86 107 ILE C N 1
ATOM 2794 C CA . ILE C 3 106 ? -29.761 5.667 -8.927 1.00 28.24 107 ILE C CA 1
ATOM 2795 C C . ILE C 3 106 ? -29.838 7.030 -8.250 1.00 24.47 107 ILE C C 1
ATOM 2796 O O . ILE C 3 106 ? -28.832 7.586 -7.794 1.00 26.50 107 ILE C O 1
ATOM 2801 N N . TYR C 3 107 ? -31.051 7.581 -8.201 1.00 28.45 108 TYR C N 1
ATOM 2802 C CA . TYR C 3 107 ? -31.308 8.818 -7.462 1.00 27.93 108 TYR C CA 1
ATOM 2803 C C . TYR C 3 107 ? -31.547 8.476 -5.992 1.00 26.46 108 TYR C C 1
ATOM 2804 O O . TYR C 3 107 ? -32.570 7.879 -5.655 1.00 30.72 108 TYR C O 1
ATOM 2813 N N . LEU C 3 108 ? -30.617 8.847 -5.107 1.00 28.03 109 LEU C N 1
ATOM 2814 C CA . LEU C 3 108 ? -30.696 8.456 -3.692 1.00 31.16 109 LEU C CA 1
ATOM 2815 C C . LEU C 3 108 ? -30.143 9.563 -2.813 1.00 28.10 109 LEU C C 1
ATOM 2816 O O . LEU C 3 108 ? -29.047 9.468 -2.244 1.00 30.23 109 LEU C O 1
ATOM 2821 N N . PRO C 3 109 ? -30.890 10.658 -2.673 1.00 29.56 110 PRO C N 1
ATOM 2822 C CA . PRO C 3 109 ? -30.446 11.713 -1.759 1.00 31.23 110 PRO C CA 1
ATOM 2823 C C . PRO C 3 109 ? -30.482 11.284 -0.294 1.00 28.85 110 PRO C C 1
ATOM 2824 O O . PRO C 3 109 ? -29.812 11.908 0.534 1.00 29.38 110 PRO C O 1
ATOM 2828 N N . GLU C 3 110 ? -31.200 10.208 0.030 1.00 29.19 111 GLU C N 1
ATOM 2829 C CA . GLU C 3 110 ? -31.347 9.799 1.428 1.00 31.71 111 GLU C CA 1
ATOM 2830 C C . GLU C 3 110 ? -30.046 9.267 2.025 1.00 34.50 111 GLU C C 1
ATOM 2831 O O . GLU C 3 110 ? -29.815 9.437 3.226 1.00 32.80 111 GLU C O 1
ATOM 2837 N N . LEU C 3 111 ? -29.190 8.605 1.235 1.00 28.77 112 LEU C N 1
ATOM 2838 C CA . LEU C 3 111 ? -27.934 8.099 1.771 1.00 28.31 112 LEU C CA 1
ATOM 2839 C C . LEU C 3 111 ? -26.748 8.610 0.965 1.00 32.84 112 LEU C C 1
ATOM 2840 O O . LEU C 3 111 ? -26.862 8.852 -0.238 1.00 30.22 112 LEU C O 1
ATOM 2845 N N . THR C 3 112 ? -25.604 8.764 1.638 1.00 32.09 113 THR C N 1
ATOM 2846 C CA . THR C 3 112 ? -24.361 9.052 0.930 1.00 31.87 113 THR C CA 1
ATOM 2847 C C . THR C 3 112 ? -23.855 7.794 0.228 1.00 29.07 113 THR C C 1
ATOM 2848 O O . THR C 3 112 ? -24.300 6.680 0.502 1.00 26.62 113 THR C O 1
ATOM 2852 N N . GLN C 3 113 ? -22.887 7.971 -0.677 1.00 29.49 114 GLN C N 1
ATOM 2853 C CA . GLN C 3 113 ? -22.308 6.812 -1.355 1.00 28.83 114 GLN C CA 1
ATOM 2854 C C . GLN C 3 113 ? -21.640 5.867 -0.359 1.00 26.84 114 GLN C C 1
ATOM 2855 O O . GLN C 3 113 ? -21.751 4.638 -0.474 1.00 25.79 114 GLN C O 1
ATOM 2861 N N . ALA C 3 114 ? -20.960 6.423 0.638 1.00 25.52 115 ALA C N 1
ATOM 2862 C CA . ALA C 3 114 ? -20.303 5.597 1.645 1.00 29.98 115 ALA C CA 1
ATOM 2863 C C . ALA C 3 114 ? -21.315 4.790 2.460 1.00 25.53 115 ALA C C 1
ATOM 2864 O O . ALA C 3 114 ? -21.159 3.573 2.633 1.00 24.20 115 ALA C O 1
ATOM 2866 N N . GLU C 3 115 ? -22.348 5.458 2.985 1.00 26.03 116 GLU C N 1
ATOM 2867 C CA . GLU C 3 115 ? -23.403 4.767 3.728 1.00 25.89 116 GLU C CA 1
ATOM 2868 C C . GLU C 3 115 ? -24.087 3.708 2.872 1.00 25.99 116 GLU C C 1
ATOM 2869 O O . GLU C 3 115 ? -24.416 2.618 3.356 1.00 23.57 116 GLU C O 1
ATOM 2875 N N . LEU C 3 116 ? -24.349 4.028 1.600 1.00 24.29 117 LEU C N 1
ATOM 2876 C CA . LEU C 3 116 ? -24.961 3.045 0.711 1.00 22.28 117 LEU C CA 1
ATOM 2877 C C . LEU C 3 116 ? -24.069 1.829 0.538 1.00 22.47 117 LEU C C 1
ATOM 2878 O O . LEU C 3 116 ? -24.553 0.696 0.539 1.00 21.92 117 LEU C O 1
ATOM 2883 N N . ASN C 3 117 ? -22.757 2.035 0.385 1.00 22.47 118 ASN C N 1
ATOM 2884 C CA . ASN C 3 117 ? -21.907 0.882 0.101 1.00 23.45 118 ASN C CA 1
ATOM 2885 C C . ASN C 3 117 ? -21.745 -0.025 1.323 1.00 21.31 118 ASN C C 1
ATOM 2886 O O . ASN C 3 117 ? -21.749 -1.260 1.189 1.00 22.99 118 ASN C O 1
ATOM 2891 N N . SER C 3 118 ? -21.561 0.555 2.513 1.00 24.13 119 SER C N 1
ATOM 2892 C CA . SER C 3 118 ? -21.450 -0.281 3.708 1.00 21.81 119 SER C CA 1
ATOM 2893 C C . SER C 3 118 ? -22.760 -1.013 3.985 1.00 23.17 119 SER C C 1
ATOM 2894 O O . SER C 3 118 ? -22.748 -2.209 4.300 1.00 22.81 119 SER C O 1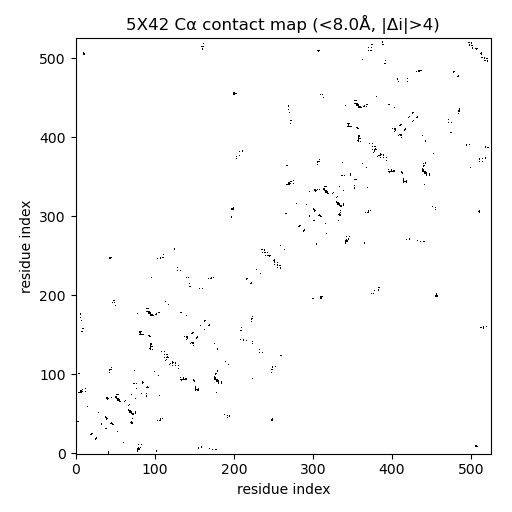
ATOM 2897 N N . LEU C 3 119 ? -23.902 -0.339 3.783 1.00 24.73 120 LEU C N 1
ATOM 2898 C CA . LEU C 3 119 ? -25.201 -1.005 3.911 1.00 23.68 120 LEU C CA 1
ATOM 2899 C C . LEU C 3 119 ? -25.352 -2.160 2.927 1.00 22.96 120 LEU C C 1
ATOM 2900 O O . LEU C 3 119 ? -25.865 -3.222 3.291 1.00 23.41 120 LEU C O 1
ATOM 2905 N N . CYS C 3 120 ? -24.928 -1.975 1.668 1.00 23.38 121 CYS C N 1
ATOM 2906 C CA . CYS C 3 120 ? -25.068 -3.046 0.686 1.00 22.96 121 CYS C CA 1
ATOM 2907 C C . CYS C 3 120 ? -24.226 -4.261 1.061 1.00 23.94 121 CYS C C 1
ATOM 2908 O O . CYS C 3 120 ? -24.639 -5.400 0.822 1.00 24.13 121 CYS C O 1
ATOM 2911 N N . HIS C 3 121 ? -23.036 -4.040 1.641 1.00 27.47 122 HIS C N 1
ATOM 2912 C CA . HIS C 3 121 ? -22.265 -5.152 2.201 1.00 22.81 122 HIS C CA 1
ATOM 2913 C C . HIS C 3 121 ? -23.094 -5.942 3.200 1.00 22.61 122 HIS C C 1
ATOM 2914 O O . HIS C 3 121 ? -23.035 -7.171 3.227 1.00 27.38 122 HIS C O 1
ATOM 2921 N N . VAL C 3 122 ? -23.895 -5.247 4.002 1.00 22.91 123 VAL C N 1
ATOM 2922 C CA . VAL C 3 122 ? -24.743 -5.900 4.993 1.00 24.84 123 VAL C CA 1
ATOM 2923 C C . VAL C 3 122 ? -25.925 -6.586 4.311 1.00 28.29 123 VAL C C 1
ATOM 2924 O O . VAL C 3 122 ? -26.256 -7.736 4.614 1.00 27.44 123 VAL C O 1
ATOM 2928 N N . LEU C 3 123 ? -26.589 -5.882 3.389 1.00 25.98 124 LEU C N 1
ATOM 2929 C CA . LEU C 3 123 ? -27.751 -6.464 2.717 1.00 28.29 124 LEU C CA 1
ATOM 2930 C C . LEU C 3 123 ? -27.375 -7.716 1.937 1.00 27.46 124 LEU C C 1
ATOM 2931 O O . LEU C 3 123 ? -28.099 -8.724 1.970 1.00 27.00 124 LEU C O 1
ATOM 2936 N N . PHE C 3 124 ? -26.263 -7.659 1.204 1.00 26.28 125 PHE C N 1
ATOM 2937 C CA . PHE C 3 124 ? -25.894 -8.780 0.355 1.00 31.18 125 PHE C CA 1
ATOM 2938 C C . PHE C 3 124 ? -25.505 -9.983 1.194 1.00 32.50 125 PHE C C 1
ATOM 2939 O O . PHE C 3 124 ? -25.741 -11.128 0.789 1.00 32.94 125 PHE C O 1
ATOM 2947 N N . CYS C 3 125 ? -24.916 -9.751 2.372 1.00 30.95 126 CYS C N 1
ATOM 2948 C CA . CYS C 3 125 ? -24.635 -10.875 3.255 1.00 30.92 126 CYS C CA 1
ATOM 2949 C C . CYS C 3 125 ? -25.926 -11.520 3.750 1.00 27.83 126 CYS C C 1
ATOM 2950 O O . CYS C 3 125 ? -26.026 -12.750 3.814 1.00 32.01 126 CYS C O 1
ATOM 2953 N N . ALA C 3 126 ? -26.925 -10.704 4.102 1.00 29.52 127 ALA C N 1
ATOM 2954 C CA . ALA C 3 126 ? -28.189 -11.223 4.608 1.00 25.95 127 ALA C CA 1
ATOM 2955 C C . ALA C 3 126 ? -29.009 -11.929 3.534 1.00 32.66 127 ALA C C 1
ATOM 2956 O O . ALA C 3 126 ? -29.872 -12.744 3.869 1.00 31.86 127 ALA C O 1
ATOM 2958 N N . ILE C 3 127 ? -28.792 -11.614 2.263 1.00 31.77 128 ILE C N 1
ATOM 2959 C CA . ILE C 3 127 ? -29.541 -12.273 1.191 1.00 30.43 128 ILE C CA 1
ATOM 2960 C C . ILE C 3 127 ? -28.896 -13.595 0.805 1.00 31.14 128 ILE C C 1
ATOM 2961 O O . ILE C 3 127 ? -29.556 -14.635 0.755 1.00 34.33 128 ILE C O 1
ATOM 2966 N N . THR C 3 128 ? -27.589 -13.566 0.567 1.00 32.64 129 THR C N 1
ATOM 2967 C CA . THR C 3 128 ? -26.852 -14.766 0.188 1.00 35.22 129 THR C CA 1
ATOM 2968 C C . THR C 3 128 ? -26.886 -15.818 1.291 1.00 40.71 129 THR C C 1
ATOM 2969 O O . THR C 3 128 ? -27.058 -17.010 1.016 1.00 39.56 129 THR C O 1
ATOM 2973 N N . ASN C 3 129 ? -26.723 -15.403 2.545 1.00 36.34 130 ASN C N 1
ATOM 2974 C CA . ASN C 3 129 ? -26.707 -16.328 3.678 1.00 40.89 130 ASN C CA 1
ATOM 2975 C C . ASN C 3 129 ? -27.914 -15.996 4.557 1.00 39.33 130 ASN C C 1
ATOM 2976 O O . ASN C 3 129 ? -27.820 -15.198 5.493 1.00 41.27 130 ASN C O 1
ATOM 2981 N N . ASP C 3 130 ? -29.045 -16.630 4.265 1.00 35.95 131 ASP C N 1
ATOM 2982 C CA . ASP C 3 130 ? -30.340 -16.245 4.828 1.00 38.92 131 ASP C CA 1
ATOM 2983 C C . ASP C 3 130 ? -30.452 -16.654 6.300 1.00 42.87 131 ASP C C 1
ATOM 2984 O O . ASP C 3 130 ? -30.541 -17.846 6.617 1.00 40.56 131 ASP C O 1
ATOM 2989 N N . THR C 3 131 ? -30.484 -15.674 7.211 1.00 42.64 132 THR C N 1
ATOM 2990 C CA . THR C 3 131 ? -30.780 -15.947 8.618 1.00 39.98 132 THR C CA 1
ATOM 2991 C C . THR C 3 131 ? -32.057 -15.245 9.065 1.00 42.17 132 THR C C 1
ATOM 2992 O O . THR C 3 131 ? -32.225 -14.919 10.248 1.00 41.77 132 THR C O 1
ATOM 2996 N N . GLY C 3 132 ? -32.976 -15.021 8.131 1.00 41.05 133 GLY C N 1
ATOM 2997 C CA . GLY C 3 132 ? -34.274 -14.468 8.453 1.00 39.57 133 GLY C CA 1
ATOM 2998 C C . GLY C 3 132 ? -34.456 -13.039 8.025 1.00 42.29 133 GLY C C 1
ATOM 2999 O O . GLY C 3 132 ? -35.556 -12.495 8.201 1.00 43.02 133 GLY C O 1
ATOM 3000 N N . TYR C 3 133 ? -33.422 -12.422 7.449 1.00 40.22 134 TYR C N 1
ATOM 3001 C CA . TYR C 3 133 ? -33.459 -11.022 7.042 1.00 38.09 134 TYR C CA 1
ATOM 3002 C C . TYR C 3 133 ? -33.260 -10.853 5.543 1.00 38.21 134 TYR C C 1
ATOM 3003 O O . TYR C 3 133 ? -33.114 -9.720 5.074 1.00 35.03 134 TYR C O 1
ATOM 3012 N N . LYS C 3 134 ? -33.270 -11.956 4.788 1.00 38.47 135 LYS C N 1
ATOM 3013 C CA . LYS C 3 134 ? -33.094 -11.893 3.342 1.00 36.45 135 LYS C CA 1
ATOM 3014 C C . LYS C 3 134 ? -34.234 -11.131 2.675 1.00 37.72 135 LYS C C 1
ATOM 3015 O O . LYS C 3 134 ? -34.001 -10.326 1.766 1.00 37.43 135 LYS C O 1
ATOM 3021 N N . SER C 3 135 ? -35.473 -11.354 3.123 1.00 39.24 136 SER C N 1
ATOM 3022 C CA . SER C 3 135 ? -36.605 -10.678 2.500 1.00 39.07 136 SER C CA 1
ATOM 3023 C C . SER C 3 135 ? -36.596 -9.184 2.796 1.00 37.37 136 SER C C 1
ATOM 3024 O O . SER C 3 135 ? -36.839 -8.370 1.899 1.00 39.19 136 SER C O 1
ATOM 3027 N N . SER C 3 136 ? -36.324 -8.799 4.044 1.00 37.00 137 SER C N 1
ATOM 3028 C CA . SER C 3 136 ? -36.138 -7.380 4.354 1.00 35.61 137 SER C CA 1
ATOM 3029 C C . SER C 3 136 ? -35.021 -6.776 3.506 1.00 32.51 137 SER C C 1
ATOM 3030 O O . SER C 3 136 ? -35.172 -5.690 2.935 1.00 31.64 137 SER C O 1
ATOM 3033 N N . ALA C 3 137 ? -33.883 -7.465 3.441 1.00 30.11 138 ALA C N 1
ATOM 3034 C CA . ALA C 3 137 ? -32.743 -6.995 2.663 1.00 31.25 138 ALA C CA 1
ATOM 3035 C C . ALA C 3 137 ? -33.091 -6.868 1.182 1.00 30.49 138 ALA C C 1
ATOM 3036 O O . ALA C 3 137 ? -32.705 -5.893 0.528 1.00 27.61 138 ALA C O 1
ATOM 3038 N N . GLN C 3 138 ? -33.812 -7.849 0.640 1.00 31.75 139 GLN C N 1
ATOM 3039 C CA . GLN C 3 138 ? -34.215 -7.805 -0.761 1.00 33.75 139 GLN C CA 1
ATOM 3040 C C . GLN C 3 138 ? -35.185 -6.662 -1.030 1.00 35.80 139 GLN C C 1
ATOM 3041 O O . GLN C 3 138 ? -35.095 -6.002 -2.070 1.00 38.42 139 GLN C O 1
ATOM 3047 N N . ASN C 3 139 ? -36.111 -6.400 -0.107 1.00 34.23 140 ASN C N 1
ATOM 3048 C CA . ASN C 3 139 ? -37.028 -5.280 -0.294 1.00 36.00 140 ASN C CA 1
ATOM 3049 C C . ASN C 3 139 ? -36.278 -3.957 -0.336 1.00 35.49 140 ASN C C 1
ATOM 3050 O O . ASN C 3 139 ? -36.538 -3.111 -1.202 1.00 33.72 140 ASN C O 1
ATOM 3055 N N . ILE C 3 140 ? -35.342 -3.757 0.602 1.00 30.61 141 ILE C N 1
ATOM 3056 C CA . ILE C 3 140 ? -34.557 -2.525 0.622 1.00 30.46 141 ILE C CA 1
ATOM 3057 C C . ILE C 3 140 ? -33.793 -2.374 -0.684 1.00 28.73 141 ILE C C 1
ATOM 3058 O O . ILE C 3 140 ? -33.781 -1.299 -1.296 1.00 27.51 141 ILE C O 1
ATOM 3063 N N . TYR C 3 141 ? -33.170 -3.459 -1.142 1.00 27.74 142 TYR C N 1
ATOM 3064 C CA . TYR C 3 141 ? -32.298 -3.386 -2.307 1.00 28.88 142 TYR C CA 1
ATOM 3065 C C . TYR C 3 141 ? -33.103 -3.145 -3.577 1.00 30.41 142 TYR C C 1
ATOM 3066 O O . TYR C 3 141 ? -32.684 -2.372 -4.447 1.00 32.36 142 TYR C O 1
ATOM 3075 N N . ARG C 3 142 ? -34.269 -3.783 -3.686 1.00 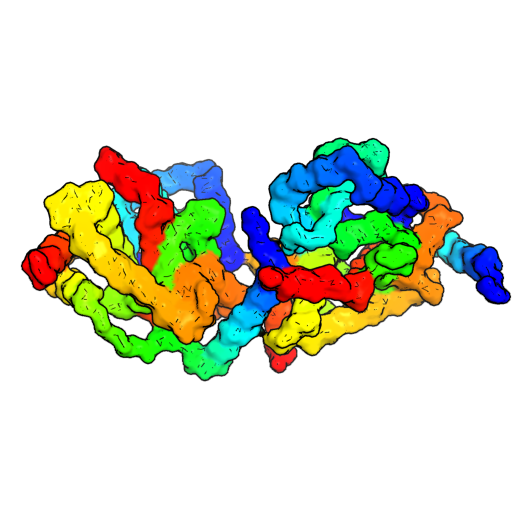31.52 143 ARG C N 1
ATOM 3076 C CA . ARG C 3 142 ? -35.123 -3.586 -4.848 1.00 35.90 143 ARG C CA 1
ATOM 3077 C C . ARG C 3 142 ? -35.632 -2.147 -4.914 1.00 33.12 143 ARG C C 1
ATOM 3078 O O . ARG C 3 142 ? -35.682 -1.555 -5.999 1.00 33.68 143 ARG C O 1
ATOM 3086 N N . SER C 3 143 ? -35.938 -1.548 -3.753 1.00 27.84 144 SER C N 1
ATOM 3087 C CA . SER C 3 143 ? -36.349 -0.147 -3.708 1.00 27.74 144 SER C CA 1
ATOM 3088 C C . SER C 3 143 ? -35.225 0.788 -4.129 1.00 34.60 144 SER C C 1
ATOM 3089 O O . SER C 3 143 ? -35.476 1.803 -4.793 1.00 32.95 144 SER C O 1
ATOM 3092 N N . PHE C 3 144 ? -33.986 0.490 -3.717 1.00 30.33 145 PHE C N 1
ATOM 3093 C CA . PHE C 3 144 ? -32.824 1.213 -4.238 1.00 30.83 145 PHE C CA 1
ATOM 3094 C C . PHE C 3 144 ? -32.744 1.101 -5.764 1.00 27.45 145 PHE C C 1
ATOM 3095 O O . PHE C 3 144 ? -32.569 2.102 -6.471 1.00 30.26 145 PHE C O 1
ATOM 3103 N N . LYS C 3 145 ? -32.843 -0.124 -6.284 1.00 27.44 146 LYS C N 1
ATOM 3104 C CA . LYS C 3 145 ? -32.651 -0.372 -7.708 1.00 31.16 146 LYS C CA 1
ATOM 3105 C C . LYS C 3 145 ? -33.676 0.377 -8.542 1.00 36.46 146 LYS C C 1
ATOM 3106 O O . LYS C 3 145 ? -33.373 0.814 -9.665 1.00 32.68 146 LYS C O 1
ATOM 3112 N N . PHE C 3 146 ? -34.888 0.543 -8.000 1.00 32.62 147 PHE C N 1
ATOM 3113 C CA . PHE C 3 146 ? -35.974 1.197 -8.719 1.00 36.40 147 PHE C CA 1
ATOM 3114 C C . PHE C 3 146 ? -35.737 2.688 -8.866 1.00 34.51 147 PHE C C 1
ATOM 3115 O O . PHE C 3 146 ? -36.334 3.313 -9.747 1.00 35.31 147 PHE C O 1
ATOM 3123 N N . ARG C 3 147 ? -34.866 3.266 -8.041 1.00 29.26 148 ARG C N 1
ATOM 3124 C CA . ARG C 3 147 ? -34.508 4.666 -8.199 1.00 31.14 148 ARG C CA 1
ATOM 3125 C C . ARG C 3 147 ? -33.683 4.931 -9.463 1.00 28.33 148 ARG C C 1
ATOM 3126 O O . ARG C 3 147 ? -33.329 6.084 -9.706 1.00 31.33 148 ARG C O 1
ATOM 3134 N N . SER C 3 148 ? -33.366 3.903 -10.246 1.00 30.03 149 SER C N 1
ATOM 3135 C CA . SER C 3 148 ? -32.674 4.110 -11.519 1.00 33.54 149 SER C CA 1
ATOM 3136 C C . SER C 3 148 ? -33.550 4.841 -12.532 1.00 37.36 149 SER C C 1
ATOM 3137 O O . SER C 3 148 ? -33.033 5.574 -13.382 1.00 36.54 149 SER C O 1
ATOM 3140 N N . GLN C 3 149 ? -34.872 4.676 -12.441 1.00 40.01 150 GLN C N 1
ATOM 3141 C CA . GLN C 3 149 ? -35.773 5.292 -13.413 1.00 38.67 150 GLN C CA 1
ATOM 3142 C C . GLN C 3 149 ? -35.732 6.814 -13.352 1.00 39.56 150 GLN C C 1
ATOM 3143 O O . GLN C 3 149 ? -35.871 7.479 -14.386 1.00 41.03 150 GLN C O 1
ATOM 3149 N N . ILE C 3 150 ? -35.534 7.382 -12.164 1.00 33.31 151 ILE C N 1
ATOM 3150 C CA . ILE C 3 150 ? -35.453 8.830 -12.040 1.00 35.51 151 ILE C CA 1
ATOM 3151 C C . ILE C 3 150 ? -34.216 9.385 -12.739 1.00 40.65 151 ILE C C 1
ATOM 3152 O O . ILE C 3 150 ? -34.243 10.508 -13.258 1.00 37.49 151 ILE C O 1
ATOM 3157 N N . VAL C 3 151 ? -33.104 8.641 -12.728 1.00 36.26 152 VAL C N 1
ATOM 3158 C CA . VAL C 3 151 ? -31.923 9.065 -13.476 1.00 32.36 152 VAL C CA 1
ATOM 3159 C C . VAL C 3 151 ? -32.220 9.078 -14.970 1.00 34.42 152 VAL C C 1
ATOM 3160 O O . VAL C 3 151 ? -31.830 10.007 -15.687 1.00 33.33 152 VAL C O 1
ATOM 3164 N N . GLU C 3 152 ? -32.919 8.050 -15.455 1.00 34.04 153 GLU C N 1
ATOM 3165 C CA . GLU C 3 152 ? -33.187 7.919 -16.877 1.00 37.45 153 GLU C CA 1
ATOM 3166 C C . GLU C 3 152 ? -34.241 8.912 -17.343 1.00 40.27 153 GLU C C 1
ATOM 3167 O O . GLU C 3 152 ? -34.254 9.287 -18.516 1.00 41.93 153 GLU C O 1
ATOM 3173 N N . GLU C 3 153 ? -35.127 9.354 -16.451 1.00 39.76 154 GLU C N 1
ATOM 3174 C CA . GLU C 3 153 ? -36.047 10.421 -16.826 1.00 42.66 154 GLU C CA 1
ATOM 3175 C C . GLU C 3 153 ? -35.321 11.750 -1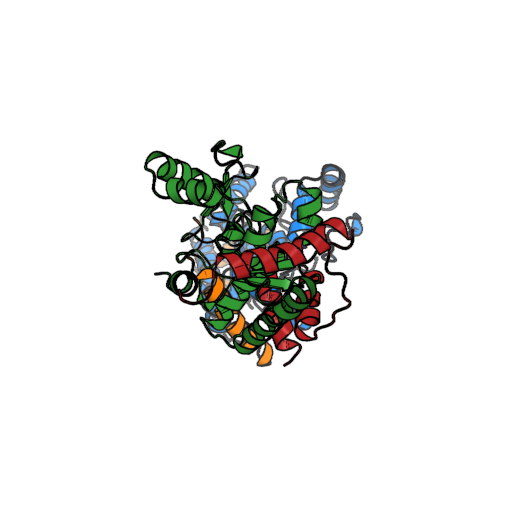6.955 1.00 39.10 154 GLU C C 1
ATOM 3176 O O . GLU C 3 153 ? -35.723 12.598 -17.758 1.00 41.95 154 GLU C O 1
ATOM 3182 N N . LYS C 3 154 ? -34.236 11.939 -16.202 1.00 36.70 155 LYS C N 1
ATOM 3183 C CA . LYS C 3 154 ? -33.443 13.162 -16.309 1.00 35.57 155 LYS C CA 1
ATOM 3184 C C . LYS C 3 154 ? -32.500 13.144 -17.516 1.00 40.62 155 LYS C C 1
ATOM 3185 O O . LYS C 3 154 ? -32.372 14.154 -18.218 1.00 38.27 155 LYS C O 1
ATOM 3191 N N . PHE C 3 155 ? -31.827 12.023 -17.778 1.00 39.53 156 PHE C N 1
ATOM 3192 C CA . PHE C 3 155 ? -30.766 12.011 -18.774 1.00 36.89 156 PHE C CA 1
ATOM 3193 C C . PHE C 3 155 ? -31.052 11.126 -19.981 1.00 38.05 156 PHE C C 1
ATOM 3194 O O . PHE C 3 155 ? -30.243 11.109 -20.918 1.00 44.48 156 PHE C O 1
ATOM 3202 N N . GLY C 3 156 ? -32.162 10.407 -20.002 1.00 39.60 157 GLY C N 1
ATOM 3203 C CA . GLY C 3 156 ? -32.532 9.645 -21.176 1.00 37.13 157 GLY C CA 1
ATOM 3204 C C . GLY C 3 156 ? -32.479 8.146 -20.923 1.00 42.32 157 GLY C C 1
ATOM 3205 O O . GLY C 3 156 ? -31.880 7.658 -19.960 1.00 41.72 157 GLY C O 1
ATOM 3206 N N . GLU C 3 157 ? -33.121 7.403 -21.825 1.00 39.97 158 GLU C N 1
ATOM 3207 C CA . GLU C 3 157 ? -33.193 5.955 -21.694 1.00 42.85 158 GLU C CA 1
ATOM 3208 C C . GLU C 3 157 ? -31.801 5.330 -21.719 1.00 44.81 158 GLU C C 1
ATOM 3209 O O . GLU C 3 157 ? -30.948 5.698 -22.535 1.00 43.13 158 GLU C O 1
ATOM 3215 N N . GLY C 3 158 ? -31.575 4.375 -20.808 1.00 43.31 159 GLY C N 1
ATOM 3216 C CA . GLY C 3 158 ? -30.305 3.684 -20.690 1.00 37.64 159 GLY C CA 1
ATOM 3217 C C . GLY C 3 158 ? -29.247 4.376 -19.853 1.00 35.16 159 GLY C C 1
ATOM 3218 O O . GLY C 3 158 ? -28.208 3.759 -19.565 1.00 32.54 159 GLY C O 1
ATOM 3219 N N . THR C 3 159 ? -29.462 5.624 -19.435 1.00 31.23 160 THR C N 1
ATOM 3220 C CA . THR C 3 159 ? -28.368 6.350 -18.805 1.00 32.54 160 THR C CA 1
ATOM 3221 C C . THR C 3 159 ? -28.160 5.970 -17.345 1.00 30.06 160 THR C C 1
ATOM 3222 O O . THR C 3 159 ? -27.253 6.525 -16.717 1.00 29.06 160 THR C O 1
ATOM 3226 N N . SER C 3 160 ? -28.964 5.054 -16.789 1.00 28.22 161 SER C N 1
ATOM 3227 C CA . SER C 3 160 ? -28.648 4.514 -15.468 1.00 31.09 161 SER C CA 1
ATOM 3228 C C . SER C 3 160 ? -27.542 3.467 -15.535 1.00 30.95 161 SER C C 1
ATOM 3229 O O . SER C 3 160 ? -26.973 3.118 -14.494 1.00 26.36 161 SER C O 1
ATOM 3232 N N . ASP C 3 161 ? -27.222 2.976 -16.728 1.00 28.98 162 ASP C N 1
ATOM 3233 C CA . ASP C 3 161 ? -26.016 2.195 -16.977 1.00 28.97 162 ASP C CA 1
ATOM 3234 C C . ASP C 3 161 ? -24.806 3.104 -16.812 1.00 29.30 162 ASP C C 1
ATOM 3235 O O . ASP C 3 161 ? -24.607 4.016 -17.639 1.00 25.33 162 ASP C O 1
ATOM 3240 N N . PRO C 3 162 ? -23.976 2.899 -15.789 1.00 27.21 163 PRO C N 1
ATOM 3241 C CA . PRO C 3 162 ? -22.828 3.794 -15.584 1.00 24.61 163 PRO C CA 1
ATOM 3242 C C . PRO C 3 162 ? -21.891 3.835 -16.768 1.00 26.02 163 PRO C C 1
ATOM 3243 O O . PRO C 3 162 ? -21.265 4.874 -17.015 1.00 25.48 163 PRO C O 1
ATOM 3247 N N . ALA C 3 163 ? -21.757 2.730 -17.504 1.00 26.34 164 ALA C N 1
ATOM 3248 C CA . ALA C 3 163 ? -20.891 2.759 -18.677 1.00 26.75 164 ALA C CA 1
ATOM 3249 C C . ALA C 3 163 ? -21.410 3.747 -19.710 1.00 27.14 164 ALA C C 1
ATOM 3250 O O . ALA C 3 163 ? -20.627 4.417 -20.392 1.00 26.47 164 ALA C O 1
ATOM 3252 N N . ILE C 3 164 ? -22.730 3.853 -19.834 1.00 24.44 165 ILE C N 1
ATOM 3253 C CA . ILE C 3 164 ? -23.325 4.788 -20.787 1.00 29.97 165 ILE C CA 1
ATOM 3254 C C . ILE C 3 164 ? -23.191 6.219 -20.278 1.00 27.67 165 ILE C C 1
ATOM 3255 O O . ILE C 3 164 ? -22.665 7.099 -20.973 1.00 23.13 165 ILE C O 1
ATOM 3260 N N . PHE C 3 165 ? -23.629 6.462 -19.038 1.00 24.59 166 PHE C N 1
ATOM 3261 C CA . PHE C 3 165 ? -23.500 7.790 -18.445 1.00 26.24 166 PHE C CA 1
ATOM 3262 C C . PHE C 3 165 ? -22.055 8.289 -18.507 1.00 24.86 166 PHE C C 1
ATOM 3263 O O . PHE C 3 165 ? -21.790 9.438 -18.884 1.00 26.55 166 PHE C O 1
ATOM 3271 N N . GLY C 3 166 ? -21.103 7.430 -18.142 1.00 24.12 167 GLY C N 1
ATOM 3272 C CA . GLY C 3 166 ? -19.715 7.855 -18.103 1.00 26.76 167 GLY C CA 1
ATOM 3273 C C . GLY C 3 166 ? -19.176 8.216 -19.477 1.00 26.34 167 GLY C C 1
ATOM 3274 O O . GLY C 3 166 ? -18.366 9.140 -19.610 1.00 26.18 167 GLY C O 1
ATOM 3275 N N . GLN C 3 167 ? -19.621 7.494 -20.517 1.00 24.85 168 GLN C N 1
ATOM 3276 C CA . GLN C 3 167 ? -19.175 7.808 -21.878 1.00 26.80 168 GLN C CA 1
ATOM 3277 C C . GLN C 3 167 ? -19.791 9.115 -22.365 1.00 25.76 168 GLN C C 1
ATOM 3278 O O . GLN C 3 167 ? -19.130 9.888 -23.061 1.00 30.00 168 GLN C O 1
ATOM 3284 N N . LEU C 3 168 ? -21.055 9.387 -22.008 1.00 27.45 169 LEU C N 1
ATOM 3285 C CA . LEU C 3 168 ? -21.632 10.686 -22.361 1.00 28.70 169 LEU C CA 1
ATOM 3286 C C . LEU C 3 168 ? -20.807 11.821 -21.775 1.00 31.18 169 LEU C C 1
ATOM 3287 O O . LEU C 3 168 ? -20.512 12.800 -22.472 1.00 31.83 169 LEU C O 1
ATOM 3292 N N . MET C 3 169 ? -20.406 11.703 -20.501 1.00 26.09 170 MET C N 1
ATOM 3293 C CA . MET C 3 169 ? -19.572 12.738 -19.894 1.00 30.96 170 MET C CA 1
ATOM 3294 C C . MET C 3 169 ? -18.239 12.875 -20.630 1.00 33.45 170 MET C C 1
ATOM 3295 O O . MET C 3 169 ? -17.794 13.987 -20.948 1.00 32.62 170 MET C O 1
ATOM 3300 N N . ILE C 3 170 ? -17.583 11.750 -2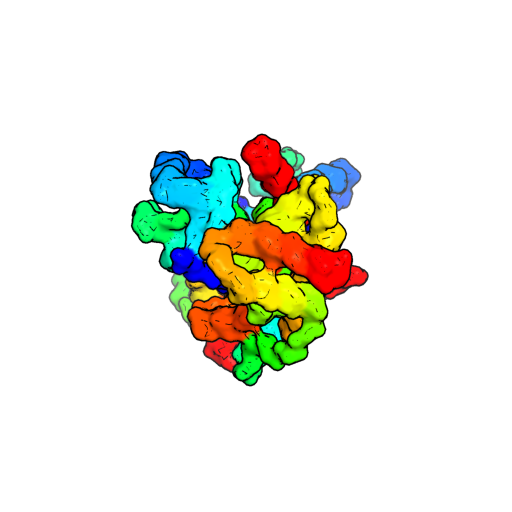0.901 1.00 30.23 171 ILE C N 1
ATOM 3301 C CA . ILE C 3 170 ? -16.264 11.788 -21.532 1.00 29.24 171 ILE C CA 1
ATOM 3302 C C . ILE C 3 170 ? -16.351 12.407 -22.925 1.00 28.43 171 ILE C C 1
ATOM 3303 O O . ILE C 3 170 ? -15.593 13.325 -23.264 1.00 31.01 171 ILE C O 1
ATOM 3308 N N . ASP C 3 171 ? -17.273 11.913 -23.757 1.00 27.11 172 ASP C N 1
ATOM 3309 C CA . ASP C 3 171 ? -17.347 12.383 -25.139 1.00 29.19 172 ASP C CA 1
ATOM 3310 C C . ASP C 3 171 ? -17.876 13.800 -25.241 1.00 34.03 172 ASP C C 1
ATOM 3311 O O . ASP C 3 171 ? -17.776 14.406 -26.313 1.00 30.58 172 ASP C O 1
ATOM 3316 N N . SER C 3 172 ? -18.457 14.330 -24.166 1.00 31.60 173 SER C N 1
ATOM 3317 C CA . SER C 3 172 ? -18.873 15.719 -24.120 1.00 30.44 173 SER C CA 1
ATOM 3318 C C . SER C 3 172 ? -17.789 16.614 -23.551 1.00 34.68 173 SER C C 1
ATOM 3319 O O . SER C 3 172 ? -18.011 17.821 -23.398 1.00 44.88 173 SER C O 1
ATOM 3322 N N . GLY C 3 173 ? -16.622 16.058 -23.247 1.00 33.65 174 GLY C N 1
ATOM 3323 C CA . GLY C 3 173 ? -15.533 16.855 -22.731 1.00 42.37 174 GLY C CA 1
ATOM 3324 C C . GLY C 3 173 ? -15.732 17.344 -21.318 1.00 46.97 174 GLY C C 1
ATOM 3325 O O . GLY C 3 173 ? -15.065 18.300 -20.907 1.00 48.44 174 GLY C O 1
ATOM 3326 N N . VAL C 3 174 ? -16.630 16.714 -20.557 1.00 43.24 175 VAL C N 1
ATOM 3327 C CA . VAL C 3 174 ? -16.894 17.139 -19.188 1.00 44.78 175 VAL C CA 1
ATOM 3328 C C . VAL C 3 174 ? -15.635 16.916 -18.364 1.00 48.30 175 VAL C C 1
ATOM 3329 O O . VAL C 3 174 ? -15.325 15.792 -17.956 1.00 46.20 175 VAL C O 1
ATOM 3333 N N . ASN C 3 175 ? -14.892 17.992 -18.134 1.00 53.77 176 ASN C N 1
ATOM 3334 C CA . ASN C 3 175 ? -13.622 17.943 -17.424 1.00 56.58 176 ASN C CA 1
ATOM 3335 C C . ASN C 3 175 ? -13.698 18.524 -16.022 1.00 62.10 176 ASN C C 1
ATOM 3336 O O . ASN C 3 175 ? -13.141 17.938 -15.085 1.00 63.83 176 ASN C O 1
ATOM 3341 N N . SER C 3 176 ? -14.392 19.648 -15.855 1.00 57.67 177 SER C N 1
ATOM 3342 C CA . SER C 3 176 ? -14.249 20.457 -14.656 1.00 55.55 177 SER C CA 1
ATOM 3343 C C . SER C 3 176 ? -14.987 19.829 -13.486 1.00 55.53 177 SER C C 1
ATOM 3344 O O . SER C 3 176 ? -16.100 19.316 -13.634 1.00 51.12 177 SER C O 1
ATOM 3347 N N . GLU C 3 177 ? -14.344 19.874 -12.314 1.00 62.51 178 GLU C N 1
ATOM 3348 C CA . GLU C 3 177 ? -14.886 19.227 -11.123 1.00 58.34 178 GLU C CA 1
ATOM 3349 C C . GLU C 3 177 ? -16.278 19.735 -10.790 1.00 53.60 178 GLU C C 1
ATOM 3350 O O . GLU C 3 177 ? -17.138 18.965 -10.344 1.00 54.56 178 GLU C O 1
ATOM 3356 N N . GLU C 3 178 ? -16.510 21.030 -10.987 1.00 55.14 179 GLU C N 1
ATOM 3357 C CA . GLU C 3 178 ? -17.798 21.620 -10.645 1.00 56.99 179 GLU C CA 1
ATOM 3358 C C . GLU C 3 178 ? -18.925 21.012 -11.468 1.00 53.76 179 GLU C C 1
ATOM 3359 O O . GLU C 3 178 ? -19.990 20.686 -10.933 1.00 51.71 179 GLU C O 1
ATOM 3365 N N . ILE C 3 179 ? -18.714 20.854 -12.777 1.00 53.32 180 ILE C N 1
ATOM 3366 C CA . ILE C 3 179 ? -19.761 20.285 -13.624 1.00 51.38 180 ILE C CA 1
ATOM 3367 C C . ILE C 3 179 ? -20.033 18.830 -13.260 1.00 42.27 180 ILE C C 1
ATOM 3368 O O . ILE C 3 179 ? -21.174 18.357 -13.353 1.00 41.03 180 ILE C O 1
ATOM 3373 N N . ARG C 3 180 ? -19.003 18.099 -12.841 1.00 43.21 181 ARG C N 1
ATOM 3374 C CA . ARG C 3 180 ? -19.186 16.694 -12.503 1.00 46.57 181 ARG C CA 1
ATOM 3375 C C . ARG C 3 180 ? -20.082 16.550 -11.279 1.00 45.96 181 ARG C C 1
ATOM 3376 O O . ARG C 3 180 ? -21.022 15.747 -11.269 1.00 39.64 181 ARG C O 1
ATOM 3384 N N . GLU C 3 181 ? -19.813 17.350 -10.245 1.00 48.18 182 GLU C N 1
ATOM 3385 C CA . GLU C 3 181 ? -20.630 17.308 -9.041 1.00 47.12 182 GLU C CA 1
ATOM 3386 C C . GLU C 3 181 ? -22.073 17.700 -9.316 1.00 43.23 182 GLU C C 1
ATOM 3387 O O . GLU C 3 181 ? -22.983 17.073 -8.764 1.00 41.84 182 GLU C O 1
ATOM 3393 N N . LYS C 3 182 ? -22.306 18.688 -10.189 1.00 40.93 183 LYS C N 1
ATOM 3394 C CA . LYS C 3 182 ? -23.668 19.046 -10.579 1.00 41.55 183 LYS C CA 1
ATOM 3395 C C . LYS C 3 182 ? -24.395 17.865 -11.208 1.00 40.01 183 LYS C C 1
ATOM 3396 O O . LYS C 3 182 ? -25.549 17.576 -10.865 1.00 39.69 183 LYS C O 1
ATOM 3402 N N . LEU C 3 183 ? -23.740 17.186 -12.165 1.00 38.91 184 LEU C N 1
ATOM 3403 C CA . LEU C 3 183 ? -24.372 16.077 -12.873 1.00 34.49 184 LEU C CA 1
ATOM 3404 C C . LEU C 3 183 ? -24.681 14.912 -11.934 1.00 32.37 184 LEU C C 1
ATOM 3405 O O . LEU C 3 183 ? -25.717 14.251 -12.082 1.00 32.79 184 LEU C O 1
ATOM 3410 N N . PHE C 3 184 ? -23.790 14.644 -10.974 1.00 33.66 185 PHE C N 1
ATOM 3411 C CA . PHE C 3 184 ? -23.886 13.507 -10.059 1.00 32.53 185 PHE C CA 1
ATOM 3412 C C . PHE C 3 184 ? -24.541 13.850 -8.721 1.00 35.13 185 PHE C C 1
ATOM 3413 O O . PHE C 3 184 ? -24.603 12.984 -7.844 1.00 34.26 185 PHE C O 1
ATOM 3421 N N . LYS C 3 185 ? -25.024 15.079 -8.540 1.00 35.90 186 LYS C N 1
ATOM 3422 C CA . LYS C 3 185 ? -25.661 15.474 -7.285 1.00 34.97 186 LYS C CA 1
ATOM 3423 C C . LYS C 3 185 ? -26.769 14.498 -6.900 1.00 31.09 186 LYS C C 1
ATOM 3424 O O . LYS C 3 185 ? -27.778 14.360 -7.610 1.00 31.49 186 LYS C O 1
ATOM 3430 N N . ASN C 3 186 ? -26.553 13.815 -5.774 1.00 35.14 187 ASN C N 1
ATOM 3431 C CA . ASN C 3 186 ? -27.479 12.855 -5.175 1.00 33.41 187 ASN C CA 1
ATOM 3432 C C . ASN C 3 186 ? -27.657 11.606 -6.019 1.00 29.04 187 ASN C C 1
ATOM 3433 O O . ASN C 3 186 ? -28.594 10.838 -5.807 1.00 32.29 187 ASN C O 1
ATOM 3438 N N . ILE C 3 187 ? -26.765 11.369 -6.963 1.00 29.77 188 ILE C N 1
ATOM 3439 C CA . ILE C 3 187 ? -26.747 10.114 -7.697 1.00 28.76 188 ILE C CA 1
ATOM 3440 C C . ILE C 3 187 ? -25.716 9.202 -7.051 1.00 25.49 188 ILE C C 1
ATOM 3441 O O . ILE C 3 187 ? -24.611 9.637 -6.689 1.00 27.61 188 ILE C O 1
ATOM 3446 N N . ARG C 3 188 ? -26.086 7.938 -6.878 1.00 24.24 189 ARG C N 1
ATOM 3447 C CA . ARG C 3 188 ? -25.221 6.953 -6.255 1.00 25.40 189 ARG C CA 1
ATOM 3448 C C . ARG C 3 188 ? -25.032 5.771 -7.191 1.00 25.34 189 ARG C C 1
ATOM 3449 O O . ARG C 3 188 ? -25.931 5.402 -7.951 1.00 24.63 189 ARG C O 1
ATOM 3457 N N . LEU C 3 189 ? -23.842 5.179 -7.145 1.00 26.13 190 LEU C N 1
ATOM 3458 C CA . LEU C 3 189 ? -23.602 3.942 -7.871 1.00 25.84 190 LEU C CA 1
ATOM 3459 C C . LEU C 3 189 ? -24.009 2.797 -6.956 1.00 22.77 190 LEU C C 1
ATOM 3460 O O . LEU C 3 189 ? -23.305 2.478 -5.998 1.00 24.60 190 LEU C O 1
ATOM 3465 N N . LEU C 3 190 ? -25.158 2.190 -7.243 1.00 25.71 191 LEU C N 1
ATOM 3466 C CA . LEU C 3 190 ? -25.623 1.062 -6.450 1.00 22.85 191 LEU C CA 1
ATOM 3467 C C . LEU C 3 190 ? -24.925 -0.193 -6.943 1.00 25.67 191 LEU C C 1
ATOM 3468 O O . LEU C 3 190 ? -25.158 -0.609 -8.090 1.00 25.08 191 LEU C O 1
ATOM 3473 N N . PRO C 3 191 ? -24.075 -0.824 -6.122 1.00 25.69 192 PRO C N 1
ATOM 3474 C CA . PRO C 3 191 ? -23.362 -2.019 -6.582 1.00 25.22 192 PRO C CA 1
ATOM 3475 C C . PRO C 3 191 ? -24.329 -3.133 -6.941 1.00 26.60 192 PRO C C 1
ATOM 3476 O O . PRO C 3 191 ? -25.400 -3.273 -6.349 1.00 26.51 192 PRO C O 1
ATOM 3480 N N . SER C 3 192 ? -23.945 -3.942 -7.920 1.00 30.32 193 SER C N 1
ATOM 3481 C CA . SER C 3 192 ? -24.803 -5.027 -8.376 1.00 32.61 193 SER C CA 1
ATOM 3482 C C . SER C 3 192 ? -24.541 -6.288 -7.559 1.00 33.38 193 SER C C 1
ATOM 3483 O O . SER C 3 192 ? -23.424 -6.818 -7.567 1.00 34.61 193 SER C O 1
ATOM 3486 N N . ARG C 3 193 ? -25.585 -6.790 -6.897 1.00 33.63 194 ARG C N 1
ATOM 3487 C CA . ARG C 3 193 ? -25.457 -8.015 -6.113 1.00 36.93 194 ARG C CA 1
ATOM 3488 C C . ARG C 3 193 ? -25.104 -9.203 -7.001 1.00 41.19 194 ARG C C 1
ATOM 3489 O O . ARG C 3 193 ? -24.216 -10.003 -6.677 1.00 43.80 194 ARG C O 1
ATOM 3497 N N . ALA C 3 194 ? -25.792 -9.326 -8.136 1.00 39.24 195 ALA C N 1
ATOM 3498 C CA . ALA C 3 194 ? -25.524 -10.423 -9.059 1.00 40.93 195 ALA C CA 1
ATOM 3499 C C . ALA C 3 194 ? -24.075 -10.407 -9.527 1.00 44.39 195 ALA C C 1
ATOM 3500 O O . ALA C 3 194 ? -23.373 -11.422 -9.455 1.00 48.32 195 ALA C O 1
ATOM 3502 N N . LYS C 3 195 ? -23.604 -9.251 -9.995 1.00 41.77 196 LYS C N 1
ATOM 3503 C CA . LYS C 3 195 ? -22.279 -9.145 -10.594 1.00 43.82 196 LYS C CA 1
ATOM 3504 C C . LYS C 3 195 ? -21.154 -9.218 -9.575 1.00 46.88 196 LYS C C 1
ATOM 3505 O O . LYS C 3 195 ? -19.987 -9.234 -9.983 1.00 52.89 196 LYS C O 1
ATOM 3511 N N . PHE C 3 196 ? -21.468 -9.261 -8.276 1.00 47.52 197 PHE C N 1
ATOM 3512 C CA . PHE C 3 196 ? -20.498 -9.600 -7.242 1.00 49.31 197 PHE C CA 1
ATOM 3513 C C . PHE C 3 196 ? -20.900 -10.919 -6.597 1.00 51.30 197 PHE C C 1
ATOM 3514 O O . PHE C 3 196 ? -20.906 -11.036 -5.369 1.00 53.68 197 PHE C O 1
ATOM 3522 N N . ARG C 3 197 ? -21.244 -11.915 -7.421 1.00 52.52 198 ARG C N 1
ATOM 3523 C CA . ARG C 3 197 ? -21.638 -13.220 -6.893 1.00 55.19 198 ARG C CA 1
ATOM 3524 C C . ARG C 3 197 ? -20.456 -13.936 -6.245 1.00 58.78 198 ARG C C 1
ATOM 3525 O O . ARG C 3 197 ? -20.558 -14.415 -5.110 1.00 58.47 198 ARG C O 1
ATOM 3527 N N . LYS C 3 198 ? -19.326 -14.018 -6.956 1.00 59.56 199 LYS C N 1
ATOM 3528 C CA . LYS C 3 198 ? -18.147 -14.704 -6.431 1.00 60.04 199 LYS C CA 1
ATOM 3529 C C . LYS C 3 198 ? -17.736 -14.140 -5.074 1.00 58.80 199 LYS C C 1
ATOM 3530 O O . LYS C 3 198 ? -17.667 -14.869 -4.076 1.00 58.45 199 LYS C O 1
ATOM 3532 N N . GLN C 3 199 ? -17.493 -12.825 -5.023 1.00 59.67 200 GLN C N 1
ATOM 3533 C CA . GLN C 3 199 ? -16.918 -12.187 -3.838 1.00 60.23 200 GLN C CA 1
ATOM 3534 C C . GLN C 3 199 ? -17.737 -12.470 -2.579 1.00 59.06 200 GLN C C 1
ATOM 3535 O O . GLN C 3 199 ? -17.173 -12.802 -1.528 1.00 54.82 200 GLN C O 1
ATOM 3541 N N . ILE C 3 200 ? -19.068 -12.365 -2.671 1.00 60.60 201 ILE C N 1
ATOM 3542 C CA . ILE C 3 200 ? -19.911 -12.454 -1.478 1.00 57.32 201 ILE C CA 1
ATOM 3543 C C . ILE C 3 200 ? -19.853 -13.855 -0.873 1.00 59.92 201 ILE C C 1
ATOM 3544 O O . ILE C 3 200 ? -19.645 -14.020 0.337 1.00 61.29 201 ILE C O 1
ATOM 3549 N N . GLU C 3 201 ? -20.043 -14.886 -1.700 1.00 59.54 202 GLU C N 1
ATOM 3550 C CA . GLU C 3 201 ? -20.127 -16.246 -1.170 1.00 61.55 202 GLU C CA 1
ATOM 3551 C C . GLU C 3 201 ? -18.780 -16.745 -0.659 1.00 60.81 202 GLU C C 1
ATOM 3552 O O . GLU C 3 201 ? -18.729 -17.506 0.316 1.00 61.46 202 GLU C O 1
ATOM 3558 N N . LYS C 3 202 ? -17.686 -16.329 -1.295 1.00 59.80 203 LYS C N 1
ATOM 3559 C CA . LYS C 3 202 ? -16.365 -16.772 -0.865 1.00 61.13 203 LYS C CA 1
ATOM 3560 C C . LYS C 3 202 ? -15.991 -16.164 0.484 1.00 63.41 203 LYS C C 1
ATOM 3561 O O . LYS C 3 202 ? -15.342 -16.820 1.310 1.00 63.47 203 LYS C O 1
ATOM 3567 N N . TRP C 3 203 ? -16.392 -14.909 0.722 1.00 59.11 204 TRP C N 1
ATOM 3568 C CA . TRP C 3 203 ? -16.230 -14.308 2.043 1.00 59.32 204 TRP C CA 1
ATOM 3569 C C . TRP C 3 203 ? -16.894 -15.155 3.121 1.00 61.66 204 TRP C C 1
ATOM 3570 O O . TRP C 3 203 ? -16.320 -15.373 4.194 1.00 60.68 204 TRP C O 1
ATOM 3581 N N . ALA C 3 204 ? -18.096 -15.652 2.848 1.00 63.08 205 ALA C N 1
ATOM 3582 C CA . ALA C 3 204 ? -18.835 -16.462 3.804 1.00 62.41 205 ALA C CA 1
ATOM 3583 C C . ALA C 3 204 ? -18.296 -17.882 3.929 1.00 64.57 205 ALA C C 1
ATOM 3584 O O . ALA C 3 204 ? -18.811 -18.650 4.750 1.00 66.65 205 ALA C O 1
ATOM 3586 N N . ALA C 3 205 ? -17.274 -18.248 3.154 1.00 64.04 206 ALA C N 1
ATOM 3587 C CA . ALA C 3 205 ? -16.751 -19.609 3.130 1.00 66.01 206 ALA C CA 1
ATOM 3588 C C . ALA C 3 205 ? -15.493 -19.783 3.979 1.00 68.68 206 ALA C C 1
ATOM 3589 O O . ALA C 3 205 ? -14.740 -20.738 3.753 1.00 70.07 206 ALA C O 1
ATOM 3591 N N . SER C 3 206 ? -15.254 -18.896 4.950 1.00 66.66 207 SER C N 1
ATOM 3592 C CA . SER C 3 206 ? -14.012 -18.941 5.719 1.00 65.49 207 SER C CA 1
ATOM 3593 C C . SER C 3 206 ? -13.825 -20.299 6.385 1.00 70.48 207 SER C C 1
ATOM 3594 O O . SER C 3 206 ? -14.785 -20.912 6.863 1.00 71.45 207 SER C O 1
ATOM 3597 N N . ALA C 3 207 ? -12.568 -20.750 6.423 1.00 73.15 208 ALA C N 1
ATOM 3598 C CA . ALA C 3 207 ? -12.209 -22.157 6.628 1.00 73.16 208 ALA C CA 1
ATOM 3599 C C . ALA C 3 207 ? -12.833 -23.000 5.511 1.00 71.85 208 ALA C C 1
ATOM 3600 O O . ALA C 3 207 ? -12.298 -23.072 4.400 1.00 63.73 208 ALA C O 1
ATOM 3602 N N . PRO D 2 4 ? -22.699 -5.555 -35.488 1.00 53.40 593 PRO D N 1
ATOM 3603 C CA . PRO D 2 4 ? -23.766 -4.987 -34.655 1.00 60.98 593 PRO D CA 1
ATOM 3604 C C . PRO D 2 4 ? -24.669 -4.092 -35.492 1.00 61.40 593 PRO D C 1
ATOM 3605 O O . PRO D 2 4 ? -24.437 -2.890 -35.541 1.00 63.73 593 PRO D O 1
ATOM 3607 N N . PRO D 2 5 ? -25.723 -4.678 -36.085 1.00 64.59 594 PRO D N 1
ATOM 3608 C CA . PRO D 2 5 ? -26.400 -4.156 -37.279 1.00 63.95 594 PRO D CA 1
ATOM 3609 C C . PRO D 2 5 ? -27.212 -2.878 -37.061 1.00 66.50 594 PRO D C 1
ATOM 3610 O O . PRO D 2 5 ? -27.660 -2.289 -38.053 1.00 64.92 594 PRO D O 1
ATOM 3612 N N . ASP D 2 6 ? -27.437 -2.440 -35.821 1.00 67.95 595 ASP D N 1
ATOM 3613 C CA . ASP D 2 6 ? -27.808 -1.046 -35.604 1.00 66.67 595 ASP D CA 1
ATOM 3614 C C . ASP D 2 6 ? -26.587 -0.164 -35.874 1.00 65.01 595 ASP D C 1
ATOM 3615 O O . ASP D 2 6 ? -25.488 -0.651 -36.149 1.00 65.13 595 ASP D O 1
ATOM 3617 N N . ASP D 2 7 ? -26.744 1.155 -35.810 1.00 59.31 596 ASP D N 1
ATOM 3618 C CA . ASP D 2 7 ? -25.589 2.020 -36.017 1.00 52.22 596 ASP D CA 1
ATOM 3619 C C . ASP D 2 7 ? -25.131 2.603 -34.690 1.00 47.36 596 ASP D C 1
ATOM 3620 O O . ASP D 2 7 ? -25.807 3.461 -34.112 1.00 43.48 596 ASP D O 1
ATOM 3625 N N . TYR D 2 8 ? -23.949 2.161 -34.244 1.00 48.89 597 TYR D N 1
ATOM 3626 C CA . TYR D 2 8 ? -23.311 2.715 -33.055 1.00 44.62 597 TYR D CA 1
ATOM 3627 C C . TYR D 2 8 ? -23.143 4.229 -33.176 1.00 43.37 597 TYR D C 1
ATOM 3628 O O . TYR D 2 8 ? -23.502 4.986 -32.265 1.00 38.68 597 TYR D O 1
ATOM 3637 N N . LEU D 2 9 ? -22.632 4.680 -34.330 1.00 40.45 598 LEU D N 1
ATOM 3638 C CA . LEU D 2 9 ? -22.271 6.085 -34.509 1.00 33.31 598 LEU D CA 1
ATOM 3639 C C . LEU D 2 9 ? -23.489 6.991 -34.438 1.00 31.94 598 LEU D C 1
ATOM 3640 O O . LEU D 2 9 ? -23.452 8.042 -33.788 1.00 29.48 598 LEU D O 1
ATOM 3645 N N . MET D 2 10 ? -24.582 6.598 -35.091 1.00 38.39 599 MET D N 1
ATOM 3646 C CA . MET D 2 10 ? -25.771 7.444 -35.140 1.00 41.21 599 MET D CA 1
ATOM 3647 C C . MET D 2 10 ? -26.431 7.554 -33.767 1.00 37.88 599 MET D C 1
ATOM 3648 O O . MET D 2 10 ? -26.794 8.649 -33.321 1.00 32.80 599 MET D O 1
ATOM 3653 N N . LYS D 2 11 ? -26.602 6.415 -33.095 1.00 39.18 600 LYS D N 1
ATOM 3654 C CA . LYS D 2 11 ? -27.141 6.404 -31.738 1.00 39.73 600 LYS D CA 1
ATOM 3655 C C . LYS D 2 11 ? -26.283 7.231 -30.788 1.00 36.76 600 LYS D C 1
ATOM 3656 O O . LYS D 2 11 ? -26.812 7.981 -29.961 1.00 39.85 600 LYS D O 1
ATOM 3662 N N . LEU D 2 12 ? -24.954 7.122 -30.897 1.00 34.93 601 LEU D N 1
ATOM 3663 C CA . LEU D 2 12 ? -24.082 7.854 -29.985 1.00 33.81 601 LEU D CA 1
ATOM 3664 C C . LEU D 2 12 ? -24.177 9.360 -30.207 1.00 34.39 601 LEU D C 1
ATOM 3665 O O . LEU D 2 12 ? -24.131 10.137 -29.246 1.00 28.98 601 LEU D O 1
ATOM 3670 N N . GLN D 2 13 ? -24.286 9.801 -31.462 1.00 31.84 602 GLN D N 1
ATOM 3671 C CA . GLN D 2 13 ? -24.346 11.244 -31.690 1.00 31.30 602 GLN D CA 1
ATOM 3672 C C . GLN D 2 13 ? -25.684 11.831 -31.237 1.00 30.80 602 GLN D C 1
ATOM 3673 O O . GLN D 2 13 ? -25.725 12.969 -30.753 1.00 31.36 602 GLN D O 1
ATOM 3679 N N . LYS D 2 14 ? -26.772 11.074 -31.363 1.00 31.68 603 LYS D N 1
ATOM 3680 C CA . LYS D 2 14 ? -28.047 11.488 -30.778 1.00 36.33 603 LYS D CA 1
ATOM 3681 C C . LYS D 2 14 ? -27.933 11.652 -29.262 1.00 37.96 603 LYS D C 1
ATOM 3682 O O . LYS D 2 14 ? -28.113 12.755 -28.725 1.00 34.22 603 LYS D O 1
ATOM 3688 N N . GLN D 2 15 ? -27.610 10.554 -28.559 1.00 38.33 604 GLN D N 1
ATOM 3689 C CA . GLN D 2 15 ? -27.510 10.584 -27.098 1.00 37.88 604 GLN D CA 1
ATOM 3690 C C . GLN D 2 15 ? -26.657 11.747 -26.630 1.00 35.50 604 GLN D C 1
ATOM 3691 O O . GLN D 2 15 ? -27.005 12.432 -25.664 1.00 34.09 604 GLN D O 1
ATOM 3697 N N . LEU D 2 16 ? -25.541 12.005 -27.320 1.00 32.25 605 LEU D N 1
ATOM 3698 C CA . LEU D 2 16 ? -24.660 13.084 -26.885 1.00 35.93 605 LEU D CA 1
ATOM 3699 C C . LEU D 2 16 ? -25.298 14.454 -27.095 1.00 35.48 605 LEU D C 1
ATOM 3700 O O . LEU D 2 16 ? -25.008 15.394 -26.336 1.00 36.62 605 LEU D O 1
ATOM 3705 N N . ALA D 2 17 ? -26.148 14.587 -28.118 1.00 35.49 606 ALA D N 1
ATOM 3706 C CA . ALA D 2 17 ? -26.781 15.873 -28.397 1.00 41.27 606 ALA D CA 1
ATOM 3707 C C . ALA D 2 17 ? -27.715 16.279 -27.255 1.00 37.23 606 ALA D C 1
ATOM 3708 O O . ALA D 2 17 ? -27.654 17.415 -26.767 1.00 38.78 606 ALA D O 1
ATOM 3710 N N . SER D 2 18 ? -28.576 15.350 -26.817 1.00 37.96 607 SER D N 1
ATOM 3711 C CA . SER D 2 18 ? -29.417 15.550 -25.631 1.00 38.94 607 SER D CA 1
ATOM 3712 C C . SER D 2 18 ? -28.587 15.886 -24.397 1.00 43.14 607 SER D C 1
ATOM 3713 O O . SER D 2 18 ? -28.911 16.815 -23.644 1.00 44.45 607 SER D O 1
ATOM 3716 N N . PHE D 2 19 ? -27.533 15.106 -24.153 1.00 35.65 608 PHE D N 1
ATOM 3717 C CA . PHE D 2 19 ? -26.678 15.362 -23.008 1.00 36.75 608 PHE D CA 1
ATOM 3718 C C . PHE D 2 19 ? -26.085 16.763 -23.065 1.00 39.42 608 PHE D C 1
ATOM 3719 O O . PHE D 2 19 ? -25.975 17.441 -22.034 1.00 36.43 608 PHE D O 1
ATOM 3727 N N . GLN D 2 20 ? -25.697 17.223 -24.264 1.00 37.06 609 GLN D N 1
ATOM 3728 C CA . GLN D 2 20 ? -25.074 18.543 -24.358 1.00 34.89 609 GLN D CA 1
ATOM 3729 C C . GLN D 2 20 ? -26.077 19.661 -24.072 1.00 37.16 609 GLN D C 1
ATOM 3730 O O . GLN D 2 20 ? -25.699 20.705 -23.525 1.00 38.26 609 GLN D O 1
ATOM 3736 N N . SER D 2 21 ? -27.346 19.459 -24.442 1.00 32.12 610 SER D N 1
ATOM 3737 C CA . SER D 2 21 ? -28.411 20.384 -24.068 1.00 42.16 610 SER D CA 1
ATOM 3738 C C . SER D 2 21 ? -28.398 20.638 -22.567 1.00 44.37 610 SER D C 1
ATOM 3739 O O . SER D 2 21 ? -28.302 21.786 -22.106 1.00 39.76 610 SER D O 1
ATOM 3742 N N . ILE D 2 22 ? -28.489 19.552 -21.790 1.00 41.91 611 ILE D N 1
ATOM 3743 C CA . ILE D 2 22 ? -28.476 19.659 -20.338 1.00 38.96 611 ILE D CA 1
ATOM 3744 C C . ILE D 2 22 ? -27.253 20.435 -19.881 1.00 45.02 611 ILE D C 1
ATOM 3745 O O . ILE D 2 22 ? -27.352 21.337 -19.041 1.00 46.16 611 ILE D O 1
ATOM 3750 N N . LEU D 2 23 ? -26.086 20.137 -20.470 1.00 42.75 612 LEU D N 1
ATOM 3751 C CA . LEU D 2 23 ? -24.831 20.704 -19.972 1.00 41.02 612 LEU D CA 1
ATOM 3752 C C . LEU D 2 23 ? -24.826 22.228 -20.019 1.00 45.71 612 LEU D C 1
ATOM 3753 O O . LEU D 2 23 ? -24.121 22.876 -19.229 1.00 42.44 612 LEU D O 1
ATOM 3758 N N . GLU D 2 24 ? -25.589 22.821 -20.931 1.00 39.90 613 GLU D N 1
ATOM 3759 C CA . GLU D 2 24 ? -25.615 24.270 -21.072 1.00 46.96 613 GLU D CA 1
ATOM 3760 C C . GLU D 2 24 ? -26.872 24.889 -20.484 1.00 50.44 613 GLU D C 1
ATOM 3761 O O . GLU D 2 24 ? -26.996 26.120 -20.483 1.00 50.99 613 GLU D O 1
ATOM 3767 N N . SER D 2 25 ? -27.798 24.065 -19.978 1.00 48.81 614 SER D N 1
ATOM 3768 C CA . SER D 2 25 ? -29.084 24.532 -19.479 1.00 46.88 614 SER D CA 1
ATOM 3769 C C . SER D 2 25 ? -28.992 25.160 -18.100 1.00 54.31 614 SER D C 1
ATOM 3770 O O . SER D 2 25 ? -29.979 25.746 -17.640 1.00 56.14 614 SER D O 1
ATOM 3773 N N . GLY D 2 26 ? -27.844 25.050 -17.431 1.00 53.72 615 GLY D N 1
ATOM 3774 C CA . GLY D 2 26 ? -27.731 25.487 -16.053 1.00 55.95 615 GLY D CA 1
ATOM 3775 C C . GLY D 2 26 ? -28.659 24.740 -15.115 1.00 51.56 615 GLY D C 1
ATOM 3776 O O . GLY D 2 26 ? -28.870 25.173 -13.979 1.00 54.80 615 GLY D O 1
ATOM 3777 N N . ASP D 2 27 ? -29.239 23.625 -15.592 1.00 50.91 616 ASP D N 1
ATOM 3778 C CA . ASP D 2 27 ? -30.080 22.734 -14.788 1.00 49.53 616 ASP D CA 1
ATOM 3779 C C . ASP D 2 27 ? -29.510 21.316 -14.923 1.00 44.00 616 ASP D C 1
ATOM 3780 O O . ASP D 2 27 ? -30.146 20.417 -15.480 1.00 39.64 616 ASP D O 1
ATOM 3785 N N . LEU D 2 28 ? -28.303 21.123 -14.377 1.00 45.91 617 LEU D N 1
ATOM 3786 C CA . LEU D 2 28 ? -27.564 19.875 -14.557 1.00 45.73 617 LEU D CA 1
ATOM 3787 C C . LEU D 2 28 ? -28.001 18.771 -13.606 1.00 41.82 617 LEU D C 1
ATOM 3788 O O . LEU D 2 28 ? -27.775 17.594 -13.911 1.00 40.37 617 LEU D O 1
ATOM 3793 N N . SER D 2 29 ? -28.607 19.114 -12.472 1.00 38.91 618 SER D N 1
ATOM 3794 C CA . SER D 2 29 ? -28.848 18.166 -11.391 1.00 38.32 618 SER D CA 1
ATOM 3795 C C . SER D 2 29 ? -30.262 17.614 -11.431 1.00 39.81 618 SER D C 1
ATOM 3796 O O . SER D 2 29 ? -31.177 18.218 -11.993 1.00 42.39 618 SER D O 1
ATOM 3799 N N . ILE D 2 30 ? -30.429 16.441 -10.826 1.00 41.01 619 ILE D N 1
ATOM 3800 C CA . ILE D 2 30 ? -31.756 15.941 -10.489 1.00 41.18 619 ILE D CA 1
ATOM 3801 C C . ILE D 2 30 ? -32.178 16.590 -9.176 1.00 46.61 619 ILE D C 1
ATOM 3802 O O . ILE D 2 30 ? -31.504 16.431 -8.150 1.00 42.20 619 ILE D O 1
ATOM 3807 N N . ASN D 2 31 ? -33.287 17.336 -9.214 1.00 50.54 620 ASN D N 1
ATOM 3808 C CA . ASN D 2 31 ? -33.893 17.974 -8.042 1.00 46.21 620 ASN D CA 1
ATOM 3809 C C . ASN D 2 31 ? -35.359 17.567 -8.074 1.00 52.13 620 ASN D C 1
ATOM 3810 O O . ASN D 2 31 ? -36.205 18.294 -8.602 1.00 54.52 620 ASN D O 1
ATOM 3815 N N . LYS D 2 32 ? -35.647 16.386 -7.541 1.00 48.47 621 LYS D N 1
ATOM 3816 C CA . LYS D 2 32 ? -36.990 15.832 -7.514 1.00 46.89 621 LYS D CA 1
ATOM 3817 C C . LYS D 2 32 ? -37.349 15.492 -6.073 1.00 50.50 621 LYS D C 1
ATOM 3818 O O . LYS D 2 32 ? -36.499 15.024 -5.306 1.00 50.35 621 LYS D O 1
ATOM 3824 N N . ALA D 2 33 ? -38.594 15.761 -5.692 1.00 49.80 622 ALA D N 1
ATOM 3825 C CA . ALA D 2 33 ? -39.078 15.347 -4.382 1.00 47.06 622 ALA D CA 1
ATOM 3826 C C . ALA D 2 33 ? -39.478 13.881 -4.455 1.00 42.90 622 ALA D C 1
ATOM 3827 O O . ALA D 2 33 ? -40.374 13.511 -5.223 1.00 46.56 622 ALA D O 1
ATOM 3829 N N . VAL D 2 34 ? -38.790 13.038 -3.687 1.00 45.90 623 VAL D N 1
ATOM 3830 C CA . VAL D 2 34 ? -39.067 11.608 -3.661 1.00 43.17 623 VAL D CA 1
ATOM 3831 C C . VAL D 2 34 ? -39.324 11.181 -2.225 1.00 42.99 623 VAL D C 1
ATOM 3832 O O . VAL D 2 34 ? -38.776 11.746 -1.273 1.00 40.57 623 VAL D O 1
ATOM 3836 N N . GLU D 2 35 ? -40.180 10.178 -2.083 1.00 47.33 624 GLU D N 1
ATOM 3837 C CA . GLU D 2 35 ? -40.404 9.534 -0.796 1.00 48.02 624 GLU D CA 1
ATOM 3838 C C . GLU D 2 35 ? -40.704 8.079 -1.084 1.00 42.21 624 GLU D C 1
ATOM 3839 O O . GLU D 2 35 ? -41.614 7.771 -1.861 1.00 44.11 624 GLU D O 1
ATOM 3845 N N . ASN D 2 36 ? -39.924 7.202 -0.468 1.00 42.46 625 ASN D N 1
ATOM 3846 C CA . ASN D 2 36 ? -40.090 5.768 -0.595 1.00 40.17 625 ASN D CA 1
ATOM 3847 C C . ASN D 2 36 ? -40.063 5.155 0.795 1.00 41.77 625 ASN D C 1
ATOM 3848 O O . ASN D 2 36 ? -39.099 5.366 1.540 1.00 38.77 625 ASN D O 1
ATOM 3853 N N . GLU D 2 37 ? -41.102 4.375 1.119 1.00 40.76 626 GLU D N 1
ATOM 3854 C CA . GLU D 2 37 ? -41.281 3.856 2.472 1.00 45.95 626 GLU D CA 1
ATOM 3855 C C . GLU D 2 37 ? -40.038 3.122 2.963 1.00 38.65 626 GLU D C 1
ATOM 3856 O O . GLU D 2 37 ? -39.429 3.525 3.958 1.00 37.31 626 GLU D O 1
ATOM 3862 N N . GLU D 2 38 ? -39.651 2.038 2.268 1.00 38.05 627 GLU D N 1
ATOM 3863 C CA . GLU D 2 38 ? -38.490 1.256 2.699 1.00 38.82 627 GLU D CA 1
ATOM 3864 C C . GLU D 2 38 ? -37.237 2.118 2.786 1.00 35.55 627 GLU D C 1
ATOM 3865 O O . GLU D 2 38 ? -36.443 1.966 3.723 1.00 33.64 627 GLU D O 1
ATOM 3871 N N . ILE D 2 39 ? -37.028 3.015 1.816 1.00 34.97 628 ILE D N 1
ATOM 3872 C CA . ILE D 2 39 ? -35.822 3.840 1.834 1.00 31.41 628 ILE D CA 1
ATOM 3873 C C . ILE D 2 39 ? -35.870 4.808 3.006 1.00 33.46 628 ILE D C 1
ATOM 3874 O O . ILE D 2 39 ? -34.874 4.998 3.712 1.00 30.86 628 ILE D O 1
ATOM 3879 N N . THR D 2 40 ? -37.040 5.396 3.258 1.00 31.93 629 THR D N 1
ATOM 3880 C CA . THR D 2 40 ? -37.210 6.271 4.415 1.00 37.04 629 THR D CA 1
ATOM 3881 C C . THR D 2 40 ? -36.878 5.544 5.721 1.00 31.83 629 THR D C 1
ATOM 3882 O O . THR D 2 40 ? -36.094 6.040 6.534 1.00 31.26 629 THR D O 1
ATOM 3886 N N . LEU D 2 41 ? -37.439 4.345 5.915 1.00 33.52 630 LEU D N 1
ATOM 3887 C CA . LEU D 2 41 ? -37.257 3.622 7.171 1.00 35.05 630 LEU D CA 1
ATOM 3888 C C . LEU D 2 41 ? -35.789 3.277 7.405 1.00 36.82 630 LEU D C 1
ATOM 3889 O O . LEU D 2 41 ? -35.243 3.534 8.488 1.00 33.84 630 LEU D O 1
ATOM 3894 N N . ILE D 2 42 ? -35.122 2.714 6.390 1.00 31.15 631 ILE D N 1
ATOM 3895 C CA . ILE D 2 42 ? -33.739 2.299 6.597 1.00 30.30 631 ILE D CA 1
ATOM 3896 C C . ILE D 2 42 ? -32.834 3.511 6.723 1.00 31.73 631 ILE D C 1
ATOM 3897 O O . ILE D 2 42 ? -31.856 3.482 7.481 1.00 31.94 631 ILE D O 1
ATOM 3902 N N . SER D 2 43 ? -33.146 4.604 6.025 1.00 29.55 632 SER D N 1
ATOM 3903 C CA . SER D 2 43 ? -32.352 5.815 6.203 1.00 31.30 632 SER D CA 1
ATOM 3904 C C . SER D 2 43 ? -32.547 6.392 7.593 1.00 34.75 632 SER D C 1
ATOM 3905 O O . SER D 2 43 ? -31.607 6.947 8.179 1.00 35.87 632 SER D O 1
ATOM 3908 N N . LYS D 2 44 ? -33.766 6.289 8.130 1.00 36.28 633 LYS D N 1
ATOM 3909 C CA . LYS D 2 44 ? -34.022 6.761 9.489 1.00 38.56 633 LYS D CA 1
ATOM 3910 C C . LYS D 2 44 ? -33.228 5.950 10.510 1.00 35.73 633 LYS D C 1
ATOM 3911 O O . LYS D 2 44 ? -32.607 6.510 11.421 1.00 35.87 633 LYS D O 1
ATOM 3917 N N . ALA D 2 45 ? -33.229 4.626 10.367 1.00 32.31 634 ALA D N 1
ATOM 3918 C CA . ALA D 2 45 ? -32.496 3.784 11.306 1.00 34.47 634 ALA D CA 1
ATOM 3919 C C . ALA D 2 45 ? -31.004 4.109 11.297 1.00 35.34 634 ALA D C 1
ATOM 3920 O O . ALA D 2 45 ? -30.364 4.157 12.355 1.00 35.28 634 ALA D O 1
ATOM 3922 N N . LEU D 2 46 ? -30.431 4.334 10.107 1.00 34.07 635 LEU D N 1
ATOM 3923 C CA . LEU D 2 46 ? -29.008 4.655 10.011 1.00 33.50 635 LEU D CA 1
ATOM 3924 C C . LEU D 2 46 ? -28.685 5.997 10.662 1.00 36.53 635 LEU D C 1
ATOM 3925 O O . LEU D 2 46 ? -27.681 6.117 11.375 1.00 36.22 635 LEU D O 1
ATOM 3930 N N . LYS D 2 47 ? -29.519 7.018 10.431 1.00 37.72 636 LYS D N 1
ATOM 3931 C CA . LYS D 2 47 ? -29.239 8.341 10.994 1.00 39.27 636 LYS D CA 1
ATOM 3932 C C . LYS D 2 47 ? -29.343 8.351 12.517 1.00 41.77 636 LYS D C 1
ATOM 3933 O O . LYS D 2 47 ? -28.509 8.965 13.197 1.00 44.73 636 LYS D O 1
ATOM 3939 N N . GLU D 2 48 ? -30.364 7.696 13.073 1.00 42.28 637 GLU D N 1
ATOM 3940 C CA . GLU D 2 48 ? -30.591 7.701 14.517 1.00 43.53 637 GLU D CA 1
ATOM 3941 C C . GLU D 2 48 ? -29.712 6.712 15.266 1.00 42.75 637 GLU D C 1
ATOM 3942 O O . GLU D 2 48 ? -29.849 6.584 16.487 1.00 42.40 637 GLU D O 1
ATOM 3948 N N . SER D 2 49 ? -28.825 6.010 14.573 1.00 40.17 638 SER D N 1
ATOM 3949 C CA . SER D 2 49 ? -28.001 5.003 15.216 1.00 36.26 638 SER D CA 1
ATOM 3950 C C . SER D 2 49 ? -26.922 5.649 16.073 1.00 36.92 638 SER D C 1
ATOM 3951 O O . SER D 2 49 ? -26.352 6.680 15.710 1.00 34.37 638 SER D O 1
ATOM 3954 N N . THR D 2 50 ? -26.624 5.027 17.212 1.00 35.75 639 THR D N 1
ATOM 3955 C CA . THR D 2 50 ? -25.495 5.458 18.021 1.00 36.08 639 THR D CA 1
ATOM 3956 C C . THR D 2 50 ? -24.266 4.597 17.804 1.00 36.48 639 THR D C 1
ATOM 3957 O O . THR D 2 50 ? -23.247 4.814 18.468 1.00 34.57 639 THR D O 1
ATOM 3961 N N . ILE D 2 51 ? -24.346 3.626 16.901 1.00 31.85 640 ILE D N 1
ATOM 3962 C CA . ILE D 2 51 ? -23.200 2.806 16.529 1.00 30.34 640 ILE D CA 1
ATOM 3963 C C . ILE D 2 51 ? -22.371 3.570 15.505 1.00 33.71 640 ILE D C 1
ATOM 3964 O O . ILE D 2 51 ? -22.878 3.967 14.450 1.00 32.13 640 ILE D O 1
ATOM 3969 N N . VAL D 2 52 ? -21.092 3.758 15.804 1.00 33.56 641 VAL D N 1
ATOM 3970 C CA . VAL D 2 52 ? -20.226 4.607 14.991 1.00 34.64 641 VAL D CA 1
ATOM 3971 C C . VAL D 2 52 ? -19.603 3.840 13.823 1.00 33.49 641 VAL D C 1
ATOM 3972 O O . VAL D 2 52 ? -19.443 4.392 12.727 1.00 35.10 641 VAL D O 1
ATOM 3976 N N . GLU D 2 53 ? -19.241 2.574 14.029 1.00 31.28 642 GLU D N 1
ATOM 3977 C CA . GLU D 2 53 ? -18.613 1.782 12.970 1.00 28.76 642 GLU D CA 1
ATOM 3978 C C . GLU D 2 53 ? -19.630 1.475 11.873 1.00 27.97 642 GLU D C 1
ATOM 3979 O O . GLU D 2 53 ? -20.685 0.901 12.160 1.00 27.90 642 GLU D O 1
ATOM 3985 N N . PRO D 2 54 ? -19.336 1.804 10.609 1.00 30.75 643 PRO D N 1
ATOM 3986 C CA . PRO D 2 54 ? -20.376 1.745 9.556 1.00 28.57 643 PRO D CA 1
ATOM 3987 C C . PRO D 2 54 ? -20.984 0.374 9.319 1.00 26.97 643 PRO D C 1
ATOM 3988 O O . PRO D 2 54 ? -22.193 0.275 9.065 1.00 26.54 643 PRO D O 1
ATOM 3992 N N . ILE D 2 55 ? -20.180 -0.685 9.305 1.00 24.42 644 ILE D N 1
ATOM 3993 C CA . ILE D 2 55 ? -20.738 -1.989 8.964 1.00 26.51 644 ILE D CA 1
ATOM 3994 C C . ILE D 2 55 ? -21.683 -2.456 10.058 1.00 27.68 644 ILE D C 1
ATOM 3995 O O . ILE D 2 55 ? -22.827 -2.847 9.785 1.00 25.69 644 ILE D O 1
ATOM 4000 N N . GLU D 2 56 ? -21.229 -2.384 11.317 1.00 22.44 645 GLU D N 1
ATOM 4001 C CA . GLU D 2 56 ? -22.066 -2.789 12.443 1.00 24.66 645 GLU D CA 1
ATOM 4002 C C . GLU D 2 56 ? -23.315 -1.921 12.530 1.00 23.47 645 GLU D C 1
ATOM 4003 O O . GLU D 2 56 ? -24.399 -2.411 12.861 1.00 25.59 645 GLU D O 1
ATOM 4009 N N . ARG D 2 57 ? -23.185 -0.626 12.238 1.00 23.46 646 ARG D N 1
ATOM 4010 C CA . ARG D 2 57 ? -24.371 0.222 12.195 1.00 26.52 646 ARG D CA 1
ATOM 4011 C C . ARG D 2 57 ? -25.371 -0.283 11.152 1.00 25.73 646 ARG D C 1
ATOM 4012 O O . ARG D 2 57 ? -26.583 -0.290 11.401 1.00 26.07 646 ARG D O 1
ATOM 4020 N N . GLY D 2 58 ? -24.881 -0.738 9.992 1.00 28.03 647 GLY D N 1
ATOM 4021 C CA . GLY D 2 58 ? -25.780 -1.290 8.980 1.00 25.35 647 GLY D CA 1
ATOM 4022 C C . GLY D 2 58 ? -26.450 -2.579 9.432 1.00 24.74 647 GLY D C 1
ATOM 4023 O O . GLY D 2 58 ? -27.647 -2.779 9.215 1.00 22.80 647 GLY D O 1
ATOM 4024 N N . VAL D 2 59 ? -25.689 -3.463 10.077 1.00 25.38 648 VAL D N 1
ATOM 4025 C CA . VAL D 2 59 ? -26.251 -4.690 10.646 1.00 25.95 648 VAL D CA 1
ATOM 4026 C C . VAL D 2 59 ? -27.389 -4.371 11.609 1.00 23.04 648 VAL D C 1
ATOM 4027 O O . VAL D 2 59 ? -28.460 -4.991 11.559 1.00 26.81 648 VAL D O 1
ATOM 4031 N N . ALA D 2 60 ? -27.170 -3.419 12.520 1.00 22.55 649 ALA D N 1
ATOM 4032 C CA . ALA D 2 60 ? -28.200 -3.120 13.511 1.00 26.90 649 ALA D CA 1
ATOM 4033 C C . ALA D 2 60 ? -29.406 -2.458 12.864 1.00 28.61 649 ALA D C 1
ATOM 4034 O O . ALA D 2 60 ? -30.551 -2.690 13.272 1.00 24.14 649 ALA D O 1
ATOM 4036 N N . ALA D 2 61 ? -29.167 -1.621 11.857 1.00 25.08 650 ALA D N 1
ATOM 4037 C CA . ALA D 2 61 ? -30.272 -0.936 11.192 1.00 28.52 650 ALA D CA 1
ATOM 4038 C C . ALA D 2 61 ? -31.140 -1.907 10.401 1.00 22.73 650 ALA D C 1
ATOM 4039 O O . ALA D 2 61 ? -32.360 -1.732 10.332 1.00 28.79 650 ALA D O 1
ATOM 4041 N N . LEU D 2 62 ? -30.531 -2.913 9.774 1.00 23.67 651 LEU D N 1
ATOM 4042 C CA . LEU D 2 62 ? -31.312 -3.901 9.035 1.00 27.29 651 LEU D CA 1
ATOM 4043 C C . LEU D 2 62 ? -32.180 -4.704 9.986 1.00 30.62 651 LEU D C 1
ATOM 4044 O O . LEU D 2 62 ? -33.322 -5.046 9.659 1.00 25.77 651 LEU D O 1
ATOM 4049 N N . ILE D 2 63 ? -31.640 -5.020 11.168 1.00 28.80 652 ILE D N 1
ATOM 4050 C CA . ILE D 2 63 ? -32.397 -5.764 12.163 1.00 26.17 652 ILE D CA 1
ATOM 4051 C C . ILE D 2 63 ? -33.541 -4.918 12.702 1.00 26.13 652 ILE D C 1
ATOM 4052 O O . ILE D 2 63 ? -34.670 -5.400 12.877 1.00 29.35 652 ILE D O 1
ATOM 4057 N N . ALA D 2 64 ? -33.280 -3.633 12.928 1.00 25.12 653 ALA D N 1
ATOM 4058 C CA . ALA D 2 64 ? -34.309 -2.734 13.435 1.00 27.58 653 ALA D CA 1
ATOM 4059 C C . ALA D 2 64 ? -35.390 -2.478 12.388 1.00 34.10 653 ALA D C 1
ATOM 4060 O O . ALA D 2 64 ? -36.568 -2.316 12.732 1.00 29.11 653 ALA D O 1
ATOM 4062 N N . PHE D 2 65 ? -34.992 -2.405 11.109 1.00 27.99 654 PHE D N 1
ATOM 4063 C CA . PHE D 2 65 ? -35.943 -2.281 10.005 1.00 28.26 654 PHE D CA 1
ATOM 4064 C C . PHE D 2 65 ? -36.836 -3.513 9.920 1.00 31.46 654 PHE D C 1
ATOM 4065 O O . PHE D 2 65 ? -38.061 -3.405 9.775 1.00 33.94 654 PHE D O 1
ATOM 4073 N N . HIS D 2 66 ? -36.234 -4.699 10.002 1.00 30.23 655 HIS D N 1
ATOM 4074 C CA . HIS D 2 66 ? -37.004 -5.934 9.927 1.00 34.27 655 HIS D CA 1
ATOM 4075 C C . HIS D 2 66 ? -38.033 -6.019 11.049 1.00 39.82 655 HIS D C 1
ATOM 4076 O O . HIS D 2 66 ? -39.205 -6.337 10.811 1.00 42.23 655 HIS D O 1
ATOM 4083 N N . GLY D 2 67 ? -37.614 -5.738 12.282 1.00 36.16 656 GLY D N 1
ATOM 4084 C CA . GLY D 2 67 ? -38.546 -5.779 13.396 1.00 44.48 656 GLY D CA 1
ATOM 4085 C C . GLY D 2 67 ? -39.609 -4.702 13.321 1.00 50.59 656 GLY D C 1
ATOM 4086 O O . GLY D 2 67 ? -40.737 -4.904 13.785 1.00 53.81 656 GLY D O 1
ATOM 4087 N N . GLN D 2 68 ? -39.274 -3.554 12.726 1.00 46.67 657 GLN D N 1
ATOM 4088 C CA . GLN D 2 68 ? -40.245 -2.477 12.575 1.00 50.14 657 GLN D CA 1
ATOM 4089 C C . GLN D 2 68 ? -41.426 -2.905 11.711 1.00 54.28 657 GLN D C 1
ATOM 4090 O O . GLN D 2 68 ? -42.568 -2.504 11.967 1.00 58.78 657 GLN D O 1
ATOM 4096 N N . ASN D 2 69 ? -41.173 -3.720 10.679 1.00 53.00 658 ASN D N 1
ATOM 4097 C CA . ASN D 2 69 ? -42.263 -4.265 9.869 1.00 56.67 658 ASN D CA 1
ATOM 4098 C C . ASN D 2 69 ? -42.931 -5.447 10.565 1.00 57.09 658 ASN D C 1
ATOM 4103 N N . GLU D 2 70 ? -42.129 -6.282 11.221 1.00 61.41 659 GLU D N 1
ATOM 4104 C CA . GLU D 2 70 ? -42.613 -7.384 12.056 1.00 64.01 659 GLU D CA 1
ATOM 4105 C C . GLU D 2 70 ? -42.678 -8.690 11.274 1.00 66.09 659 GLU D C 1
ATOM 4106 O O . GLU D 2 70 ? -41.769 -9.517 11.372 1.00 66.62 659 GLU D O 1
#

Organism: Legionella pneumophila subsp. pneumophila (strain Philadelphia 1 / ATCC 33152 / DSM 7513) (NCBI:txid272624)

Foldseek 3Di:
DADFAAAQEDPLVVLQVVLVPDPVNVVCVVVQCVVQVQAAPQQGDHFPPQKGKAFRVSDSVDVDSVRIHIHHLQRRCSNHLLCAPPPLRFHWFKFQALPDDQSRLVNVLLVLLLCCVPPPPCVVVSVVVLVVRRVRSVVLCVVVHPPCRRSSNVSVVCHVVVPDDPVVSCVSCPSMYTRTDSVSCVVVSVVRVVD/DDDPPCVVVVVVVVVVVLVVCVVPVNVDDDDDDDDPLVVQLVVQLVPDPDDDVVVSSVVSVVVSVVVVD/DDFAQAFDPPLVCLQVVLVPDPVSVVLPVVQCVVQVQAAPQQGDHDPDQKGWDFQVSDSVPPDSVRIHIHHLQRRCSRHLLCDPPPLRFHFWKFQALPDDQNPLVNVLLVLLLCCVPPPPCVVVSVVVLVVRVVRRVVLCVVVHPPCRRSSNVSVVCVVVVVDDPVVRCVSCPRIYTRTDSVSCVPVNVVRVVDD/DPDDPVVVVVVVVVVVVCCVPVVNVDDDDDDDDDLVVQLVVQLVPDPDDDVVVSSVVSVVVSVVVVD

Secondary structure (P-SEA, 3-state):
cbbbbbbbbccaaaaaaaaaacaaaaaaaaaaaaaacccccccccccccbbbbbbccccccccccccbbbbccccccccccccccccccbbbbbbbcccccaaaaaaaaaaaaaaaacccccaaaaaaaaaaaaaaaaaaaaccccccccaaaaaaaaaaaccccaaaaaaaacccccccccccaaaaaaaaaac/cccccaaaaaaaaaaaaaaaaaaccccccccccccaaaaaaaaaaaacccccaaaaaaaaaaaaaaaac/cbbbbbbbccaaaaaaaaaacaaaaaaaaaaaaaacccccccccccccccccccccccccccccccbbbbccccccccccccccccccbbbbbbbcccccaaaaaaaaaaaaaaaaccccaaaaaaaaaaaaaaaaaaaaaaccccccaaaaaaaaaaaaccccaaaaaaaacccccccccccaaaaaaaaaccc/ccccaaaaaaaaaaaaaaaaaccccccccccccaaaaaaaaaaaacccccaaaaaaaaaaaaaaaac

Nearest PDB structures (foldseek):
  5x42-assembly1_A  TM=1.005E+00  e=2.267E-39  Legionella pneumophila
  5x1h-assembly4_I  TM=9.774E-01  e=7.693E-34  Legionella pneumophila subsp. pneumophila str. Philadelphia 1
  7ovb-assembly1_C  TM=9.842E-01  e=6.188E-30  Legionella pneumophila subsp. pneumophila str. Philadelphia 1
  4ni7-assembly1_A  TM=2.924E-01  e=9.137E+00  Homo sapiens
  5x42-assembly1_A  TM=9.994E-01  e=1.858E-36  Legionella pneumophila

Sequence (526 aa):
RCELKLIASPGSWRLYSARKIDARFKSYEQKIFQRDRYTCQFCGFQAALYQDIVNLDGDYTNNRLSNLVTACCFCAQCFFVESVGVGGYGGGTLIYLPELTQAELNSLCHVLFCAITNDTGYKSSAQNIYRSFKFRSQIVEEKFGEGTSDPAIFGQLMIDSGVNSEEIREKLFKNIRLLPSRAKFRKQIEKWAAAEPPPDDYLMKLQKQLASFQSILESGDLSINKAVENEEITLISKALKESTIVEPIERGVAALIAFHGQNECELKLIASPGSWRLYSARKIDERFKSYEQKIFQRDRYTCQFCGFQARLYQDIVNLDGDYTNNRLSNLVTACCFCAQCFFVESVGVGGYGGGTLIYLPELTQAELNSLCHVLFCAITNDTGYKSSAQNIYRSFKFRSQIVEEKFGEGTSDPAIFGQLMIDSGVNSEEIREKLFKNIRLLPSRAKFRKQIEKWAASAPPDDYLMKLQKQLASFQSILESGDLSINKAVENEEITLISKALKESTIVEPIERGVAALIAFHGQNE